Protein AF-0000000086685165 (afdb_homodimer)

pLDDT: mean 85.46, std 16.37, range [30.55, 98.75]

Secondary structure (DSSP, 8-state):
---PEEEE--HHHHHHHTSHHHHHHHHHTTS-EEHHHHHHHHTS-HHHHHHHHHHHHHTTSEEEEEEEEETTEEEEEEEES-SEEEE-TTTT-------SS--HHHHHHHHHHHHHHHHHHHHHHHHHTT-PPP-EEEEEEEEESSTHHHHHHHHHHHHHHHHHHHHH--TTSEEEEEEEEEEE---HHHHHHHHHT-/---PEEEE--HHHHHHHTSHHHHHHHHHTTS-EEHHHHHHHHTS-HHHHHHHHHHHHHTTSEEEEEEEEETTEEEEEEEES-SEEEE-TTTT------STT--HHHHHHHHHHHHHHHHHHHHHHHHHTT-PPP-EEEEEEEEESSTHHHHHHHHHHHHHHHHHHHHH--TTSEEEEEEEEEEE---HHHHHHHHHT-

Foldseek 3Di:
DPAAEAEDQAPVLVVLCPDVVNVVVLQVQQPKDWLVVCCVVSVHDSVVSVVSVVSCVVSVQKDFDDWDDDDPDITTIIHGPHNHYDYQPCNPPDPPPPPDCDDPVNVVVVVVSVVVVVCSVVQNVQVVVVHHDDDDDDDDDDDDPDPVVVVVVVVVVVVVVVVVCVVPDDPPDDDDDDDDDDDDDDDPVVVVVVVVVD/DPAAEAEDQAPVLVVLCPDVVNVVVLQVQQPKDWLVVCCVVSVHDSVVSVVSVVSCVVSVQKDFDDWDDDDPDITTIIHGPHNHYDYQPCNPPDPPPPPDCDDPVNVVVVVVSVVVVVCSVVQNVQVVVVHHDDDDDDDDDDDDPDPVVVVVVVVVVVVVVVVVCVVPDDPPDDDDDDDDDDDDDDDVVVVVPVVVVD

Organism: NCBI:txid175570

Sequence (396 aa):
MADRVALLEEPDTLRGALAPLRRRLLMRLSEPASATELAPEFGVSRQKLNYHLRKLEDAGLVELVAVRQRRGFTERMFRARADAYVIDPALVRAPNKHKGDRHAADHLVDVAATTVREVARMQNAAGRKGLRLLTFTLETEVHLAAPADLHAFTEELAKAMADVVARFDSPGGRAYRVVGAGHPAIRDTEEENDDRAAMADRVALLEEPDTLRGALAPLRRRLLMRLSEPASATELAPEFGVSRQKLNYHLRKLEDAGLVELVAVRQRRGFTERMFRARADAYVIDPALVRAPNKHKGDRHAADHLVDVAATTVREVARMQNAAGRKGLRLLTFTLETEVHLAAPADLHAFTEELAKAMADVVARFDSPGGRAYRVVGAGHPAIRDTEEENDDRAA

Nearest PDB structures (foldseek):
  2cwe-assembly1_A  TM=5.593E-01  e=3.007E-08  Pyrococcus horikoshii OT3
  5f7q-assembly1_J  TM=6.757E-01  e=2.346E-03  Listeria monocytogenes EGD-e
  5f7q-assembly1_C  TM=7.275E-01  e=6.459E-03  Listeria monocytogenes EGD-e
  2p4w-assembly1_A  TM=4.142E-01  e=3.515E-04  Pyrococcus furiosus
  3r0a-assembly1_A  TM=5.664E-01  e=1.470E-02  Methanosarcina mazei

Radius of gyration: 23.72 Å; Cα contacts (8 Å, |Δi|>4): 663; chains: 2; bounding box: 54×68×54 Å

InterPro domains:
  IPR001845 HTH ArsR-type DNA-binding domain [SM00418] (14-98)
  IPR011991 ArsR-like helix-turn-helix domain [cd00090] (31-73)
  IPR036388 Winged helix-like DNA-binding domain superfamily [G3DSA:1.10.10.10] (5-84)
  IPR036390 Winged helix DNA-binding domain superfamily [SSF46785] (13-128)

Structure (mmCIF, N/CA/C/O backbone):
data_AF-0000000086685165-model_v1
#
loop_
_entity.id
_entity.type
_entity.pdbx_description
1 polymer 'Transcriptional regulator'
#
loop_
_atom_site.group_PDB
_atom_site.id
_atom_site.type_symbol
_atom_site.label_atom_id
_atom_site.label_alt_id
_atom_site.label_comp_id
_atom_site.label_asym_id
_atom_site.label_entity_id
_atom_site.label_seq_id
_atom_site.pdbx_PDB_ins_code
_atom_site.Cartn_x
_atom_site.Cartn_y
_atom_site.Cartn_z
_atom_site.occupancy
_atom_site.B_iso_or_equiv
_atom_site.auth_seq_id
_atom_site.auth_comp_id
_atom_site.auth_asym_id
_atom_site.auth_atom_id
_atom_site.pdbx_PDB_model_num
ATOM 1 N N . MET A 1 1 ? -19.656 -7.531 14.453 1 41.75 1 MET A N 1
ATOM 2 C CA . MET A 1 1 ? -19.703 -6.73 13.234 1 41.75 1 MET A CA 1
ATOM 3 C C . MET A 1 1 ? -18.531 -7.082 12.312 1 41.75 1 MET A C 1
ATOM 5 O O . MET A 1 1 ? -17.484 -7.512 12.766 1 41.75 1 MET A O 1
ATOM 9 N N . ALA A 1 2 ? -18.859 -7.414 11.125 1 46.31 2 ALA A N 1
ATOM 10 C CA . ALA A 1 2 ? -17.859 -7.898 10.18 1 46.31 2 ALA A CA 1
ATOM 11 C C . ALA A 1 2 ? -16.656 -6.953 10.125 1 46.31 2 ALA A C 1
ATOM 13 O O . ALA A 1 2 ? -16.812 -5.734 10.227 1 46.31 2 ALA A O 1
ATOM 14 N N . ASP A 1 3 ? -15.539 -7.426 10.477 1 58.06 3 ASP A N 1
ATOM 15 C CA . ASP A 1 3 ? -14.266 -6.707 10.391 1 58.06 3 ASP A CA 1
ATOM 16 C C . ASP A 1 3 ? -14.117 -6.035 9.023 1 58.06 3 ASP A C 1
ATOM 18 O O . ASP A 1 3 ? -14.227 -6.691 7.988 1 58.06 3 ASP A O 1
ATOM 22 N N . ARG A 1 4 ? -14.445 -4.742 8.961 1 69.31 4 ARG A N 1
ATOM 23 C CA . ARG A 1 4 ? -14.359 -3.982 7.715 1 69.31 4 ARG A CA 1
ATOM 24 C C . ARG A 1 4 ? -12.984 -3.338 7.566 1 69.31 4 ARG A C 1
ATOM 26 O O . ARG A 1 4 ? -12.406 -2.867 8.547 1 69.31 4 ARG A O 1
ATOM 33 N N . VAL A 1 5 ? -12.43 -3.557 6.406 1 72.5 5 VAL A N 1
ATOM 34 C CA . VAL A 1 5 ? -11.203 -2.861 6.031 1 72.5 5 VAL A CA 1
ATOM 35 C C . VAL A 1 5 ? -11.531 -1.68 5.125 1 72.5 5 VAL A C 1
ATOM 37 O O . VAL A 1 5 ? -12.211 -1.841 4.109 1 72.5 5 VAL A O 1
ATOM 40 N N . ALA A 1 6 ? -11.227 -0.447 5.543 1 77 6 ALA A N 1
ATOM 41 C CA . ALA A 1 6 ? -11.469 0.745 4.734 1 77 6 ALA A CA 1
ATOM 42 C C . ALA A 1 6 ? -10.195 1.19 4.02 1 77 6 ALA A C 1
ATOM 44 O O . ALA A 1 6 ? -9.109 1.163 4.598 1 77 6 ALA A O 1
ATOM 45 N N . LEU A 1 7 ? -10.336 1.497 2.773 1 79.25 7 LEU A N 1
ATOM 46 C CA . LEU A 1 7 ? -9.242 2.018 1.959 1 79.25 7 LEU A CA 1
ATOM 47 C C . LEU A 1 7 ? -9.195 3.539 2.025 1 79.25 7 LEU A C 1
ATOM 49 O O . LEU A 1 7 ? -10.188 4.211 1.751 1 79.25 7 LEU A O 1
ATOM 53 N N . LEU A 1 8 ? -8.078 4.047 2.479 1 83.06 8 LEU A N 1
ATOM 54 C CA . LEU A 1 8 ? -7.852 5.484 2.443 1 83.06 8 LEU A CA 1
ATOM 55 C C . LEU A 1 8 ? -7.184 5.898 1.136 1 83.06 8 LEU A C 1
ATOM 57 O O . LEU A 1 8 ? -5.992 5.648 0.936 1 83.06 8 LEU A O 1
ATOM 61 N N . GLU A 1 9 ? -7.918 6.602 0.26 1 82.75 9 GLU A N 1
ATOM 62 C CA . GLU A 1 9 ? -7.414 6.867 -1.086 1 82.75 9 GLU A CA 1
ATOM 63 C C . GLU A 1 9 ? -7.469 8.352 -1.413 1 82.75 9 GLU A C 1
ATOM 65 O O . GLU A 1 9 ? -7.254 8.75 -2.561 1 82.75 9 GLU A O 1
ATOM 70 N N . GLU A 1 10 ? -7.898 9.148 -0.488 1 84.25 10 GLU A N 1
ATOM 71 C CA . GLU A 1 10 ? -7.914 10.594 -0.659 1 84.25 10 GLU A CA 1
ATOM 72 C C . GLU A 1 10 ? -6.836 11.266 0.189 1 84.25 10 GLU A C 1
ATOM 74 O O . GLU A 1 10 ? -6.828 11.125 1.414 1 84.25 10 GLU A O 1
ATOM 79 N N . PRO A 1 11 ? -5.996 12.031 -0.416 1 85.44 11 PRO A N 1
ATOM 80 C CA . PRO A 1 11 ? -4.852 12.602 0.294 1 85.44 11 PRO A CA 1
ATOM 81 C C . PRO A 1 11 ? -5.262 13.445 1.499 1 85.44 11 PRO A C 1
ATOM 83 O O . PRO A 1 11 ? -4.648 13.352 2.562 1 85.44 11 PRO A O 1
ATOM 86 N N . ASP A 1 12 ? -6.297 14.25 1.323 1 85.81 12 ASP A N 1
ATOM 87 C CA . ASP A 1 12 ? -6.703 15.133 2.416 1 85.81 12 ASP A CA 1
ATOM 88 C C . ASP A 1 12 ? -7.273 14.328 3.584 1 85.81 12 ASP A C 1
ATOM 90 O O . ASP A 1 12 ? -7.02 14.648 4.746 1 85.81 12 ASP A O 1
ATOM 94 N N . THR A 1 13 ? -8.023 13.312 3.268 1 84.56 13 THR A N 1
ATOM 95 C CA . THR A 1 13 ? -8.555 12.422 4.297 1 84.56 13 THR A CA 1
ATOM 96 C C . THR A 1 13 ? -7.418 11.727 5.039 1 84.56 13 THR A C 1
ATOM 98 O O . THR A 1 13 ? -7.41 11.672 6.27 1 84.56 13 THR A O 1
ATOM 101 N N . LEU A 1 14 ? -6.508 11.258 4.281 1 86.44 14 LEU A N 1
ATOM 102 C CA . LEU A 1 14 ? -5.375 10.562 4.879 1 86.44 14 LEU A CA 1
ATOM 103 C C . LEU A 1 14 ? -4.551 11.508 5.746 1 86.44 14 LEU A C 1
ATOM 105 O O . LEU A 1 14 ? -4.176 11.164 6.871 1 86.44 14 LEU A O 1
ATOM 109 N N . ARG A 1 15 ? -4.246 12.656 5.25 1 86.75 15 ARG A N 1
ATOM 110 C CA . ARG A 1 15 ? -3.48 13.648 6.004 1 86.75 15 ARG A CA 1
ATOM 111 C C . ARG A 1 15 ? -4.137 13.945 7.348 1 86.75 15 ARG A C 1
ATOM 113 O O . ARG A 1 15 ? -3.459 13.992 8.375 1 86.75 15 ARG A O 1
ATOM 120 N N . GLY A 1 16 ? -5.402 14.109 7.316 1 86.88 16 GLY A N 1
ATOM 121 C CA . GLY A 1 16 ? -6.145 14.352 8.539 1 86.88 16 GLY A CA 1
ATOM 122 C C . GLY A 1 16 ? -6.082 13.195 9.516 1 86.88 16 GLY A C 1
ATOM 123 O O . GLY A 1 16 ? -5.887 13.391 10.719 1 86.88 16 GLY A O 1
ATOM 124 N N . ALA A 1 17 ? -6.207 12.016 8.969 1 85.38 17 ALA A N 1
ATOM 125 C CA . ALA A 1 17 ? -6.223 10.805 9.789 1 85.38 17 ALA A CA 1
ATOM 126 C C . ALA A 1 17 ? -4.855 10.555 10.422 1 85.38 17 ALA A C 1
ATOM 128 O O . ALA A 1 17 ? -4.766 9.953 11.492 1 85.38 17 ALA A O 1
ATOM 129 N N . LEU A 1 18 ? -3.908 11.062 9.789 1 87.06 18 LEU A N 1
ATOM 130 C CA . LEU A 1 18 ? -2.545 10.773 10.227 1 87.06 18 LEU A CA 1
ATOM 131 C C . LEU A 1 18 ? -2.129 11.711 11.359 1 87.06 18 LEU A C 1
ATOM 133 O O . LEU A 1 18 ? -1.061 11.531 11.945 1 87.06 18 LEU A O 1
ATOM 137 N N . ALA A 1 19 ? -2.895 12.688 11.648 1 90.56 19 ALA A N 1
ATOM 138 C CA . ALA A 1 19 ? -2.564 13.516 12.797 1 90.56 19 ALA A CA 1
ATOM 139 C C . ALA A 1 19 ? -2.434 12.672 14.062 1 90.56 19 ALA A C 1
ATOM 141 O O . ALA A 1 19 ? -3.232 11.758 14.297 1 90.56 19 ALA A O 1
ATOM 142 N N . PRO A 1 20 ? -1.467 12.898 14.906 1 90.69 20 PRO A N 1
ATOM 143 C CA . PRO A 1 20 ? -1.137 12.008 16.031 1 90.69 20 PRO A CA 1
ATOM 144 C C . PRO A 1 20 ? -2.35 11.68 16.891 1 90.69 20 PRO A C 1
ATOM 146 O O . PRO A 1 20 ? -2.617 10.5 17.156 1 90.69 20 PRO A O 1
ATOM 149 N N . LEU A 1 21 ? -3.037 12.625 17.297 1 93.19 21 LEU A N 1
ATOM 150 C CA . LEU A 1 21 ? -4.18 12.367 18.156 1 93.19 21 LEU A CA 1
ATOM 151 C C . LEU A 1 21 ? -5.273 11.609 17.406 1 93.19 21 LEU A C 1
ATOM 153 O O . LEU A 1 21 ? -5.898 10.703 17.969 1 93.19 21 LEU A O 1
ATOM 157 N N . ARG A 1 22 ? -5.516 11.961 16.188 1 91.62 22 ARG A N 1
ATOM 158 C CA . ARG A 1 22 ? -6.586 11.336 15.406 1 91.62 22 ARG A CA 1
ATOM 159 C C . ARG A 1 22 ? -6.254 9.883 15.094 1 91.62 22 ARG A C 1
ATOM 161 O O . ARG A 1 22 ? -7.148 9.031 15.062 1 91.62 22 ARG A O 1
ATOM 168 N N . ARG A 1 23 ? -5.035 9.617 14.82 1 88.25 23 ARG A N 1
ATOM 169 C CA . ARG A 1 23 ? -4.625 8.234 14.594 1 88.25 23 ARG A CA 1
ATOM 170 C C . ARG A 1 23 ? -4.922 7.367 15.812 1 88.25 23 ARG A C 1
ATOM 172 O O . ARG A 1 23 ? -5.461 6.266 15.68 1 88.25 23 ARG A O 1
ATOM 179 N N . ARG A 1 24 ? -4.539 7.855 16.938 1 90.31 24 ARG A N 1
ATOM 180 C CA . ARG A 1 24 ? -4.781 7.129 18.188 1 90.31 24 ARG A CA 1
ATOM 181 C C . ARG A 1 24 ? -6.277 7 18.469 1 90.31 24 ARG A C 1
ATOM 183 O O . ARG A 1 24 ? -6.734 5.961 18.938 1 90.31 24 ARG A O 1
ATOM 190 N N . LEU A 1 25 ? -6.988 8.023 18.188 1 92.69 25 LEU A N 1
ATOM 191 C CA . LEU A 1 25 ? -8.43 8 18.391 1 92.69 25 LEU A CA 1
ATOM 192 C C . LEU A 1 25 ? -9.086 6.934 17.516 1 92.69 25 LEU A C 1
ATOM 194 O O . LEU A 1 25 ? -9.969 6.211 17.969 1 92.69 25 LEU A O 1
ATOM 198 N N . LEU A 1 26 ? -8.664 6.875 16.281 1 88 26 LEU A N 1
ATOM 199 C CA . LEU A 1 26 ? -9.219 5.906 15.336 1 88 26 LEU A CA 1
ATOM 200 C C . LEU A 1 26 ? -9.023 4.484 15.852 1 88 26 LEU A C 1
ATOM 202 O O . LEU A 1 26 ? -9.93 3.648 15.734 1 88 26 LEU A O 1
ATOM 206 N N . MET A 1 27 ? -7.91 4.211 16.422 1 84.62 27 MET A N 1
ATOM 207 C CA . MET A 1 27 ? -7.625 2.889 16.969 1 84.62 27 MET A CA 1
ATOM 208 C C . MET A 1 27 ? -8.492 2.613 18.188 1 84.62 27 MET A C 1
ATOM 210 O O . MET A 1 27 ? -9.023 1.511 18.344 1 84.62 27 MET A O 1
ATOM 214 N N . ARG A 1 28 ? -8.641 3.605 19 1 90.25 28 ARG A N 1
ATOM 215 C CA . ARG A 1 28 ? -9.391 3.467 20.25 1 90.25 28 ARG A CA 1
ATOM 216 C C . ARG A 1 28 ? -10.883 3.314 19.969 1 90.25 28 ARG A C 1
ATOM 218 O O . ARG A 1 28 ? -11.594 2.643 20.719 1 90.25 28 ARG A O 1
ATOM 225 N N . LEU A 1 29 ? -11.383 3.799 18.922 1 91.81 29 LEU A N 1
ATOM 226 C CA . LEU A 1 29 ? -12.812 3.879 18.625 1 91.81 29 LEU A CA 1
ATOM 227 C C . LEU A 1 29 ? -13.297 2.605 17.938 1 91.81 29 LEU A C 1
ATOM 229 O O . LEU A 1 29 ? -14.406 2.57 17.391 1 91.81 29 LEU A O 1
ATOM 233 N N . SER A 1 30 ? -12.391 1.631 17.953 1 84.88 30 SER A N 1
ATOM 234 C CA . SER A 1 30 ? -12.914 0.318 17.578 1 84.88 30 SER A CA 1
ATOM 235 C C . SER A 1 30 ? -14.125 -0.055 18.438 1 84.88 30 SER A C 1
ATOM 237 O O . SER A 1 30 ? -14.984 -0.819 17.984 1 84.88 30 SER A O 1
ATOM 239 N N . GLU A 1 31 ? -14.109 0.499 19.594 1 89.19 31 GLU A N 1
ATOM 240 C CA . GLU A 1 31 ? -15.273 0.468 20.469 1 89.19 31 GLU A CA 1
ATOM 241 C C . GLU A 1 31 ? -15.891 1.854 20.625 1 89.19 31 GLU A C 1
ATOM 243 O O . GLU A 1 31 ? -15.172 2.854 20.719 1 89.19 31 GLU A O 1
ATOM 248 N N . PRO A 1 32 ? -17.234 1.902 20.656 1 93.75 32 PRO A N 1
ATOM 249 C CA . PRO A 1 32 ? -17.891 3.211 20.781 1 93.75 32 PRO A CA 1
ATOM 250 C C . PRO A 1 32 ? -17.469 3.969 22.031 1 93.75 32 PRO A C 1
ATOM 252 O O . PRO A 1 32 ? -17.281 3.363 23.094 1 93.75 32 PRO A O 1
ATOM 255 N N . ALA A 1 33 ? -17.266 5.254 21.938 1 95.75 33 ALA A N 1
ATOM 256 C CA . ALA A 1 33 ? -16.906 6.113 23.047 1 95.75 33 ALA A CA 1
ATOM 257 C C . ALA A 1 33 ? -17.281 7.566 22.781 1 95.75 33 ALA A C 1
ATOM 259 O O . ALA A 1 33 ? -17.562 7.938 21.641 1 95.75 33 ALA A O 1
ATOM 260 N N . SER A 1 34 ? -17.359 8.312 23.812 1 94.81 34 SER A N 1
ATOM 261 C CA . SER A 1 34 ? -17.703 9.727 23.703 1 94.81 34 SER A CA 1
ATOM 262 C C . SER A 1 34 ? -16.516 10.609 24.047 1 94.81 34 SER A C 1
ATOM 264 O O . SER A 1 34 ? -15.523 10.141 24.609 1 94.81 34 SER A O 1
ATOM 266 N N . ALA A 1 35 ? -16.719 11.883 23.641 1 95.31 35 ALA A N 1
ATOM 267 C CA . ALA A 1 35 ? -15.68 12.852 24 1 95.31 35 ALA A CA 1
ATOM 268 C C . ALA A 1 35 ? -15.508 12.953 25.516 1 95.31 35 ALA A C 1
ATOM 270 O O . ALA A 1 35 ? -14.391 13.148 26 1 95.31 35 ALA A O 1
ATOM 271 N N . THR A 1 36 ? -16.609 12.828 26.188 1 92.94 36 THR A N 1
ATOM 272 C CA . THR A 1 36 ? -16.594 12.891 27.641 1 92.94 36 THR A CA 1
ATOM 273 C C . THR A 1 36 ? -15.719 11.781 28.219 1 92.94 36 THR A C 1
ATOM 275 O O . THR A 1 36 ? -14.977 12.008 29.188 1 92.94 36 THR A O 1
ATOM 278 N N . GLU A 1 37 ? -15.766 10.688 27.672 1 94.69 37 GLU A N 1
ATOM 279 C CA . GLU A 1 37 ? -14.984 9.539 28.109 1 94.69 37 GLU A CA 1
ATOM 280 C C . GLU A 1 37 ? -13.531 9.648 27.641 1 94.69 37 GLU A C 1
ATOM 282 O O . GLU A 1 37 ? -12.609 9.336 28.391 1 94.69 37 GLU A O 1
ATOM 287 N N . LEU A 1 38 ? -13.305 10.164 26.453 1 96.94 38 LEU A N 1
ATOM 288 C CA . LEU A 1 38 ? -12.008 10.078 25.797 1 96.94 38 LEU A CA 1
ATOM 289 C C . LEU A 1 38 ? -11.109 11.234 26.219 1 96.94 38 LEU A C 1
ATOM 291 O O . LEU A 1 38 ? -9.883 11.078 26.281 1 96.94 38 LEU A O 1
ATOM 295 N N . ALA A 1 39 ? -11.648 12.359 26.5 1 96.94 39 ALA A N 1
ATOM 296 C CA . ALA A 1 39 ? -10.852 13.555 26.781 1 96.94 39 ALA A CA 1
ATOM 297 C C . ALA A 1 39 ? -9.883 13.312 27.922 1 96.94 39 ALA A C 1
ATOM 299 O O . ALA A 1 39 ? -8.672 13.516 27.781 1 96.94 39 ALA A O 1
ATOM 300 N N . PRO A 1 40 ? -10.352 12.805 29.078 1 96.38 40 PRO A N 1
ATOM 301 C CA . PRO A 1 40 ? -9.414 12.5 30.156 1 96.38 40 PRO A CA 1
ATOM 302 C C . PRO A 1 40 ? -8.438 11.383 29.797 1 96.38 40 PRO A C 1
ATOM 304 O O . PRO A 1 40 ? -7.27 11.43 30.188 1 96.38 40 PRO A O 1
ATOM 307 N N . GLU A 1 41 ? -8.883 10.477 29.047 1 96.38 41 GLU A N 1
ATOM 308 C CA . GLU A 1 41 ? -8.047 9.352 28.641 1 96.38 41 GLU A CA 1
ATOM 309 C C . GLU A 1 41 ? -6.859 9.82 27.797 1 96.38 41 GLU A C 1
ATOM 311 O O . GLU A 1 41 ? -5.758 9.281 27.922 1 96.38 41 GLU A O 1
ATOM 316 N N . PHE A 1 42 ? -7.082 10.773 26.984 1 96.44 42 PHE A N 1
ATOM 317 C CA . PHE A 1 42 ? -6.078 11.234 26.047 1 96.44 42 PHE A CA 1
ATOM 318 C C . PHE A 1 42 ? -5.355 12.469 26.578 1 96.44 42 PHE A C 1
ATOM 320 O O . PHE A 1 42 ? -4.395 12.945 25.969 1 96.44 42 PHE A O 1
ATOM 327 N N . GLY A 1 43 ? -5.766 13.008 27.656 1 97 43 GLY A N 1
ATOM 328 C CA . GLY A 1 43 ? -5.117 14.141 28.297 1 97 43 GLY A CA 1
ATOM 329 C C . GLY A 1 43 ? -5.316 15.438 27.531 1 97 43 GLY A C 1
ATOM 330 O O . GLY A 1 43 ? -4.387 16.25 27.422 1 97 43 GLY A O 1
ATOM 331 N N . VAL A 1 44 ? -6.461 15.633 26.922 1 97.5 44 VAL A N 1
ATOM 332 C CA . VAL A 1 44 ? -6.781 16.859 26.188 1 97.5 44 VAL A CA 1
ATOM 333 C C . VAL A 1 44 ? -8.141 17.375 26.641 1 97.5 44 VAL A C 1
ATOM 335 O O . VAL A 1 44 ? -8.883 16.688 27.344 1 97.5 44 VAL A O 1
ATOM 338 N N . SER A 1 45 ? -8.453 18.641 26.297 1 96.75 45 SER A N 1
ATOM 339 C CA . SER A 1 45 ? -9.75 19.219 26.625 1 96.75 45 SER A CA 1
ATOM 340 C C . SER A 1 45 ? -10.867 18.594 25.812 1 96.75 45 SER A C 1
ATOM 342 O O . SER A 1 45 ? -10.633 18.062 24.734 1 96.75 45 SER A O 1
ATOM 344 N N . ARG A 1 46 ? -12.047 18.609 26.344 1 94.31 46 ARG A N 1
ATOM 345 C CA . ARG A 1 46 ? -13.211 18.125 25.609 1 94.31 46 ARG A CA 1
ATOM 346 C C . ARG A 1 46 ? -13.391 18.891 24.297 1 94.31 46 ARG A C 1
ATOM 348 O O . ARG A 1 46 ? -13.805 18.312 23.297 1 94.31 46 ARG A O 1
ATOM 355 N N . GLN A 1 47 ? -13.148 20.109 24.344 1 95.44 47 GLN A N 1
ATOM 356 C CA . GLN A 1 47 ? -13.242 20.938 23.141 1 95.44 47 GLN A CA 1
ATOM 357 C C . GLN A 1 47 ? -12.32 20.422 22.047 1 95.44 47 GLN A C 1
ATOM 359 O O . GLN A 1 47 ? -12.75 20.266 20.891 1 95.44 47 GLN A O 1
ATOM 364 N N . LYS A 1 48 ? -11.109 20.172 22.438 1 96.69 48 LYS A N 1
ATOM 365 C CA . LYS A 1 48 ? -10.117 19.656 21.484 1 96.69 48 LYS A CA 1
ATOM 366 C C . LYS A 1 48 ? -10.516 18.281 20.969 1 96.69 48 LYS A C 1
ATOM 368 O O . LYS A 1 48 ? -10.391 18 19.781 1 96.69 48 LYS A O 1
ATOM 373 N N . LEU A 1 49 ? -10.898 17.453 21.828 1 96.88 49 LEU A N 1
ATOM 374 C CA . LEU A 1 49 ? -11.328 16.109 21.438 1 96.88 49 LEU A CA 1
ATOM 375 C C . LEU A 1 49 ? -12.508 16.188 20.469 1 96.88 49 LEU A C 1
ATOM 377 O O . LEU A 1 49 ? -12.523 15.469 19.453 1 96.88 49 LEU A O 1
ATOM 381 N N . ASN A 1 50 ? -13.492 17.016 20.828 1 95.12 50 ASN A N 1
ATOM 382 C CA . ASN A 1 50 ? -14.656 17.172 19.953 1 95.12 50 ASN A CA 1
ATOM 383 C C . ASN A 1 50 ? -14.25 17.656 18.578 1 95.12 50 ASN A C 1
ATOM 385 O O . ASN A 1 50 ? -14.812 17.219 17.562 1 95.12 50 ASN A O 1
ATOM 389 N N . TYR A 1 51 ? -13.359 18.5 18.609 1 96.62 51 TYR A N 1
ATOM 390 C CA . TYR A 1 51 ? -12.844 19 17.328 1 96.62 51 TYR A CA 1
ATOM 391 C C . TYR A 1 51 ? -12.312 17.844 16.484 1 96.62 51 TYR A C 1
ATOM 393 O O . TYR A 1 51 ? -12.648 17.734 15.305 1 96.62 51 TYR A O 1
ATOM 401 N N . HIS A 1 52 ? -11.461 17.031 17.016 1 96.56 52 HIS A N 1
ATOM 402 C CA . HIS A 1 52 ? -10.859 15.922 16.297 1 96.56 52 HIS A CA 1
ATOM 403 C C . HIS A 1 52 ? -11.914 14.891 15.898 1 96.56 52 HIS A C 1
ATOM 405 O O . HIS A 1 52 ? -11.844 14.32 14.805 1 96.56 52 HIS A O 1
ATOM 411 N N . LEU A 1 53 ? -12.844 14.68 16.734 1 95.75 53 LEU A N 1
ATOM 412 C CA . LEU A 1 53 ? -13.922 13.742 16.406 1 95.75 53 LEU A CA 1
ATOM 413 C C . LEU A 1 53 ? -14.75 14.258 15.234 1 95.75 53 LEU A C 1
ATOM 415 O O . LEU A 1 53 ? -15.133 13.477 14.359 1 95.75 53 LEU A O 1
ATOM 419 N N . ARG A 1 54 ? -15.031 15.516 15.25 1 94.25 54 ARG A N 1
ATOM 420 C CA . ARG A 1 54 ? -15.766 16.109 14.141 1 94.25 54 ARG A CA 1
ATOM 421 C C . ARG A 1 54 ? -14.984 16 12.836 1 94.25 54 ARG A C 1
ATOM 423 O O . ARG A 1 54 ? -15.555 15.695 11.789 1 94.25 54 ARG A O 1
ATOM 430 N N . LYS A 1 55 ? -13.727 16.266 12.914 1 94.69 55 LYS A N 1
ATOM 431 C CA . LYS A 1 55 ? -12.875 16.141 11.734 1 94.69 55 LYS A CA 1
ATOM 432 C C . LYS A 1 55 ? -12.875 14.719 11.203 1 94.69 55 LYS A C 1
ATOM 434 O O . LYS A 1 55 ? -12.938 14.5 9.992 1 94.69 55 LYS A O 1
ATOM 439 N N . LEU A 1 56 ? -12.781 13.734 12.07 1 93.06 56 LEU A N 1
ATOM 440 C CA . LEU A 1 56 ? -12.812 12.336 11.672 1 93.06 56 LEU A CA 1
ATOM 441 C C . LEU A 1 56 ? -14.172 11.969 11.094 1 93.06 56 LEU A C 1
ATOM 443 O O . LEU A 1 56 ? -14.258 11.211 10.125 1 93.06 56 LEU A O 1
ATOM 447 N N . GLU A 1 57 ? -15.188 12.508 11.688 1 92.31 57 GLU A N 1
ATOM 448 C CA . GLU A 1 57 ? -16.547 12.273 11.195 1 92.31 57 GLU A CA 1
ATOM 449 C C . GLU A 1 57 ? -16.734 12.867 9.805 1 92.31 57 GLU A C 1
ATOM 451 O O . GLU A 1 57 ? -17.25 12.203 8.906 1 92.31 57 GLU A O 1
ATOM 456 N N . ASP A 1 58 ? -16.281 14.102 9.625 1 91.44 58 ASP A N 1
ATOM 457 C CA . ASP A 1 58 ? -16.359 14.789 8.336 1 91.44 58 ASP A CA 1
ATOM 458 C C . ASP A 1 58 ? -15.602 14.016 7.258 1 91.44 58 ASP A C 1
ATOM 460 O O . ASP A 1 58 ? -16.016 14.008 6.094 1 91.44 58 ASP A O 1
ATOM 464 N N . ALA A 1 59 ? -14.57 13.344 7.676 1 88.75 59 ALA A N 1
ATOM 465 C CA . ALA A 1 59 ? -13.734 12.586 6.746 1 88.75 59 ALA A CA 1
ATOM 466 C C . ALA A 1 59 ? -14.32 11.195 6.5 1 88.75 59 ALA A C 1
ATOM 468 O O . ALA A 1 59 ? -13.789 10.422 5.699 1 88.75 59 ALA A O 1
ATOM 469 N N . GLY A 1 60 ? -15.375 10.852 7.18 1 87.62 60 GLY A N 1
ATOM 470 C CA . GLY A 1 60 ? -16.016 9.562 6.996 1 87.62 60 GLY A CA 1
ATOM 471 C C . GLY A 1 60 ? -15.289 8.422 7.676 1 87.62 60 GLY A C 1
ATOM 472 O O . GLY A 1 60 ? -15.438 7.262 7.293 1 87.62 60 GLY A O 1
ATOM 473 N N . LEU A 1 61 ? -14.461 8.68 8.664 1 89 61 LEU A N 1
ATOM 474 C CA . LEU A 1 61 ? -13.641 7.668 9.32 1 89 61 LEU A CA 1
ATOM 475 C C . LEU A 1 61 ? -14.297 7.18 10.602 1 89 61 LEU A C 1
ATOM 477 O O . LEU A 1 61 ? -14.008 6.078 11.078 1 89 61 LEU A O 1
ATOM 481 N N . VAL A 1 62 ? -15.141 8.016 11.188 1 92.06 62 VAL A N 1
ATOM 482 C CA . VAL A 1 62 ? -15.938 7.625 12.344 1 92.06 62 VAL A CA 1
ATOM 483 C C . VAL A 1 62 ? -17.406 7.992 12.109 1 92.06 62 VAL A C 1
ATOM 485 O O . VAL A 1 62 ? -17.719 8.773 11.211 1 92.06 62 VAL A O 1
ATOM 488 N N . GLU A 1 63 ? -18.25 7.367 12.789 1 92.56 63 GLU A N 1
ATOM 489 C CA . GLU 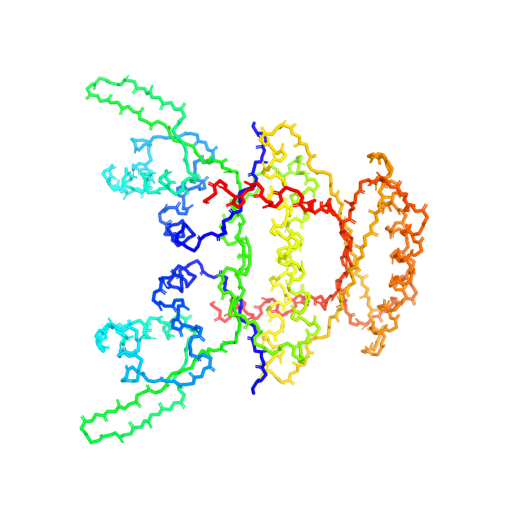A 1 63 ? -19.688 7.625 12.664 1 92.56 63 GLU A CA 1
ATOM 490 C C . GLU A 1 63 ? -20.344 7.719 14.031 1 92.56 63 GLU A C 1
ATOM 492 O O . GLU A 1 63 ? -19.891 7.098 14.992 1 92.56 63 GLU A O 1
ATOM 497 N N . LEU A 1 64 ? -21.375 8.531 14.125 1 93.38 64 LEU A N 1
ATOM 498 C CA . LEU A 1 64 ? -22.219 8.617 15.312 1 93.38 64 LEU A CA 1
ATOM 499 C C . LEU A 1 64 ? -23.094 7.371 15.445 1 93.38 64 LEU A C 1
ATOM 501 O O . LEU A 1 64 ? -23.828 7.016 14.531 1 93.38 64 LEU A O 1
ATOM 505 N N . VAL A 1 65 ? -22.969 6.75 16.609 1 94.5 65 VAL A N 1
ATOM 506 C CA . VAL A 1 65 ? -23.688 5.48 16.703 1 94.5 65 VAL A CA 1
ATOM 507 C C . VAL A 1 65 ? -24.781 5.578 17.766 1 94.5 65 VAL A C 1
ATOM 509 O O . VAL A 1 65 ? -25.703 4.762 17.797 1 94.5 65 VAL A O 1
ATOM 512 N N . ALA A 1 66 ? -24.656 6.535 18.719 1 93.94 66 ALA A N 1
ATOM 513 C CA . ALA A 1 66 ? -25.656 6.711 19.75 1 93.94 66 ALA A CA 1
ATOM 514 C C . ALA A 1 66 ? -25.594 8.109 20.359 1 93.94 66 ALA A C 1
ATOM 516 O O . ALA A 1 66 ? -24.562 8.781 20.281 1 93.94 66 ALA A O 1
ATOM 517 N N . VAL A 1 67 ? -26.766 8.508 20.859 1 93.25 67 VAL A N 1
ATOM 518 C CA . VAL A 1 67 ? -26.844 9.75 21.609 1 93.25 67 VAL A CA 1
ATOM 519 C C . VAL A 1 67 ? -27.5 9.492 22.969 1 93.25 67 VAL A C 1
ATOM 521 O O . VAL A 1 67 ? -28.531 8.844 23.062 1 93.25 67 VAL A O 1
ATOM 524 N N . ARG A 1 68 ? -26.75 9.852 23.953 1 89.44 68 ARG A N 1
ATOM 525 C CA . ARG A 1 68 ? -27.281 9.695 25.297 1 89.44 68 ARG A CA 1
ATOM 526 C C . ARG A 1 68 ? -27.531 11.047 25.953 1 89.44 68 ARG A C 1
ATOM 528 O O . ARG A 1 68 ? -26.672 11.938 25.891 1 89.44 68 ARG A O 1
ATOM 535 N N . GLN A 1 69 ? -28.734 11.203 26.422 1 88.06 69 GLN A N 1
ATOM 536 C CA . GLN A 1 69 ? -29.062 12.43 27.156 1 88.06 69 GLN A CA 1
ATOM 537 C C . GLN A 1 69 ? -28.594 12.359 28.609 1 88.06 69 GLN A C 1
ATOM 539 O O . GLN A 1 69 ? -28.875 11.383 29.297 1 88.06 69 GLN A O 1
ATOM 544 N N . ARG A 1 70 ? -27.688 13.148 28.906 1 81.12 70 ARG A N 1
ATOM 545 C CA . ARG A 1 70 ? -27.266 13.297 30.297 1 81.12 70 ARG A CA 1
ATOM 546 C C . ARG A 1 70 ? -27.781 14.602 30.891 1 81.12 70 ARG A C 1
ATOM 548 O O . ARG A 1 70 ? -28.297 15.453 30.172 1 81.12 70 ARG A O 1
ATOM 555 N N . ARG A 1 71 ? -27.828 14.68 32.25 1 81.62 71 ARG A N 1
ATOM 556 C CA . ARG A 1 71 ? -28.328 15.867 32.938 1 81.62 71 ARG A CA 1
ATOM 557 C C . ARG A 1 71 ? -27.594 17.125 32.438 1 81.62 71 ARG A C 1
ATOM 559 O O . ARG A 1 71 ? -26.438 17.359 32.844 1 81.62 71 ARG A O 1
ATOM 566 N N . GLY A 1 72 ? -28.156 17.875 31.469 1 83.44 72 GLY A N 1
ATOM 567 C CA . GLY A 1 72 ? -27.672 19.188 31.031 1 83.44 72 GLY A CA 1
ATOM 568 C C . GLY A 1 72 ? -26.891 19.125 29.75 1 83.44 72 GLY A C 1
ATOM 569 O O . GLY A 1 72 ? -26.484 20.172 29.203 1 83.44 72 GLY A O 1
ATOM 570 N N . PHE A 1 73 ? -26.453 17.844 29.422 1 84.31 73 PHE A N 1
ATOM 571 C CA . PHE A 1 73 ? -25.766 17.844 28.156 1 84.31 73 PHE A CA 1
ATOM 572 C C . PHE A 1 73 ? -26.031 16.547 27.391 1 84.31 73 PHE A C 1
ATOM 574 O O . PHE A 1 73 ? -26.578 15.594 27.953 1 84.31 73 PHE A O 1
ATOM 581 N N . THR A 1 74 ? -25.875 16.547 26.078 1 90.12 74 THR A N 1
ATOM 582 C CA . THR A 1 74 ? -26.016 15.383 25.203 1 90.12 74 THR A CA 1
ATOM 583 C C . THR A 1 74 ? -24.672 14.719 24.953 1 90.12 74 THR A C 1
ATOM 585 O O . THR A 1 74 ? -23.688 15.398 24.625 1 90.12 74 THR A O 1
ATOM 588 N N . GLU A 1 75 ? -24.609 13.43 25.234 1 91.75 75 GLU A N 1
ATOM 589 C CA . GLU A 1 75 ? -23.406 12.656 24.969 1 91.75 75 GLU A CA 1
ATOM 590 C C . GLU A 1 75 ? -23.484 11.922 23.641 1 91.75 75 GLU A C 1
ATOM 592 O O . GLU A 1 75 ? -24.391 11.117 23.422 1 91.75 75 GLU A O 1
ATOM 597 N N . ARG A 1 76 ? -22.625 12.297 22.75 1 94.25 76 ARG A N 1
ATOM 598 C CA . ARG A 1 76 ? -22.547 11.672 21.438 1 94.25 76 ARG A CA 1
ATOM 599 C C . ARG A 1 76 ? -21.516 10.555 21.406 1 94.25 76 ARG A C 1
ATOM 601 O O . ARG A 1 76 ? -20.344 10.781 21.734 1 94.25 76 ARG A O 1
ATOM 608 N N . MET A 1 77 ? -21.984 9.375 21.062 1 96 77 MET A N 1
ATOM 609 C CA . MET A 1 77 ? -21.109 8.219 21 1 96 77 MET A CA 1
ATOM 610 C C . MET A 1 77 ? -20.625 7.969 19.562 1 96 77 MET A C 1
ATOM 612 O O . MET A 1 77 ? -21.438 7.898 18.641 1 96 77 MET A O 1
ATOM 616 N N . PHE A 1 78 ? -19.25 7.785 19.422 1 95.62 78 PHE A N 1
ATOM 617 C CA . PHE A 1 78 ? -18.672 7.582 18.109 1 95.62 78 PHE A CA 1
ATOM 618 C C . PHE A 1 78 ? -17.969 6.227 18.031 1 95.62 78 PHE A C 1
ATOM 620 O O . PHE A 1 78 ? -17.547 5.68 19.047 1 95.62 78 PHE A O 1
ATOM 627 N N . ARG A 1 79 ? -17.938 5.703 16.812 1 93.38 79 ARG A N 1
ATOM 628 C CA . ARG A 1 79 ? -17.203 4.48 16.5 1 93.38 79 ARG A CA 1
ATOM 629 C C . ARG A 1 79 ? -16.5 4.594 15.156 1 93.38 79 ARG A C 1
ATOM 631 O O . ARG A 1 79 ? -17 5.23 14.227 1 93.38 79 ARG A O 1
ATOM 638 N N . ALA A 1 80 ? -15.383 3.939 15.07 1 89.69 80 ALA A N 1
ATOM 639 C CA . ALA A 1 80 ? -14.703 3.855 13.781 1 89.69 80 ALA A CA 1
ATOM 640 C C . ALA A 1 80 ? -15.562 3.121 12.758 1 89.69 80 ALA A C 1
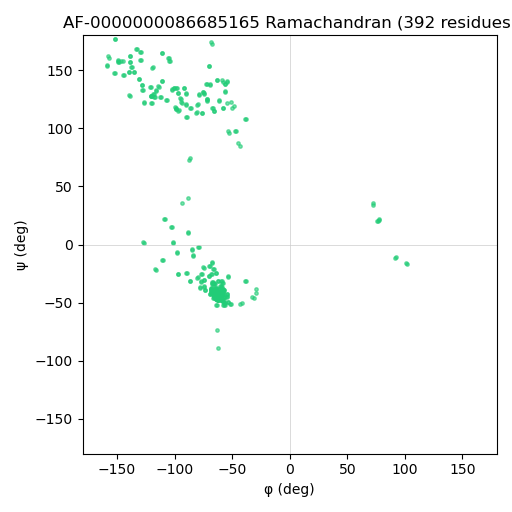ATOM 642 O O . ALA A 1 80 ? -16.219 2.127 13.086 1 89.69 80 ALA A O 1
ATOM 643 N N . ARG A 1 81 ? -15.539 3.592 11.508 1 86.12 81 ARG A N 1
ATOM 644 C CA . ARG A 1 81 ? -16.344 2.988 10.461 1 86.12 81 ARG A CA 1
ATOM 645 C C . ARG A 1 81 ? -15.758 1.654 10.008 1 86.12 81 ARG A C 1
ATOM 647 O O . ARG A 1 81 ? -16.453 0.832 9.414 1 86.12 81 ARG A O 1
ATOM 654 N N . ALA A 1 82 ? -14.5 1.501 10.297 1 81.31 82 ALA A N 1
ATOM 655 C CA . ALA A 1 82 ? -13.828 0.262 9.922 1 81.31 82 ALA A CA 1
ATOM 656 C C . ALA A 1 82 ? -12.906 -0.216 11.047 1 81.31 82 ALA A C 1
ATOM 658 O O . ALA A 1 82 ? -12.516 0.568 11.914 1 81.31 82 ALA A O 1
ATOM 659 N N . ASP A 1 83 ? -12.547 -1.431 10.984 1 76.31 83 ASP A N 1
ATOM 660 C CA . ASP A 1 83 ? -11.664 -2.02 11.984 1 76.31 83 ASP A CA 1
ATOM 661 C C . ASP A 1 83 ? -10.195 -1.851 11.602 1 76.31 83 ASP A C 1
ATOM 663 O O . ASP A 1 83 ? -9.312 -1.964 12.445 1 76.31 83 ASP A O 1
ATOM 667 N N . ALA A 1 84 ? -10.055 -1.717 10.359 1 76.06 84 ALA A N 1
ATOM 668 C CA . ALA A 1 84 ? -8.711 -1.52 9.836 1 76.06 84 ALA A CA 1
ATOM 669 C C . ALA A 1 84 ? -8.711 -0.568 8.648 1 76.06 84 ALA A C 1
ATOM 671 O O . ALA A 1 84 ? -9.695 -0.488 7.91 1 76.06 84 ALA A O 1
ATOM 672 N N . TYR A 1 85 ? -7.652 0.181 8.57 1 78.06 85 TYR A N 1
ATOM 673 C CA . TYR A 1 85 ? -7.473 1.11 7.461 1 78.06 85 TYR A CA 1
ATOM 674 C C . TYR A 1 85 ? -6.203 0.794 6.684 1 78.06 85 TYR A C 1
ATOM 676 O O . TYR A 1 85 ? -5.148 0.558 7.277 1 78.06 85 TYR A O 1
ATOM 684 N N . VAL A 1 86 ? -6.367 0.67 5.434 1 81.25 86 VAL A N 1
ATOM 685 C CA . VAL A 1 86 ? -5.238 0.466 4.527 1 81.25 86 VAL A CA 1
ATOM 686 C C . VAL A 1 86 ? -5.086 1.677 3.611 1 81.25 86 VAL A C 1
ATOM 688 O O . VAL A 1 86 ? -6.078 2.232 3.137 1 81.25 86 VAL A O 1
ATOM 691 N N . ILE A 1 87 ? -3.844 2.043 3.502 1 85.44 87 ILE A N 1
ATOM 692 C CA . ILE A 1 87 ? -3.568 3.225 2.689 1 85.44 87 ILE A CA 1
ATOM 693 C C . ILE A 1 87 ? -3.285 2.805 1.249 1 85.44 87 ILE A C 1
ATOM 695 O O . ILE A 1 87 ? -2.576 1.824 1.01 1 85.44 87 ILE A O 1
ATOM 699 N N . ASP A 1 88 ? -3.895 3.512 0.336 1 82.75 88 ASP A N 1
ATOM 700 C CA . ASP A 1 88 ? -3.514 3.334 -1.062 1 82.75 88 ASP A CA 1
ATOM 701 C C . ASP A 1 88 ? -2.027 3.619 -1.267 1 82.75 88 ASP A C 1
ATOM 703 O O . ASP A 1 88 ? -1.583 4.758 -1.121 1 82.75 88 ASP A O 1
ATOM 707 N N . PRO A 1 89 ? -1.315 2.57 -1.697 1 83.19 89 PRO A N 1
ATOM 708 C CA . PRO A 1 89 ? 0.132 2.779 -1.786 1 83.19 89 PRO A CA 1
ATOM 709 C C . PRO A 1 89 ? 0.518 3.779 -2.875 1 83.19 89 PRO A C 1
ATOM 711 O O . PRO A 1 89 ? 1.646 4.273 -2.891 1 83.19 89 PRO A O 1
ATOM 714 N N . ALA A 1 90 ? -0.333 4.117 -3.779 1 75.06 90 ALA A N 1
ATOM 715 C CA . ALA A 1 90 ? -0.014 4.957 -4.93 1 75.06 90 ALA A CA 1
ATOM 716 C C . ALA A 1 90 ? -0.528 6.379 -4.73 1 75.06 90 ALA A C 1
ATOM 718 O O . ALA A 1 90 ? -0.617 7.156 -5.684 1 75.06 90 ALA A O 1
ATOM 719 N N . LEU A 1 91 ? -0.88 6.738 -3.553 1 73.5 91 LEU A N 1
ATOM 720 C CA . LEU A 1 91 ? -1.529 8.016 -3.301 1 73.5 91 LEU A CA 1
ATOM 721 C C . LEU A 1 91 ? -0.583 9.18 -3.598 1 73.5 91 LEU A C 1
ATOM 723 O O . LEU A 1 91 ? -1.023 10.258 -3.998 1 73.5 91 LEU A O 1
ATOM 727 N N . VAL A 1 92 ? 0.739 8.961 -3.336 1 63.34 92 VAL A N 1
ATOM 728 C CA . VAL A 1 92 ? 1.693 10.039 -3.576 1 63.34 92 VAL A CA 1
ATOM 729 C C . VAL A 1 92 ? 2.551 9.703 -4.797 1 63.34 92 VAL A C 1
ATOM 731 O O . VAL A 1 92 ? 3.631 10.273 -4.977 1 63.34 92 VAL A O 1
ATOM 734 N N . ARG A 1 93 ? 2.086 8.812 -5.699 1 61.22 93 ARG A N 1
ATOM 735 C CA . ARG A 1 93 ? 2.975 8.391 -6.777 1 61.22 93 ARG A CA 1
ATOM 736 C C . ARG A 1 93 ? 3.092 9.477 -7.84 1 61.22 93 ARG A C 1
ATOM 738 O O . ARG A 1 93 ? 2.08 9.984 -8.328 1 61.22 93 ARG A O 1
ATOM 745 N N . ALA A 1 94 ? 4.359 9.953 -7.836 1 54.53 94 ALA A N 1
ATOM 746 C CA . ALA A 1 94 ? 4.625 10.68 -9.078 1 54.53 94 ALA A CA 1
ATOM 747 C C . ALA A 1 94 ? 4.496 9.758 -10.281 1 54.53 94 ALA A C 1
ATOM 749 O O . ALA A 1 94 ? 4.793 8.562 -10.195 1 54.53 94 ALA A O 1
ATOM 750 N N . PRO A 1 95 ? 3.58 10.148 -11.297 1 47.59 95 PRO A N 1
ATOM 751 C CA . PRO A 1 95 ? 3.533 9.312 -12.5 1 47.59 95 PRO A CA 1
ATOM 752 C C . PRO A 1 95 ? 4.91 8.805 -12.922 1 47.59 95 PRO A C 1
ATOM 754 O O . PRO A 1 95 ? 5.902 9.531 -12.805 1 47.59 95 PRO A O 1
ATOM 757 N N . ASN A 1 96 ? 5.094 7.52 -12.703 1 49.78 96 ASN A N 1
ATOM 758 C CA . ASN A 1 96 ? 6.348 7.004 -13.25 1 49.78 96 ASN A CA 1
ATOM 759 C C . ASN A 1 96 ? 6.605 7.535 -14.656 1 49.78 96 ASN A C 1
ATOM 761 O O . ASN A 1 96 ? 5.809 7.309 -15.562 1 49.78 96 ASN A O 1
ATOM 765 N N . LYS A 1 97 ? 7.168 8.656 -14.719 1 46.06 97 LYS A N 1
ATOM 766 C CA . LYS A 1 97 ? 7.465 9.211 -16.031 1 46.06 97 LYS A CA 1
ATOM 767 C C . LYS A 1 97 ? 7.996 8.141 -16.984 1 46.06 97 LYS A C 1
ATOM 769 O O . LYS A 1 97 ? 7.938 8.297 -18.203 1 46.06 97 LYS A O 1
ATOM 774 N N . HIS A 1 98 ? 8.977 7.383 -16.562 1 43.66 98 HIS A N 1
ATOM 775 C CA . HIS A 1 98 ? 9.719 6.719 -17.625 1 43.66 98 HIS A CA 1
ATOM 776 C C . HIS A 1 98 ? 9.062 5.395 -18.016 1 43.66 98 HIS A C 1
ATOM 778 O O . HIS A 1 98 ? 9.07 4.445 -17.219 1 43.66 98 HIS A O 1
ATOM 784 N N . LYS A 1 99 ? 8.008 5.48 -18.688 1 46.31 99 LYS A N 1
ATOM 785 C CA . LYS A 1 99 ? 7.391 4.363 -19.406 1 46.31 99 LYS A CA 1
ATOM 786 C C . LYS A 1 99 ? 8.445 3.359 -19.859 1 46.31 99 LYS A C 1
ATOM 788 O O . LYS A 1 99 ? 8.133 2.195 -20.125 1 46.31 99 LYS A O 1
ATOM 793 N N . GLY A 1 100 ? 9.539 3.949 -20.266 1 44.28 100 GLY A N 1
ATOM 794 C CA . GLY A 1 100 ? 10.43 3.045 -20.984 1 44.28 100 GLY A CA 1
ATOM 795 C C . GLY A 1 100 ? 10.922 1.898 -20.125 1 44.28 100 GLY A C 1
ATOM 796 O O . GLY A 1 100 ? 10.57 0.742 -20.359 1 44.28 100 GLY A O 1
ATOM 797 N N . ASP A 1 101 ? 12.133 2.064 -19.359 1 49.22 101 ASP A N 1
ATOM 798 C CA . ASP A 1 101 ? 12.938 1.008 -18.766 1 49.22 101 ASP A CA 1
ATOM 799 C C . ASP A 1 101 ? 12.43 0.678 -17.359 1 49.22 101 ASP A C 1
ATOM 801 O O . ASP A 1 101 ? 13.219 0.65 -16.406 1 49.22 101 ASP A O 1
ATOM 805 N N . ARG A 1 102 ? 11.156 0.653 -17.156 1 58.12 102 ARG A N 1
ATOM 806 C CA . ARG A 1 102 ? 10.68 0.269 -15.828 1 58.12 102 ARG A CA 1
ATOM 807 C C . ARG A 1 102 ? 11.328 -1.036 -15.375 1 58.12 102 ARG A C 1
ATOM 809 O O . ARG A 1 102 ? 11.289 -2.037 -16.094 1 58.12 102 ARG A O 1
ATOM 816 N N . HIS A 1 103 ? 11.984 -0.903 -14.219 1 77.81 103 HIS A N 1
ATOM 817 C CA . HIS A 1 103 ? 12.617 -2.074 -13.625 1 77.81 103 HIS A CA 1
ATOM 818 C C . HIS A 1 103 ? 11.578 -3.068 -13.125 1 77.81 103 HIS A C 1
ATOM 820 O O . HIS A 1 103 ? 10.438 -2.688 -12.828 1 77.81 103 HIS A O 1
ATOM 826 N N . ALA A 1 104 ? 11.82 -4.215 -13.375 1 88.62 104 ALA A N 1
ATOM 827 C CA . ALA A 1 104 ? 10.992 -5.328 -12.93 1 88.62 104 ALA A CA 1
ATOM 828 C C . ALA A 1 104 ? 10.469 -5.09 -11.516 1 88.62 104 ALA A C 1
ATOM 830 O O . ALA A 1 104 ? 9.312 -5.395 -11.219 1 88.62 104 ALA A O 1
ATOM 831 N N . ALA A 1 105 ? 11.219 -4.406 -10.727 1 90.19 105 ALA A N 1
ATOM 832 C CA . ALA A 1 105 ? 10.836 -4.156 -9.336 1 90.19 105 ALA A CA 1
ATOM 833 C C . ALA A 1 105 ? 9.727 -3.113 -9.25 1 90.19 105 ALA A C 1
ATOM 835 O O . ALA A 1 105 ? 8.836 -3.219 -8.406 1 90.19 105 ALA A O 1
ATOM 836 N N . ASP A 1 106 ? 9.727 -2.084 -10.109 1 87.19 106 ASP A N 1
ATOM 837 C CA . ASP A 1 106 ? 8.664 -1.085 -10.148 1 87.19 106 ASP A CA 1
ATOM 838 C C . ASP A 1 106 ? 7.328 -1.721 -10.523 1 87.19 106 ASP A C 1
ATOM 840 O O . ASP A 1 106 ? 6.297 -1.403 -9.93 1 87.19 106 ASP A O 1
ATOM 844 N N . HIS A 1 107 ? 7.414 -2.521 -11.531 1 90.75 107 HIS A N 1
ATOM 845 C CA . HIS A 1 107 ? 6.203 -3.199 -11.977 1 90.75 107 HIS A CA 1
ATOM 846 C C . HIS A 1 107 ? 5.602 -4.047 -10.859 1 90.75 107 HIS A C 1
ATOM 848 O O . HIS A 1 107 ? 4.387 -4.035 -10.656 1 90.75 107 HIS A O 1
ATOM 854 N N . LEU A 1 108 ? 6.473 -4.754 -10.117 1 94.06 108 LEU A N 1
ATOM 855 C CA . LEU A 1 108 ? 5.992 -5.578 -9.008 1 94.06 108 LEU A CA 1
ATOM 856 C C . LEU A 1 108 ? 5.336 -4.715 -7.938 1 94.06 108 LEU A C 1
ATOM 858 O O . LEU A 1 108 ? 4.277 -5.066 -7.41 1 94.06 108 LEU A O 1
ATOM 862 N N . VAL A 1 109 ? 5.91 -3.631 -7.613 1 90.94 109 VAL A N 1
ATOM 863 C CA . VAL A 1 109 ? 5.32 -2.715 -6.641 1 90.94 109 VAL A CA 1
ATOM 864 C C . VAL A 1 109 ? 3.949 -2.256 -7.129 1 90.94 109 VAL A C 1
ATOM 866 O O . VAL A 1 109 ? 2.988 -2.221 -6.355 1 90.94 109 VAL A O 1
ATOM 869 N N . ASP A 1 110 ? 3.861 -1.922 -8.367 1 90 110 ASP A N 1
ATOM 870 C CA . ASP A 1 110 ? 2.602 -1.446 -8.938 1 90 110 ASP A CA 1
ATOM 871 C C . ASP A 1 110 ? 1.52 -2.52 -8.844 1 90 110 ASP A C 1
ATOM 873 O O . ASP A 1 110 ? 0.378 -2.229 -8.484 1 90 110 ASP A O 1
ATOM 877 N N . VAL A 1 111 ? 1.882 -3.691 -9.18 1 94.12 111 VAL A N 1
ATOM 878 C CA . VAL A 1 111 ? 0.924 -4.789 -9.164 1 94.12 111 VAL A CA 1
ATOM 879 C C . VAL A 1 111 ? 0.482 -5.074 -7.734 1 94.12 111 VAL A C 1
ATOM 881 O O . VAL A 1 111 ? -0.708 -5.262 -7.469 1 94.12 111 VAL A O 1
ATOM 884 N N . ALA A 1 112 ? 1.431 -5.141 -6.812 1 94.81 112 ALA A N 1
ATOM 885 C CA . ALA A 1 112 ? 1.1 -5.375 -5.406 1 94.81 112 ALA A CA 1
ATOM 886 C C . ALA A 1 112 ? 0.223 -4.25 -4.859 1 94.81 112 ALA A C 1
ATOM 888 O O . ALA A 1 112 ? -0.735 -4.508 -4.125 1 94.81 112 ALA A O 1
ATOM 889 N N . ALA A 1 113 ? 0.532 -3.068 -5.227 1 90.75 113 ALA A N 1
ATOM 890 C CA . ALA A 1 113 ? -0.262 -1.916 -4.809 1 90.75 113 ALA A CA 1
ATOM 891 C C . ALA A 1 113 ? -1.684 -2.002 -5.355 1 90.75 113 ALA A C 1
ATOM 893 O O . ALA A 1 113 ? -2.648 -1.715 -4.645 1 90.75 113 ALA A O 1
ATOM 894 N N . THR A 1 114 ? -1.8 -2.299 -6.621 1 92.5 114 THR A N 1
ATOM 895 C CA . THR A 1 114 ? -3.107 -2.473 -7.242 1 92.5 114 THR A CA 1
ATOM 896 C C . THR A 1 114 ? -3.91 -3.555 -6.523 1 92.5 114 THR A C 1
ATOM 898 O O . THR A 1 114 ? -5.109 -3.396 -6.297 1 92.5 114 THR A O 1
ATOM 901 N N . THR A 1 115 ? -3.232 -4.617 -6.125 1 94.5 115 THR A N 1
ATOM 902 C CA . THR A 1 115 ? -3.891 -5.695 -5.395 1 94.5 115 THR A CA 1
ATOM 903 C C . THR A 1 115 ? -4.43 -5.191 -4.059 1 94.5 115 THR A C 1
ATOM 905 O O . THR A 1 115 ? -5.578 -5.465 -3.703 1 94.5 115 THR A O 1
ATOM 908 N N . VAL A 1 116 ? -3.613 -4.484 -3.355 1 91.56 116 VAL A N 1
ATOM 909 C CA . VAL A 1 116 ? -4.062 -3.895 -2.098 1 91.56 116 VAL A CA 1
ATOM 910 C C . VAL A 1 116 ? -5.328 -3.072 -2.336 1 91.56 116 VAL A C 1
ATOM 912 O O . VAL A 1 116 ? -6.34 -3.266 -1.658 1 91.56 116 VAL A O 1
ATOM 915 N N . ARG A 1 117 ? -5.344 -2.197 -3.314 1 89.44 117 ARG A N 1
ATOM 916 C CA . ARG A 1 117 ? -6.441 -1.277 -3.59 1 89.44 117 ARG A CA 1
ATOM 917 C C . ARG A 1 117 ? -7.711 -2.037 -3.971 1 89.44 117 ARG A C 1
ATOM 919 O O . ARG A 1 117 ? -8.781 -1.786 -3.412 1 89.44 117 ARG A O 1
ATOM 926 N N . GLU A 1 118 ? -7.574 -2.885 -4.902 1 92.56 118 GLU A N 1
ATOM 927 C CA . GLU A 1 118 ? -8.742 -3.586 -5.43 1 92.56 118 GLU A CA 1
ATOM 928 C C . GLU A 1 118 ? -9.367 -4.484 -4.371 1 92.56 118 GLU A C 1
ATOM 930 O O . GLU A 1 118 ? -10.594 -4.477 -4.188 1 92.56 118 GLU A O 1
ATOM 935 N N . VAL A 1 119 ? -8.578 -5.223 -3.621 1 92.62 119 VAL A N 1
ATOM 936 C CA . VAL A 1 119 ? -9.109 -6.16 -2.637 1 92.62 119 VAL A CA 1
ATOM 937 C C . VAL A 1 119 ? -9.742 -5.387 -1.479 1 92.62 119 VAL A C 1
ATOM 939 O O . VAL A 1 119 ? -10.812 -5.754 -0.991 1 92.62 119 VAL A O 1
ATOM 942 N N . ALA A 1 120 ? -9.109 -4.375 -1.061 1 86.81 120 ALA A N 1
ATOM 943 C CA . ALA A 1 120 ? -9.672 -3.566 0.016 1 86.81 120 ALA A CA 1
ATOM 944 C C . ALA A 1 120 ? -11.023 -2.986 -0.388 1 86.81 120 ALA A C 1
ATOM 946 O O . ALA A 1 120 ? -11.977 -3.014 0.396 1 86.81 120 ALA A O 1
ATOM 947 N N . ARG A 1 121 ? -11.117 -2.453 -1.606 1 85.94 121 ARG A N 1
ATOM 948 C CA . ARG A 1 121 ? -12.367 -1.886 -2.111 1 85.94 121 ARG A CA 1
ATOM 949 C C . ARG A 1 121 ? -13.461 -2.945 -2.191 1 85.94 121 ARG A C 1
ATOM 951 O O . ARG A 1 121 ? -14.586 -2.715 -1.756 1 85.94 121 ARG A O 1
ATOM 958 N N . MET A 1 122 ? -13.086 -4.039 -2.754 1 89.25 122 MET A N 1
ATOM 959 C CA . MET A 1 122 ? -14.047 -5.121 -2.936 1 89.25 122 MET A CA 1
ATOM 960 C C . MET A 1 122 ? -14.508 -5.672 -1.59 1 89.25 122 MET A C 1
ATOM 962 O O . MET A 1 122 ? -15.68 -6.004 -1.417 1 89.25 122 MET A O 1
ATOM 966 N N . GLN A 1 123 ? -13.523 -5.832 -0.741 1 87.19 123 GLN A N 1
ATOM 967 C CA . GLN A 1 123 ? -13.844 -6.336 0.589 1 87.19 123 GLN A CA 1
ATOM 968 C C . GLN A 1 123 ? -14.82 -5.41 1.307 1 87.19 123 GLN A C 1
ATOM 970 O O . GLN A 1 123 ? -15.758 -5.875 1.962 1 87.19 123 GLN A O 1
ATOM 975 N N . ASN A 1 124 ? -14.578 -4.141 1.255 1 81 124 ASN A N 1
ATOM 976 C CA . ASN A 1 124 ? -15.477 -3.156 1.854 1 81 124 ASN A CA 1
ATOM 977 C C . ASN A 1 124 ? -16.875 -3.232 1.255 1 81 124 ASN A C 1
ATOM 979 O O . ASN A 1 124 ? -17.875 -3.211 1.983 1 81 124 ASN A O 1
ATOM 983 N N . ALA A 1 125 ? -16.969 -3.279 -0.064 1 83.19 125 ALA A N 1
ATOM 984 C CA . ALA A 1 125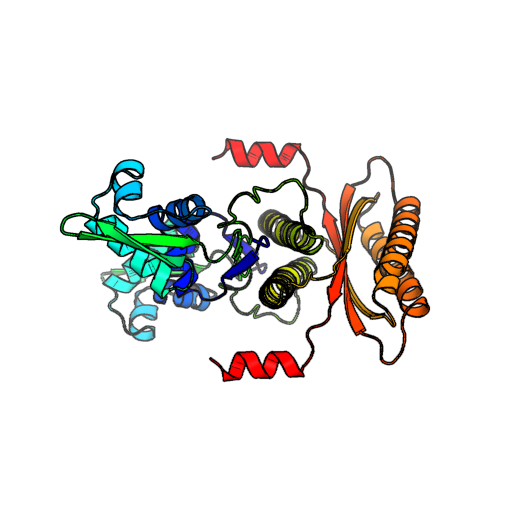 ? -18.25 -3.379 -0.749 1 83.19 125 ALA A CA 1
ATOM 985 C C . ALA A 1 125 ? -19 -4.652 -0.346 1 83.19 125 ALA A C 1
ATOM 987 O O . ALA A 1 125 ? -20.203 -4.621 -0.082 1 83.19 125 ALA A O 1
ATOM 988 N N . ALA A 1 126 ? -18.297 -5.75 -0.338 1 85.19 126 ALA A N 1
ATOM 989 C CA . ALA A 1 126 ? -18.875 -7.027 0.066 1 85.19 126 ALA A CA 1
ATOM 990 C C . ALA A 1 126 ? -19.359 -6.977 1.514 1 85.19 126 ALA A C 1
ATOM 992 O O . ALA A 1 126 ? -20.438 -7.469 1.832 1 85.19 126 ALA A O 1
ATOM 993 N N . GLY A 1 127 ? -18.5 -6.406 2.311 1 79.94 127 GLY A N 1
ATOM 994 C CA . GLY A 1 127 ? -18.828 -6.301 3.721 1 79.94 127 GLY A CA 1
ATOM 995 C C . GLY A 1 127 ? -20.109 -5.523 3.971 1 79.94 127 GLY A C 1
ATOM 996 O O . GLY A 1 127 ? -20.891 -5.879 4.855 1 79.94 127 GLY A O 1
ATOM 997 N N . ARG A 1 128 ? -20.375 -4.539 3.236 1 77.38 128 ARG A N 1
ATOM 998 C CA . ARG A 1 128 ? -21.594 -3.73 3.354 1 77.38 128 ARG A CA 1
ATOM 999 C C . ARG A 1 128 ? -22.828 -4.559 3.047 1 77.38 128 ARG A C 1
ATOM 1001 O O . ARG A 1 128 ? -23.922 -4.262 3.545 1 77.38 128 ARG A O 1
ATOM 1008 N N . LYS A 1 129 ? -22.625 -5.633 2.26 1 86.31 129 LYS A N 1
ATOM 1009 C CA . LYS A 1 129 ? -23.734 -6.512 1.886 1 86.31 129 LYS A CA 1
ATOM 1010 C C . LYS A 1 129 ? -23.734 -7.777 2.736 1 86.31 129 LYS A C 1
ATOM 1012 O O . LYS A 1 129 ? -24.5 -8.703 2.477 1 86.31 129 LYS A O 1
ATOM 1017 N N . GLY A 1 130 ? -22.812 -7.848 3.643 1 82.62 130 GLY A N 1
ATOM 1018 C CA . GLY A 1 130 ? -22.719 -9.016 4.504 1 82.62 130 GLY A CA 1
ATOM 1019 C C . GLY A 1 130 ? -22.109 -10.227 3.809 1 82.62 130 GLY A C 1
ATOM 1020 O O . GLY A 1 130 ? -22.359 -11.367 4.203 1 82.62 130 GLY A O 1
ATOM 1021 N N . LEU A 1 131 ? -21.422 -9.945 2.766 1 87.31 131 LEU A N 1
ATOM 1022 C CA . LEU A 1 131 ? -20.812 -11.023 2.004 1 87.31 131 LEU A CA 1
ATOM 1023 C C . LEU A 1 131 ? -19.312 -11.094 2.27 1 87.31 131 LEU A C 1
ATOM 1025 O O . LEU A 1 131 ? -18.703 -10.117 2.725 1 87.31 131 LEU A O 1
ATOM 1029 N N . ARG A 1 132 ? -18.828 -12.281 1.998 1 87.06 132 ARG A N 1
ATOM 1030 C CA . ARG A 1 132 ? -17.391 -12.461 2.082 1 87.06 132 ARG A CA 1
ATOM 1031 C C . ARG A 1 132 ? -16.75 -12.43 0.696 1 87.06 132 ARG A C 1
ATOM 1033 O O . ARG A 1 132 ? -17.297 -12.977 -0.261 1 87.06 132 ARG A O 1
ATOM 1040 N N . LEU A 1 133 ? -15.68 -11.688 0.661 1 90.5 133 LEU A N 1
ATOM 1041 C CA . LEU A 1 133 ? -14.906 -11.711 -0.575 1 90.5 133 LEU A CA 1
ATOM 1042 C C . LEU A 1 133 ? -14.016 -12.945 -0.637 1 90.5 133 LEU A C 1
ATOM 1044 O O . LEU A 1 133 ? -13.172 -13.156 0.235 1 90.5 133 LEU A O 1
ATOM 1048 N N . LEU A 1 134 ? -14.203 -13.758 -1.635 1 93.38 134 LEU A N 1
ATOM 1049 C CA . LEU A 1 134 ? -13.398 -14.961 -1.776 1 93.38 134 LEU A CA 1
ATOM 1050 C C . LEU A 1 134 ? -12.102 -14.664 -2.518 1 93.38 134 LEU A C 1
ATOM 1052 O O . LEU A 1 134 ? -12.125 -14.172 -3.646 1 93.38 134 LEU A O 1
ATOM 1056 N N . THR A 1 135 ? -11.023 -14.883 -1.812 1 95.88 135 THR A N 1
ATOM 1057 C CA . THR A 1 135 ? -9.68 -14.703 -2.346 1 95.88 135 THR A CA 1
ATOM 1058 C C . THR A 1 135 ? -8.797 -15.898 -2.006 1 95.88 135 THR A C 1
ATOM 1060 O O . THR A 1 135 ? -9.211 -16.781 -1.25 1 95.88 135 THR A O 1
ATOM 1063 N N . PHE A 1 136 ? -7.688 -16.016 -2.562 1 96.56 136 PHE A N 1
ATOM 1064 C CA . PHE A 1 136 ? -6.691 -17 -2.123 1 96.56 136 PHE A CA 1
ATOM 1065 C C . PHE A 1 136 ? -5.301 -16.375 -2.117 1 96.56 136 PHE A C 1
ATOM 1067 O O . PHE A 1 136 ? -5.035 -15.422 -2.848 1 96.56 136 PHE A O 1
ATOM 1074 N N . THR A 1 137 ? -4.484 -16.875 -1.299 1 97.62 137 THR A N 1
ATOM 1075 C CA . THR A 1 137 ? -3.086 -16.469 -1.18 1 97.62 137 THR A CA 1
ATOM 1076 C C . THR A 1 137 ? -2.191 -17.688 -0.966 1 97.62 137 THR A C 1
ATOM 1078 O O . THR A 1 137 ? -2.488 -18.547 -0.129 1 97.62 137 THR A O 1
ATOM 1081 N N . LEU A 1 138 ? -1.214 -17.781 -1.735 1 98.06 138 LEU A N 1
ATOM 1082 C CA . LEU A 1 138 ? -0.167 -18.797 -1.627 1 98.06 138 LEU A CA 1
ATOM 1083 C C . LEU A 1 138 ? 1.192 -18.141 -1.389 1 98.06 138 LEU A C 1
ATOM 1085 O O . LEU A 1 138 ? 1.536 -17.156 -2.045 1 98.06 138 LEU A O 1
ATOM 1089 N N . GLU A 1 139 ? 1.895 -18.594 -0.403 1 97.69 139 GLU A N 1
ATOM 1090 C CA . GLU A 1 139 ? 3.236 -18.109 -0.109 1 97.69 139 GLU A CA 1
ATOM 1091 C C . GLU A 1 139 ? 4.234 -19.25 0.011 1 97.69 139 GLU A C 1
ATOM 1093 O O . GLU A 1 139 ? 3.945 -20.266 0.646 1 97.69 139 GLU A O 1
ATOM 1098 N N . THR A 1 140 ? 5.367 -19.078 -0.653 1 97.38 140 THR A N 1
ATOM 1099 C CA . THR A 1 140 ? 6.445 -20.062 -0.539 1 97.38 140 THR A CA 1
ATOM 1100 C C . THR A 1 140 ? 7.801 -19.391 -0.766 1 97.38 140 THR A C 1
ATOM 1102 O O . THR A 1 140 ? 7.883 -18.172 -0.912 1 97.38 140 THR A O 1
ATOM 1105 N N . GLU A 1 141 ? 8.844 -20.172 -0.622 1 97.31 141 GLU A N 1
ATOM 1106 C CA . GLU A 1 141 ? 10.203 -19.703 -0.839 1 97.31 141 GLU A CA 1
ATOM 1107 C C . GLU A 1 141 ? 10.977 -20.641 -1.747 1 97.31 141 GLU A C 1
ATOM 1109 O O . GLU A 1 141 ? 10.789 -21.859 -1.686 1 97.31 141 GLU A O 1
ATOM 1114 N N . VAL A 1 142 ? 11.789 -20.078 -2.58 1 98.06 142 VAL A N 1
ATOM 1115 C CA . VAL A 1 142 ? 12.695 -20.875 -3.404 1 98.06 142 VAL A CA 1
ATOM 1116 C C . VAL A 1 142 ? 14.125 -20.359 -3.258 1 98.06 142 VAL A C 1
ATOM 1118 O O . VAL A 1 142 ? 14.336 -19.141 -3.17 1 98.06 142 VAL A O 1
ATOM 1121 N N . HIS A 1 143 ? 15.055 -21.219 -3.148 1 97.81 143 HIS A N 1
ATOM 1122 C CA . HIS A 1 143 ? 16.469 -20.875 -3.131 1 97.81 143 HIS A CA 1
ATOM 1123 C C . HIS A 1 143 ? 17.109 -21.078 -4.5 1 97.81 143 HIS A C 1
ATOM 1125 O O . HIS A 1 143 ? 17.203 -22.219 -4.977 1 97.81 143 HIS A O 1
ATOM 1131 N N . LEU A 1 144 ? 17.578 -19.969 -5.082 1 97.69 144 LEU A N 1
ATOM 1132 C CA . LEU A 1 144 ? 18.109 -20.031 -6.438 1 97.69 144 LEU A CA 1
ATOM 1133 C C . LEU A 1 144 ? 19.641 -20.031 -6.418 1 97.69 144 LEU A C 1
ATOM 1135 O O . LEU A 1 144 ? 20.25 -19.156 -5.801 1 97.69 144 LEU A O 1
ATOM 1139 N N . ALA A 1 145 ? 20.266 -20.875 -7.137 1 95.69 145 ALA A N 1
ATOM 1140 C CA . ALA A 1 145 ? 21.703 -21.078 -7.105 1 95.69 145 ALA A CA 1
ATOM 1141 C C . ALA A 1 145 ? 22.438 -19.922 -7.797 1 95.69 145 ALA A C 1
ATOM 1143 O O . ALA A 1 145 ? 23.516 -19.516 -7.355 1 95.69 145 ALA A O 1
ATOM 1144 N N . ALA A 1 146 ? 21.922 -19.406 -8.898 1 93.62 146 ALA A N 1
ATOM 1145 C CA . ALA A 1 146 ? 22.531 -18.328 -9.672 1 93.62 146 ALA A CA 1
ATOM 1146 C C . ALA A 1 146 ? 21.469 -17.328 -10.141 1 93.62 146 ALA A C 1
ATOM 1148 O O . ALA A 1 146 ? 20.297 -17.688 -10.273 1 93.62 146 ALA A O 1
ATOM 1149 N N . PRO A 1 147 ? 21.859 -16.125 -10.422 1 89.69 147 PRO A N 1
ATOM 1150 C CA . PRO A 1 147 ? 20.906 -15.109 -10.898 1 89.69 147 PRO A CA 1
ATOM 1151 C C . PRO A 1 147 ? 20.203 -15.531 -12.188 1 89.69 147 PRO A C 1
ATOM 1153 O O . PRO A 1 147 ? 19.031 -15.195 -12.391 1 89.69 147 PRO A O 1
ATOM 1156 N N . ALA A 1 148 ? 20.859 -16.234 -12.984 1 92.25 148 ALA A N 1
ATOM 1157 C CA . ALA A 1 148 ? 20.297 -16.688 -14.25 1 92.25 148 ALA A CA 1
ATOM 1158 C C . ALA A 1 148 ? 19.141 -17.656 -14.031 1 92.25 148 ALA A C 1
ATOM 1160 O O . ALA A 1 148 ? 18.281 -17.812 -14.906 1 92.25 148 ALA A O 1
ATOM 1161 N N . ASP A 1 149 ? 19.109 -18.266 -12.828 1 96.62 149 ASP A N 1
ATOM 1162 C CA . ASP A 1 149 ? 18.062 -19.234 -12.5 1 96.62 149 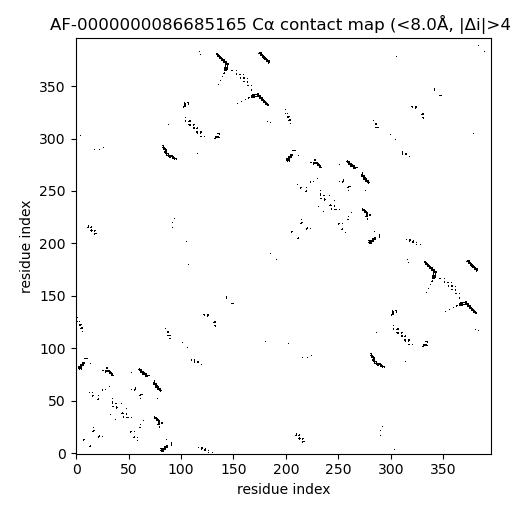ASP A CA 1
ATOM 1163 C C . ASP A 1 149 ? 16.719 -18.531 -12.328 1 96.62 149 ASP A C 1
ATOM 1165 O O . ASP A 1 149 ? 15.664 -19.156 -12.445 1 96.62 149 ASP A O 1
ATOM 1169 N N . LEU A 1 150 ? 16.781 -17.25 -12.117 1 96.75 150 LEU A N 1
ATOM 1170 C CA . LEU A 1 150 ? 15.531 -16.516 -11.906 1 96.75 150 LEU A CA 1
ATOM 1171 C C . LEU A 1 150 ? 14.68 -16.516 -13.164 1 96.75 150 LEU A C 1
ATOM 1173 O O . LEU A 1 150 ? 13.469 -16.75 -13.102 1 96.75 150 LEU A O 1
ATOM 1177 N N . HIS A 1 151 ? 15.352 -16.281 -14.219 1 96.19 151 HIS A N 1
ATOM 1178 C CA . HIS A 1 151 ? 14.625 -16.25 -15.484 1 96.19 151 HIS A CA 1
ATOM 1179 C C . HIS A 1 151 ? 14 -17.609 -15.797 1 96.19 151 HIS A C 1
ATOM 1181 O O . HIS A 1 151 ? 12.82 -17.688 -16.141 1 96.19 151 HIS A O 1
ATOM 1187 N N . ALA A 1 152 ? 14.797 -18.625 -15.648 1 97.94 152 ALA A N 1
ATOM 1188 C CA . ALA A 1 152 ? 14.312 -19.984 -15.898 1 97.94 152 ALA A CA 1
ATOM 1189 C C . ALA A 1 152 ? 13.172 -20.344 -14.953 1 97.94 152 ALA A C 1
ATOM 1191 O O . ALA A 1 152 ? 12.18 -20.938 -15.367 1 97.94 152 ALA A O 1
ATOM 1192 N N . PHE A 1 153 ? 13.398 -20 -13.727 1 98.44 153 PHE A N 1
ATOM 1193 C CA . PHE A 1 153 ? 12.367 -20.234 -12.734 1 98.44 153 PHE A CA 1
ATOM 1194 C C . PHE A 1 153 ? 11.07 -19.547 -13.125 1 98.44 153 PHE A C 1
ATOM 1196 O O . PHE A 1 153 ? 9.992 -20.156 -13.086 1 98.44 153 PHE A O 1
ATOM 1203 N N . THR A 1 154 ? 11.125 -18.234 -13.477 1 98.38 154 THR A N 1
ATOM 1204 C CA . THR A 1 154 ? 9.961 -17.422 -13.836 1 98.38 154 THR A CA 1
ATOM 1205 C C . THR A 1 154 ? 9.234 -18.031 -15.031 1 98.38 154 THR A C 1
ATOM 1207 O O . THR A 1 154 ? 8.008 -18.109 -15.039 1 98.38 154 THR A O 1
ATOM 1210 N N . GLU A 1 155 ? 9.969 -18.516 -16 1 98.44 155 GLU A N 1
ATOM 1211 C CA . GLU A 1 155 ? 9.383 -19.125 -17.203 1 98.44 155 GLU A CA 1
ATOM 1212 C C . GLU A 1 155 ? 8.633 -20.406 -16.859 1 98.44 155 GLU A C 1
ATOM 1214 O O . GLU A 1 155 ? 7.523 -20.641 -17.344 1 98.44 155 GLU A O 1
ATOM 1219 N N . GLU A 1 156 ? 9.242 -21.219 -16 1 98.69 156 GLU A N 1
ATOM 1220 C CA . GLU A 1 156 ? 8.609 -22.469 -15.609 1 98.69 156 GLU A CA 1
ATOM 1221 C C . GLU A 1 156 ? 7.359 -22.219 -14.773 1 98.69 156 GLU A C 1
ATOM 1223 O O . GLU A 1 156 ? 6.355 -22.922 -14.922 1 98.69 156 GLU A O 1
ATOM 1228 N N . LEU A 1 157 ? 7.445 -21.234 -13.953 1 98.62 157 LEU A N 1
ATOM 1229 C CA . LEU A 1 157 ? 6.281 -20.906 -13.141 1 98.62 157 LEU A CA 1
ATOM 1230 C C . LEU A 1 157 ? 5.152 -20.359 -14 1 98.62 157 LEU A C 1
ATOM 1232 O O . LEU A 1 157 ? 3.984 -20.688 -13.789 1 98.62 157 LEU A O 1
ATOM 1236 N N . ALA A 1 158 ? 5.508 -19.516 -14.938 1 98.75 158 ALA A N 1
ATOM 1237 C CA . ALA A 1 158 ? 4.523 -18.969 -15.875 1 98.75 158 ALA A CA 1
ATOM 1238 C C . ALA A 1 158 ? 3.799 -20.094 -16.609 1 98.75 158 ALA A C 1
ATOM 1240 O O . ALA A 1 158 ? 2.572 -20.062 -16.75 1 98.75 158 ALA A O 1
ATOM 1241 N N . LYS A 1 159 ? 4.57 -21.047 -17.062 1 98.75 159 LYS A N 1
ATOM 1242 C CA . LYS A 1 159 ? 3.996 -22.188 -17.766 1 98.75 159 LYS A CA 1
ATOM 1243 C C . LYS A 1 159 ? 3.082 -23 -16.859 1 98.75 159 LYS A C 1
ATOM 1245 O O . LYS A 1 159 ? 1.983 -23.391 -17.25 1 98.75 159 LYS A O 1
ATOM 1250 N N . ALA A 1 160 ? 3.541 -23.297 -15.664 1 98.69 160 ALA A N 1
ATOM 1251 C CA . ALA A 1 160 ? 2.75 -24.062 -14.703 1 98.69 160 ALA A CA 1
ATOM 1252 C C . ALA A 1 160 ? 1.432 -23.359 -14.391 1 98.69 160 ALA A C 1
ATOM 1254 O O . ALA A 1 160 ? 0.377 -24 -14.352 1 98.69 160 ALA A O 1
ATOM 1255 N N . MET A 1 161 ? 1.442 -22.031 -14.18 1 98.56 161 MET A N 1
ATOM 1256 C CA . MET A 1 161 ? 0.235 -21.266 -13.898 1 98.56 161 MET A CA 1
ATOM 1257 C C . MET A 1 161 ? -0.712 -21.297 -15.094 1 98.56 161 MET A C 1
ATOM 1259 O O . MET A 1 161 ? -1.922 -21.469 -14.93 1 98.56 161 MET A O 1
ATOM 1263 N N . ALA A 1 162 ? -0.14 -21.141 -16.281 1 98.56 162 ALA A N 1
ATOM 1264 C CA . ALA A 1 162 ? -0.946 -21.156 -17.5 1 98.56 162 ALA A CA 1
ATOM 1265 C C . ALA A 1 162 ? -1.672 -22.484 -17.656 1 98.56 162 ALA A C 1
ATOM 1267 O O . ALA A 1 162 ? -2.83 -22.531 -18.078 1 98.56 162 ALA A O 1
ATOM 1268 N N . ASP A 1 163 ? -1.025 -23.578 -17.344 1 98.62 163 ASP A N 1
ATOM 1269 C CA . ASP A 1 163 ? -1.616 -24.906 -17.453 1 98.62 163 ASP A CA 1
ATOM 1270 C C . ASP A 1 163 ? -2.805 -25.047 -16.5 1 98.62 163 ASP A C 1
ATOM 1272 O O . ASP A 1 163 ? -3.848 -25.578 -16.891 1 98.62 163 ASP A O 1
ATOM 1276 N N . VAL A 1 164 ? -2.6 -24.656 -15.281 1 98.75 164 VAL A N 1
ATOM 1277 C CA . VAL A 1 164 ? -3.682 -24.75 -14.312 1 98.75 164 VAL A CA 1
ATOM 1278 C C . VAL A 1 164 ? -4.855 -23.875 -14.758 1 98.75 164 VAL A C 1
ATOM 1280 O O . VAL A 1 164 ? -6.012 -24.312 -14.703 1 98.75 164 VAL A O 1
ATOM 1283 N N . VAL A 1 165 ? -4.598 -22.641 -15.227 1 98.44 165 VAL A N 1
ATOM 1284 C CA . VAL A 1 165 ? -5.633 -21.734 -15.688 1 98.44 165 VAL A CA 1
ATOM 1285 C C . VAL A 1 165 ? -6.41 -22.359 -16.844 1 98.44 165 VAL A C 1
ATOM 1287 O O . VAL A 1 165 ? -7.645 -22.328 -16.859 1 98.44 165 VAL A O 1
ATOM 1290 N N . ALA A 1 166 ? -5.707 -22.969 -17.734 1 98.06 166 ALA A N 1
ATOM 1291 C CA . ALA A 1 166 ? -6.332 -23.578 -18.906 1 98.06 166 ALA A CA 1
ATOM 1292 C C . ALA A 1 166 ? -7.305 -24.688 -18.5 1 98.06 166 ALA A C 1
ATOM 1294 O O . ALA A 1 166 ? -8.344 -24.875 -19.125 1 98.06 166 ALA A O 1
ATOM 1295 N N . ARG A 1 167 ? -7.062 -25.375 -17.438 1 97.5 167 ARG A N 1
ATOM 1296 C CA . ARG A 1 167 ? -7.887 -26.484 -16.984 1 97.5 167 ARG A CA 1
ATOM 1297 C C . ARG A 1 167 ? -9.164 -25.984 -16.328 1 97.5 167 ARG A C 1
ATOM 1299 O O . ARG A 1 167 ? -10.18 -26.688 -16.328 1 97.5 167 ARG A O 1
ATOM 1306 N N . PHE A 1 168 ? -9.094 -24.797 -15.82 1 97.81 168 PHE A N 1
ATOM 1307 C CA . PHE A 1 168 ? -10.227 -24.344 -15.016 1 97.81 168 PHE A CA 1
ATOM 1308 C C . PHE A 1 168 ? -10.992 -23.234 -15.734 1 97.81 168 PHE A C 1
ATOM 1310 O O . PHE A 1 168 ? -12.117 -22.906 -15.344 1 97.81 168 PHE A O 1
ATOM 1317 N N . ASP A 1 169 ? -10.43 -22.688 -16.75 1 97.62 169 ASP A N 1
ATOM 1318 C CA . ASP A 1 169 ? -11.031 -21.531 -17.422 1 97.62 169 ASP A CA 1
ATOM 1319 C C . ASP A 1 169 ? -12.336 -21.922 -18.125 1 97.62 169 ASP A C 1
ATOM 1321 O O . ASP A 1 169 ? -12.352 -22.828 -18.969 1 97.62 169 ASP A O 1
ATOM 1325 N N . SER A 1 170 ? -13.367 -21.359 -17.703 1 95.75 170 SER A N 1
ATOM 1326 C CA . SER A 1 170 ? -14.703 -21.609 -18.234 1 95.75 170 SER A CA 1
ATOM 1327 C C . SER A 1 170 ? -15.32 -20.344 -18.797 1 95.75 170 SER A C 1
ATOM 1329 O O . SER A 1 170 ? -15.523 -19.359 -18.078 1 95.75 170 SER A O 1
ATOM 1331 N N . PRO A 1 171 ? -15.68 -20.406 -20.109 1 90.19 171 PRO A N 1
ATOM 1332 C CA . PRO A 1 171 ? -16.344 -19.234 -20.672 1 90.19 171 PRO A CA 1
ATOM 1333 C C . PRO A 1 171 ? -17.609 -18.844 -19.906 1 90.19 171 PRO A C 1
ATOM 1335 O O . PRO A 1 171 ? -18.406 -19.719 -19.531 1 90.19 171 PRO A O 1
ATOM 1338 N N . GLY A 1 172 ? -17.859 -17.719 -19.531 1 91.5 172 GLY A N 1
ATOM 1339 C CA . GLY A 1 172 ? -19.016 -17.219 -18.812 1 91.5 172 GLY A CA 1
ATOM 1340 C C . GLY A 1 172 ? -18.828 -17.219 -17.312 1 91.5 172 GLY A C 1
ATOM 1341 O O . GLY A 1 172 ? -19.688 -16.75 -16.578 1 91.5 172 GLY A O 1
ATOM 1342 N N . GLY A 1 173 ? -17.781 -17.859 -16.875 1 94.81 173 GLY A N 1
ATOM 1343 C CA . GLY A 1 173 ? -17.5 -17.906 -15.445 1 94.81 173 GLY A CA 1
ATOM 1344 C C . GLY A 1 173 ? -17.109 -16.547 -14.875 1 94.81 173 GLY A C 1
ATOM 1345 O O . GLY A 1 173 ? -17.016 -15.562 -15.617 1 94.81 173 GLY A O 1
ATOM 1346 N N . ARG A 1 174 ? -17 -16.547 -13.602 1 94.56 174 ARG A N 1
ATOM 1347 C CA . ARG A 1 174 ? -16.578 -15.328 -12.914 1 94.56 174 ARG A CA 1
ATOM 1348 C C . ARG A 1 174 ? -15.078 -15.102 -13.094 1 94.56 174 ARG A C 1
ATOM 1350 O O . ARG A 1 174 ? -14.266 -15.992 -12.812 1 94.56 174 ARG A O 1
ATOM 1357 N N . ALA A 1 175 ? -14.719 -13.953 -13.453 1 96.81 175 ALA A N 1
ATOM 1358 C CA . ALA A 1 175 ? -13.32 -13.617 -13.719 1 96.81 175 ALA A CA 1
ATOM 1359 C C . ALA A 1 175 ? -12.562 -13.383 -12.422 1 96.81 175 ALA A C 1
ATOM 1361 O O . ALA A 1 175 ? -13.023 -12.648 -11.539 1 96.81 175 ALA A O 1
ATOM 1362 N N . TYR A 1 176 ? -11.43 -14.055 -12.281 1 97.62 176 TYR A N 1
ATOM 1363 C CA . TYR A 1 176 ? -10.477 -13.844 -11.203 1 97.62 176 TYR A CA 1
ATOM 1364 C C . TYR A 1 176 ? -9.133 -13.367 -11.75 1 97.62 176 TYR A C 1
ATOM 1366 O O . TYR A 1 176 ? -8.586 -13.977 -12.68 1 97.62 176 TYR A O 1
ATOM 1374 N N . ARG A 1 177 ? -8.625 -12.297 -11.25 1 98.06 177 ARG A N 1
ATOM 1375 C CA . ARG A 1 177 ? -7.234 -11.922 -11.477 1 98.06 177 ARG A CA 1
ATOM 1376 C C . ARG A 1 177 ? -6.293 -12.797 -10.664 1 98.06 177 ARG A C 1
ATOM 1378 O O . ARG A 1 177 ? -6.504 -13 -9.469 1 98.06 177 ARG A O 1
ATOM 1385 N N . VAL A 1 178 ? -5.297 -13.359 -11.281 1 98.56 178 VAL A N 1
ATOM 1386 C CA . VAL A 1 178 ? -4.297 -14.203 -10.641 1 98.56 178 VAL A CA 1
ATOM 1387 C C . VAL A 1 178 ? -2.908 -13.586 -10.828 1 98.56 178 VAL A C 1
ATOM 1389 O O . VAL A 1 178 ? -2.516 -13.25 -11.945 1 98.56 178 VAL A O 1
ATOM 1392 N N . VAL A 1 179 ? -2.203 -13.422 -9.758 1 98.44 179 VAL A N 1
ATOM 1393 C CA . VAL A 1 179 ? -0.869 -12.836 -9.789 1 98.44 179 VAL A CA 1
ATOM 1394 C C . VAL A 1 179 ? 0.145 -13.82 -9.219 1 98.44 179 VAL A C 1
ATOM 1396 O O . VAL A 1 179 ? -0.133 -14.5 -8.227 1 98.44 179 VAL A O 1
ATOM 13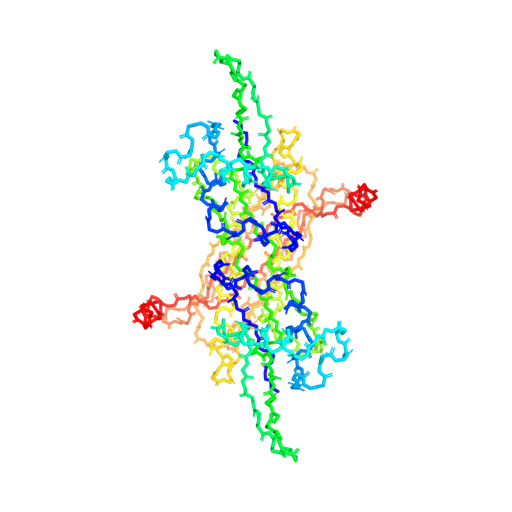99 N N . GLY A 1 180 ? 1.26 -14.023 -9.789 1 98.44 180 GLY A N 1
ATOM 1400 C CA . GLY A 1 180 ? 2.48 -14.625 -9.281 1 98.44 180 GLY A CA 1
ATOM 1401 C C . GLY A 1 180 ? 3.65 -13.656 -9.242 1 98.44 180 GLY A C 1
ATOM 1402 O O . GLY A 1 180 ? 3.879 -12.914 -10.195 1 98.44 180 GLY A O 1
ATOM 1403 N N . ALA A 1 181 ? 4.293 -13.641 -8.141 1 98.31 181 ALA A N 1
ATOM 1404 C CA . ALA A 1 181 ? 5.387 -12.688 -8.023 1 98.31 181 ALA A CA 1
ATOM 1405 C C . ALA A 1 181 ? 6.484 -13.219 -7.105 1 98.31 181 ALA A C 1
ATOM 1407 O O . ALA A 1 181 ? 6.23 -14.078 -6.258 1 98.31 181 ALA A O 1
ATOM 1408 N N . GLY A 1 182 ? 7.645 -12.688 -7.27 1 98.06 182 GLY A N 1
ATOM 1409 C CA . GLY A 1 182 ? 8.75 -13.047 -6.395 1 98.06 182 GLY A CA 1
ATOM 1410 C C . GLY A 1 182 ? 9.773 -11.938 -6.242 1 98.06 182 GLY A C 1
ATOM 1411 O O . GLY A 1 182 ? 9.984 -11.148 -7.168 1 98.06 182 GLY A O 1
ATOM 1412 N N . HIS A 1 183 ? 10.391 -11.852 -5.105 1 97.44 183 HIS A N 1
ATOM 1413 C CA . HIS A 1 183 ? 11.477 -10.945 -4.773 1 97.44 183 HIS A CA 1
ATOM 1414 C C . HIS A 1 183 ? 12.422 -11.57 -3.752 1 97.44 183 HIS A C 1
ATOM 1416 O O . HIS A 1 183 ? 12.07 -12.555 -3.092 1 97.44 183 HIS A O 1
ATOM 1422 N N . PRO A 1 184 ? 13.68 -11.102 -3.689 1 96.31 184 PRO A N 1
ATOM 1423 C CA . PRO A 1 184 ? 14.602 -11.672 -2.703 1 96.31 184 PRO A CA 1
ATOM 1424 C C . PRO A 1 184 ? 14.055 -11.617 -1.279 1 96.31 184 PRO A C 1
ATOM 1426 O O . PRO A 1 184 ? 13.398 -10.641 -0.907 1 96.31 184 PRO A O 1
ATOM 1429 N N . ALA A 1 185 ? 14.297 -12.664 -0.533 1 94.81 185 ALA A N 1
ATOM 1430 C CA . ALA A 1 185 ? 13.875 -12.711 0.865 1 94.81 185 ALA A CA 1
ATOM 1431 C C . ALA A 1 185 ? 14.734 -11.789 1.727 1 94.81 185 ALA A C 1
ATOM 1433 O O . ALA A 1 185 ? 15.922 -11.586 1.445 1 94.81 185 ALA A O 1
ATOM 1434 N N . ILE A 1 186 ? 14.125 -11.062 2.654 1 82.31 186 ILE A N 1
ATOM 1435 C CA . ILE A 1 186 ? 14.867 -10.211 3.572 1 82.31 186 ILE A CA 1
ATOM 1436 C C . ILE A 1 186 ? 15.734 -11.07 4.492 1 82.31 186 ILE A C 1
ATOM 1438 O O . ILE A 1 186 ? 15.25 -12.047 5.074 1 82.31 186 ILE A O 1
ATOM 1442 N N . ARG A 1 187 ? 17.062 -10.938 4.371 1 66.12 187 ARG A N 1
ATOM 1443 C CA . ARG A 1 187 ? 17.969 -11.688 5.246 1 66.12 187 ARG A CA 1
ATOM 1444 C C . ARG A 1 187 ? 17.938 -11.133 6.664 1 66.12 187 ARG A C 1
ATOM 1446 O O . ARG A 1 187 ? 17.75 -9.93 6.863 1 66.12 187 ARG A O 1
ATOM 1453 N N . ASP A 1 188 ? 17.641 -12.016 7.719 1 52.78 188 ASP A N 1
ATOM 1454 C CA . ASP A 1 188 ? 17.688 -11.672 9.133 1 52.78 188 ASP A CA 1
ATOM 1455 C C . ASP A 1 188 ? 18.781 -10.641 9.414 1 52.78 188 ASP A C 1
ATOM 1457 O O . ASP A 1 188 ? 18.625 -9.789 10.297 1 52.78 188 ASP A O 1
ATOM 1461 N N . THR A 1 189 ? 19.953 -10.773 8.906 1 46.41 189 THR A N 1
ATOM 1462 C CA . THR A 1 189 ? 21.047 -9.914 9.352 1 46.41 189 THR A CA 1
ATOM 1463 C C . THR A 1 189 ? 20.797 -8.469 8.922 1 46.41 189 THR A C 1
ATOM 1465 O O . THR A 1 189 ? 21.297 -7.535 9.555 1 46.41 189 THR A O 1
ATOM 1468 N N . GLU A 1 190 ? 20.234 -8.195 7.898 1 44.5 190 GLU A N 1
ATOM 1469 C CA . GLU A 1 190 ? 20.062 -6.84 7.383 1 44.5 190 GLU A CA 1
ATOM 1470 C C . GLU A 1 190 ? 18.906 -6.129 8.07 1 44.5 190 GLU A C 1
ATOM 1472 O O . GLU A 1 190 ? 18.75 -4.914 7.934 1 44.5 190 GLU A O 1
ATOM 1477 N N . GLU A 1 191 ? 17.906 -6.762 8.539 1 44.62 191 GLU A N 1
ATOM 1478 C CA . GLU A 1 191 ? 16.891 -6.137 9.391 1 44.62 191 GLU A CA 1
ATOM 1479 C C . GLU A 1 191 ? 17.531 -5.469 10.602 1 44.62 191 GLU A C 1
ATOM 1481 O O . GLU A 1 191 ? 17 -4.492 11.133 1 44.62 191 GLU A O 1
ATOM 1486 N N . GLU A 1 192 ? 18.5 -6.109 11.227 1 42.06 192 GLU A N 1
ATOM 1487 C CA . GLU A 1 192 ? 19.141 -5.637 12.453 1 42.06 192 GLU A CA 1
ATOM 1488 C C . GLU A 1 192 ? 19.828 -4.289 12.234 1 42.06 192 GLU A C 1
ATOM 1490 O O . GLU A 1 192 ? 19.797 -3.428 13.117 1 42.06 192 GLU A O 1
ATOM 1495 N N . ASN A 1 193 ? 20.516 -4.137 11.211 1 41.5 193 ASN A N 1
ATOM 1496 C CA . ASN A 1 193 ? 21.344 -2.941 11.094 1 41.5 193 ASN A CA 1
ATOM 1497 C C . ASN A 1 193 ? 20.5 -1.703 10.797 1 41.5 193 ASN A C 1
ATOM 1499 O O . ASN A 1 193 ? 20.906 -0.582 11.109 1 41.5 193 ASN A O 1
ATOM 1503 N N . ASP A 1 194 ? 19.5 -1.84 10.172 1 39.69 194 ASP A N 1
ATOM 1504 C CA . ASP A 1 194 ? 18.719 -0.641 9.898 1 39.69 194 ASP A CA 1
ATOM 1505 C C . ASP A 1 194 ? 17.922 -0.217 11.133 1 39.69 194 ASP A C 1
ATOM 1507 O O . ASP A 1 194 ? 17.594 0.959 11.289 1 39.69 194 ASP A O 1
ATOM 1511 N N . ASP A 1 195 ? 17.469 -1.134 11.984 1 36.81 195 ASP A N 1
ATOM 1512 C CA . ASP A 1 195 ? 16.891 -0.735 13.258 1 36.81 195 ASP A CA 1
ATOM 1513 C C . ASP A 1 195 ? 17.922 -0.045 14.141 1 36.81 195 ASP A C 1
ATOM 1515 O O . ASP A 1 195 ? 17.562 0.731 15.031 1 36.81 195 ASP A O 1
ATOM 1519 N N . ARG A 1 196 ? 19.219 -0.521 14.227 1 35.72 196 ARG A N 1
ATOM 1520 C CA . ARG A 1 196 ? 20.172 0.14 15.117 1 35.72 196 ARG A CA 1
ATOM 1521 C C . ARG A 1 196 ? 20.484 1.552 14.633 1 35.72 196 ARG A C 1
ATOM 1523 O O . ARG A 1 196 ? 21.047 2.361 15.383 1 35.72 196 ARG A O 1
ATOM 1530 N N . ALA A 1 197 ? 20.5 1.877 13.406 1 35.69 197 ALA A N 1
ATOM 1531 C CA . ALA A 1 197 ? 20.828 3.264 13.078 1 35.69 197 ALA A CA 1
ATOM 1532 C C . ALA A 1 197 ? 19.625 4.172 13.273 1 35.69 197 ALA A C 1
ATOM 1534 O O . ALA A 1 197 ? 19.703 5.379 13.031 1 35.69 197 ALA A O 1
ATOM 1535 N N . ALA A 1 198 ? 18.453 3.637 13.664 1 30.84 198 ALA A N 1
ATOM 1536 C CA . ALA A 1 198 ? 17.438 4.57 14.141 1 30.84 198 ALA A CA 1
ATOM 1537 C C . ALA A 1 198 ? 17.5 4.719 15.664 1 30.84 198 ALA A C 1
ATOM 1539 O O . ALA A 1 198 ? 17.734 3.742 16.375 1 30.84 198 ALA A O 1
ATOM 1540 N N . MET B 1 1 ? 19.734 9.328 -13.68 1 41.34 1 MET B N 1
ATOM 1541 C CA . MET B 1 1 ? 19.734 8.898 -12.281 1 41.34 1 MET B CA 1
ATOM 1542 C C . MET B 1 1 ? 18.703 7.805 -12.047 1 41.34 1 MET B C 1
ATOM 1544 O O . MET B 1 1 ? 17.688 7.75 -12.742 1 41.34 1 MET B O 1
ATOM 1548 N N . ALA B 1 2 ? 19.141 6.703 -11.578 1 46.59 2 ALA B N 1
ATOM 1549 C CA . ALA B 1 2 ? 18.266 5.535 -11.422 1 46.59 2 ALA B CA 1
ATOM 1550 C C . ALA B 1 2 ? 16.969 5.906 -10.727 1 46.59 2 ALA B C 1
ATOM 1552 O O . ALA B 1 2 ? 16.938 6.77 -9.852 1 46.59 2 ALA B O 1
ATOM 1553 N N . ASP B 1 3 ? 15.922 5.707 -11.383 1 58.44 3 ASP B N 1
ATOM 1554 C CA . ASP B 1 3 ? 14.578 5.91 -10.859 1 58.44 3 ASP B CA 1
ATOM 1555 C C . ASP B 1 3 ? 14.43 5.262 -9.484 1 58.44 3 ASP B C 1
ATOM 1557 O O . ASP B 1 3 ? 14.695 4.07 -9.32 1 58.44 3 ASP B O 1
ATOM 1561 N N . ARG B 1 4 ? 14.578 6.062 -8.43 1 69.56 4 ARG B N 1
ATOM 1562 C CA . ARG B 1 4 ? 14.469 5.57 -7.062 1 69.56 4 ARG B CA 1
ATOM 1563 C C . ARG B 1 4 ? 13.031 5.66 -6.566 1 69.56 4 ARG B C 1
ATOM 1565 O O . ARG B 1 4 ? 12.32 6.617 -6.875 1 69.56 4 ARG B O 1
ATOM 1572 N N . VAL B 1 5 ? 12.594 4.543 -6.055 1 72.56 5 VAL B N 1
ATOM 1573 C CA . VAL B 1 5 ? 11.305 4.516 -5.363 1 72.56 5 VAL B CA 1
ATOM 1574 C C . VAL B 1 5 ? 11.531 4.602 -3.855 1 72.56 5 VAL B C 1
ATOM 1576 O O . VAL B 1 5 ? 12.289 3.809 -3.287 1 72.56 5 VAL B O 1
ATOM 1579 N N . ALA B 1 6 ? 11.031 5.656 -3.193 1 77.06 6 ALA B N 1
ATOM 1580 C CA . ALA B 1 6 ? 11.156 5.812 -1.746 1 77.06 6 ALA B CA 1
ATOM 1581 C C . ALA B 1 6 ? 9.883 5.359 -1.035 1 77.06 6 ALA B C 1
ATOM 1583 O O . ALA B 1 6 ? 8.773 5.633 -1.499 1 77.06 6 ALA B O 1
ATOM 1584 N N . LEU B 1 7 ? 10.062 4.613 0.001 1 79.25 7 LEU B N 1
ATOM 1585 C CA . LEU B 1 7 ? 8.961 4.156 0.845 1 79.25 7 LEU B CA 1
ATOM 1586 C C . LEU B 1 7 ? 8.688 5.148 1.971 1 79.25 7 LEU B C 1
ATOM 1588 O O . LEU B 1 7 ? 9.602 5.5 2.729 1 79.25 7 LEU B O 1
ATOM 1592 N N . LEU B 1 8 ? 7.488 5.66 1.991 1 82.88 8 LEU B N 1
ATOM 1593 C CA . LEU B 1 8 ? 7.062 6.496 3.105 1 82.88 8 LEU B CA 1
ATOM 1594 C C . LEU B 1 8 ? 6.43 5.656 4.207 1 82.88 8 LEU B C 1
ATOM 1596 O O . LEU B 1 8 ? 5.301 5.18 4.062 1 82.88 8 LEU B O 1
ATOM 1600 N N . GLU B 1 9 ? 7.113 5.52 5.348 1 82.94 9 GLU B N 1
ATOM 1601 C CA . GLU B 1 9 ? 6.668 4.578 6.371 1 82.94 9 GLU B CA 1
ATOM 1602 C C . GLU B 1 9 ? 6.523 5.266 7.727 1 82.94 9 GLU B C 1
ATOM 1604 O O . GLU B 1 9 ? 6.316 4.605 8.742 1 82.94 9 GLU B O 1
ATOM 1609 N N . GLU B 1 10 ? 6.777 6.527 7.789 1 84.19 10 GLU B N 1
ATOM 1610 C CA . GLU B 1 10 ? 6.594 7.301 9.016 1 84.19 10 GLU B CA 1
ATOM 1611 C C . GLU B 1 10 ? 5.375 8.211 8.914 1 84.19 10 GLU B C 1
ATOM 1613 O O . GLU B 1 10 ? 5.305 9.07 8.031 1 84.19 10 GLU B O 1
ATOM 1618 N N . PRO B 1 11 ? 4.473 8.109 9.82 1 85.56 11 PRO B N 1
ATOM 1619 C CA . PRO B 1 11 ? 3.209 8.844 9.727 1 85.56 11 PRO B CA 1
ATOM 1620 C C . PRO B 1 11 ? 3.408 10.352 9.641 1 85.56 11 PRO B C 1
ATOM 1622 O O . PRO B 1 11 ? 2.742 11.023 8.844 1 85.56 11 PRO B O 1
ATOM 1625 N N . ASP B 1 12 ? 4.336 10.875 10.445 1 85.75 12 ASP B N 1
ATOM 1626 C CA . ASP B 1 12 ? 4.531 12.32 10.453 1 85.75 12 ASP B CA 1
ATOM 1627 C C . ASP B 1 12 ? 5.129 12.805 9.133 1 85.75 12 ASP B C 1
ATOM 1629 O O . ASP B 1 12 ? 4.754 13.859 8.625 1 85.75 12 ASP B O 1
ATOM 1633 N N . THR B 1 13 ? 6.039 12.031 8.602 1 84.56 13 THR B N 1
ATOM 1634 C CA . THR B 1 13 ? 6.617 12.344 7.301 1 84.56 13 THR B CA 1
ATOM 1635 C C . THR B 1 13 ? 5.547 12.312 6.215 1 84.56 13 THR B C 1
ATOM 1637 O O . THR B 1 13 ? 5.469 13.219 5.387 1 84.56 13 THR B O 1
ATOM 1640 N N . LEU B 1 14 ? 4.773 11.305 6.281 1 86.44 14 LEU B N 1
ATOM 1641 C CA . LEU B 1 14 ? 3.713 11.164 5.289 1 86.44 14 LEU B CA 1
ATOM 1642 C C . LEU B 1 14 ? 2.705 12.305 5.406 1 86.44 14 LEU B C 1
ATOM 1644 O O . LEU B 1 14 ? 2.311 12.898 4.402 1 86.44 14 LEU B O 1
ATOM 1648 N N . ARG B 1 15 ? 2.266 12.602 6.582 1 86.75 15 ARG B N 1
ATOM 1649 C CA . ARG B 1 15 ? 1.312 13.68 6.805 1 86.75 15 ARG B CA 1
ATOM 1650 C C . ARG B 1 15 ? 1.824 14.992 6.219 1 86.75 15 ARG B C 1
ATOM 1652 O O . ARG B 1 15 ? 1.078 15.719 5.555 1 86.75 15 ARG B O 1
ATOM 1659 N N . GLY B 1 16 ? 3.055 15.258 6.469 1 86.81 16 GLY B N 1
ATOM 1660 C CA . GLY B 1 16 ? 3.67 16.453 5.926 1 86.81 16 GLY B CA 1
ATOM 1661 C C . GLY B 1 16 ? 3.709 16.484 4.41 1 86.81 16 GLY B C 1
ATOM 1662 O O . GLY B 1 16 ? 3.412 17.5 3.789 1 86.81 16 GLY B O 1
ATOM 1663 N N . ALA B 1 17 ? 4.039 15.344 3.867 1 85.31 17 ALA B N 1
ATOM 1664 C CA . ALA B 1 17 ? 4.168 15.211 2.418 1 85.31 17 ALA B CA 1
ATOM 1665 C C . ALA B 1 17 ? 2.812 15.352 1.731 1 85.31 17 ALA B C 1
ATOM 1667 O O . ALA B 1 17 ? 2.732 15.781 0.579 1 85.31 17 ALA B O 1
ATOM 1668 N N . LEU B 1 18 ? 1.846 15.055 2.449 1 86.81 18 LEU B N 1
ATOM 1669 C CA . LEU B 1 18 ? 0.509 15.016 1.865 1 86.81 18 LEU B CA 1
ATOM 1670 C C . LEU B 1 18 ? -0.113 16.406 1.834 1 86.81 18 LEU B C 1
ATOM 1672 O O . LEU B 1 18 ? -1.182 16.594 1.249 1 86.81 18 LEU B O 1
ATOM 1676 N N . ALA B 1 19 ? 0.491 17.344 2.463 1 90.56 19 ALA B N 1
ATOM 1677 C CA . ALA B 1 19 ? -0.033 18.688 2.346 1 90.56 19 ALA B CA 1
ATOM 1678 C C . ALA B 1 19 ? -0.127 19.125 0.884 1 90.56 19 ALA B C 1
ATOM 1680 O O . ALA B 1 19 ? 0.781 18.859 0.093 1 90.56 19 ALA B O 1
ATOM 1681 N N . PRO B 1 20 ? -1.178 19.781 0.453 1 90.56 20 PRO B N 1
ATOM 1682 C CA . PRO B 1 20 ? -1.451 20.047 -0.962 1 90.56 20 PRO B CA 1
ATOM 1683 C C . PRO B 1 20 ? -0.264 20.672 -1.686 1 90.56 20 PRO B C 1
ATOM 1685 O O . PRO B 1 20 ? 0.151 20.188 -2.74 1 90.56 20 PRO B O 1
ATOM 1688 N N . LEU B 1 21 ? 0.257 21.672 -1.176 1 93.06 21 LEU B N 1
ATOM 1689 C CA . LEU B 1 21 ? 1.364 22.344 -1.846 1 93.06 21 LEU B CA 1
ATOM 1690 C C . LEU B 1 21 ? 2.602 21.453 -1.876 1 93.06 21 LEU B C 1
ATOM 1692 O O . LEU B 1 21 ? 3.312 21.406 -2.883 1 93.06 21 LEU B O 1
ATOM 1696 N N . ARG B 1 22 ? 2.877 20.766 -0.799 1 91.56 22 ARG B N 1
ATOM 1697 C CA . ARG B 1 22 ? 4.074 19.938 -0.713 1 91.56 22 ARG B CA 1
ATOM 1698 C C . ARG B 1 22 ? 3.98 18.734 -1.658 1 91.56 22 ARG B C 1
ATOM 1700 O O . ARG B 1 22 ? 4.984 18.312 -2.232 1 91.56 22 ARG B O 1
ATOM 1707 N N . ARG B 1 23 ? 2.832 18.188 -1.779 1 88.19 23 ARG B N 1
ATOM 1708 C CA . ARG B 1 23 ? 2.639 17.094 -2.725 1 88.19 23 ARG B CA 1
ATOM 1709 C C . ARG B 1 23 ? 2.975 17.547 -4.145 1 88.19 23 ARG B C 1
ATOM 1711 O O . ARG B 1 23 ? 3.674 16.828 -4.871 1 88.19 23 ARG B O 1
ATOM 1718 N N . ARG B 1 24 ? 2.453 18.656 -4.508 1 90.31 24 ARG B N 1
ATOM 1719 C CA . ARG B 1 24 ? 2.709 19.188 -5.84 1 90.31 24 ARG B CA 1
ATOM 1720 C C . ARG B 1 24 ? 4.184 19.531 -6.016 1 90.31 24 ARG B C 1
ATOM 1722 O O . ARG B 1 24 ? 4.754 19.328 -7.086 1 90.31 24 ARG B O 1
ATOM 1729 N N . LEU B 1 25 ? 4.758 20.062 -5.008 1 92.62 25 LEU B N 1
ATOM 1730 C CA . LEU B 1 25 ? 6.176 20.406 -5.047 1 92.62 25 LEU B CA 1
ATOM 1731 C C . LEU B 1 25 ? 7.031 19.172 -5.27 1 92.62 25 LEU B C 1
ATOM 1733 O O . LEU B 1 25 ? 7.98 19.203 -6.055 1 92.62 25 LEU B O 1
ATOM 1737 N N . LEU B 1 26 ? 6.703 18.125 -4.551 1 87.94 26 LEU B N 1
ATOM 1738 C CA . LEU B 1 26 ? 7.457 16.875 -4.66 1 87.94 26 LEU B CA 1
ATOM 1739 C C . LEU B 1 26 ? 7.434 16.359 -6.094 1 87.94 26 LEU B C 1
ATOM 1741 O O . LEU B 1 26 ? 8.453 15.875 -6.598 1 87.94 26 LEU B O 1
ATOM 1745 N N . MET B 1 27 ? 6.336 16.469 -6.746 1 84.69 27 MET B N 1
ATOM 1746 C CA . MET B 1 27 ? 6.207 16.031 -8.133 1 84.69 27 MET B CA 1
ATOM 1747 C C . MET B 1 27 ? 7.02 16.922 -9.062 1 84.69 27 MET B C 1
ATOM 1749 O O . MET B 1 27 ? 7.684 16.422 -9.977 1 84.69 27 MET B O 1
ATOM 1753 N N . ARG B 1 28 ? 6.973 18.172 -8.805 1 90.31 28 ARG B N 1
ATOM 1754 C CA . ARG B 1 28 ? 7.652 19.156 -9.648 1 90.31 28 ARG B CA 1
ATOM 1755 C C . ARG B 1 28 ? 9.164 19.047 -9.484 1 90.31 28 ARG B C 1
ATOM 1757 O O . ARG B 1 28 ? 9.914 19.312 -10.43 1 90.31 28 ARG B O 1
ATOM 1764 N N . LEU B 1 29 ? 9.664 18.609 -8.406 1 91.81 29 LEU B N 1
ATOM 1765 C CA . LEU B 1 29 ? 11.078 18.641 -8.062 1 91.81 29 LEU B CA 1
ATOM 1766 C C . LEU B 1 29 ? 11.789 17.391 -8.57 1 91.81 29 LEU B C 1
ATOM 1768 O O . LEU B 1 29 ? 12.922 17.109 -8.172 1 91.81 29 LEU B O 1
ATOM 1772 N N . SER B 1 30 ? 11.039 16.672 -9.398 1 84.88 30 SER B N 1
ATOM 1773 C CA . SER B 1 30 ? 11.766 15.641 -10.141 1 84.88 30 SER B CA 1
ATOM 1774 C C . SER B 1 30 ? 12.953 16.234 -10.883 1 84.88 30 SER B C 1
ATOM 1776 O O . SER B 1 30 ? 13.945 15.547 -11.133 1 84.88 30 SER B O 1
ATOM 1778 N N . GLU B 1 31 ? 12.781 17.469 -11.195 1 89.25 31 GLU B N 1
ATOM 1779 C CA . GLU B 1 31 ? 13.875 18.297 -11.703 1 89.25 31 GLU B CA 1
ATOM 1780 C C . GLU B 1 31 ? 14.273 19.375 -10.688 1 89.25 31 GLU B C 1
ATOM 1782 O O . GLU B 1 31 ? 13.414 19.969 -10.031 1 89.25 31 GLU B O 1
ATOM 1787 N N . PRO B 1 32 ? 15.594 19.625 -10.578 1 93.75 32 PRO B N 1
ATOM 1788 C CA . PRO B 1 32 ? 16.031 20.625 -9.602 1 93.75 32 PRO B CA 1
ATOM 1789 C C . PRO B 1 32 ? 15.422 22 -9.852 1 93.75 32 PRO B C 1
ATOM 1791 O O . PRO B 1 32 ? 15.258 22.422 -11.008 1 93.75 32 PRO B O 1
ATOM 1794 N N . ALA B 1 33 ? 15.062 22.703 -8.812 1 95.75 33 ALA B N 1
ATOM 1795 C CA . ALA B 1 33 ? 14.508 24.047 -8.891 1 95.75 33 ALA B CA 1
ATOM 1796 C C . ALA B 1 33 ? 14.695 24.797 -7.578 1 95.75 33 ALA B C 1
ATOM 1798 O O . ALA B 1 33 ? 14.984 24.188 -6.543 1 95.75 33 ALA B O 1
ATOM 1799 N N . SER B 1 34 ? 14.578 26.062 -7.656 1 94.75 34 SER B N 1
ATOM 1800 C CA . SER B 1 34 ? 14.719 26.922 -6.48 1 94.75 34 SER B CA 1
ATOM 1801 C C . SER B 1 34 ? 13.391 27.547 -6.094 1 94.75 34 SER B C 1
ATOM 1803 O O . SER B 1 34 ? 12.438 27.547 -6.875 1 94.75 34 SER B O 1
ATOM 1805 N N . ALA B 1 35 ? 13.43 28.062 -4.844 1 95.25 35 ALA B N 1
ATOM 1806 C CA . ALA B 1 35 ? 12.25 28.797 -4.391 1 95.25 35 ALA B CA 1
ATOM 1807 C C . ALA B 1 35 ? 11.961 29.984 -5.289 1 95.25 35 ALA B C 1
ATOM 1809 O O . ALA B 1 35 ? 10.797 30.328 -5.531 1 95.25 35 ALA B O 1
ATOM 1810 N N . THR B 1 36 ? 13.023 30.578 -5.754 1 93 36 THR B N 1
ATOM 1811 C CA . THR B 1 36 ? 12.891 31.734 -6.633 1 93 36 THR B CA 1
ATOM 1812 C C . THR B 1 36 ? 12.148 31.375 -7.91 1 93 36 THR B C 1
ATOM 1814 O O . THR B 1 36 ? 11.32 32.156 -8.398 1 93 36 THR B O 1
ATOM 1817 N N . GLU B 1 37 ? 12.398 30.281 -8.391 1 94.62 37 GLU B N 1
ATOM 1818 C CA . GLU B 1 37 ? 11.758 29.797 -9.609 1 94.62 37 GLU B CA 1
ATOM 1819 C C . GLU B 1 37 ? 10.344 29.297 -9.328 1 94.62 37 GLU B C 1
ATOM 1821 O O . GLU B 1 37 ? 9.422 29.547 -10.102 1 94.62 37 GLU B O 1
ATOM 1826 N N . LEU B 1 38 ? 10.133 28.672 -8.188 1 96.94 38 LEU B N 1
ATOM 1827 C CA . LEU B 1 38 ? 8.914 27.922 -7.922 1 96.94 38 LEU B CA 1
ATOM 1828 C C . LEU B 1 38 ? 7.824 28.828 -7.359 1 96.94 38 LEU B C 1
ATOM 1830 O O . LEU B 1 38 ? 6.637 28.609 -7.594 1 96.94 38 LEU B O 1
ATOM 1834 N N . ALA B 1 39 ? 8.164 29.828 -6.633 1 96.94 39 ALA B N 1
ATOM 1835 C CA . ALA B 1 39 ? 7.191 30.672 -5.949 1 96.94 39 ALA B CA 1
ATOM 1836 C C . ALA B 1 39 ? 6.188 31.266 -6.934 1 96.94 39 ALA B C 1
ATOM 1838 O O . ALA B 1 39 ? 4.977 31.094 -6.762 1 96.94 39 ALA B O 1
ATOM 1839 N N . PRO B 1 40 ? 6.652 31.875 -8.016 1 96.38 40 PRO B N 1
ATOM 1840 C CA . PRO B 1 40 ? 5.695 32.406 -9 1 96.38 40 PRO B CA 1
ATOM 1841 C C . PRO B 1 40 ? 4.914 31.281 -9.695 1 96.38 40 PRO B C 1
ATOM 1843 O O . PRO B 1 40 ? 3.729 31.438 -9.992 1 96.38 40 PRO B O 1
ATOM 1846 N N . GLU B 1 41 ? 5.543 30.203 -9.883 1 96.38 41 GLU B N 1
ATOM 1847 C CA . GLU B 1 41 ? 4.906 29.078 -10.547 1 96.38 41 GLU B CA 1
ATOM 1848 C C . GLU B 1 41 ? 3.729 28.547 -9.734 1 96.38 41 GLU B C 1
ATOM 1850 O O . GLU B 1 41 ? 2.707 28.141 -10.297 1 96.38 41 GLU B O 1
ATOM 1855 N N . PHE B 1 42 ? 3.863 28.547 -8.484 1 96.44 42 PHE B N 1
ATOM 1856 C CA . PHE B 1 42 ? 2.869 27.969 -7.586 1 96.44 42 PHE B CA 1
ATOM 1857 C C . PHE B 1 42 ? 1.945 29.047 -7.031 1 96.44 42 PHE B C 1
ATOM 1859 O O . PHE B 1 42 ? 0.968 28.75 -6.348 1 96.44 42 PHE B O 1
ATOM 1866 N N . GLY B 1 43 ? 2.203 30.266 -7.277 1 97 43 GLY B N 1
ATOM 1867 C CA . GLY B 1 43 ? 1.354 31.359 -6.855 1 97 43 GLY B CA 1
ATOM 1868 C C . GLY B 1 43 ? 1.413 31.625 -5.363 1 97 43 GLY B C 1
ATOM 1869 O O . GLY B 1 43 ? 0.39 31.906 -4.734 1 97 43 GLY B O 1
ATOM 1870 N N . VAL B 1 44 ? 2.549 31.438 -4.738 1 97.5 44 VAL B N 1
ATOM 1871 C CA . VAL B 1 44 ? 2.738 31.688 -3.314 1 97.5 44 VAL B CA 1
ATOM 1872 C C . VAL B 1 44 ? 3.977 32.562 -3.098 1 97.5 44 VAL B C 1
ATOM 1874 O O . VAL B 1 44 ? 4.75 32.781 -4.031 1 97.5 44 VAL B O 1
ATOM 1877 N N . SER B 1 45 ? 4.129 33.125 -1.899 1 96.75 45 SER B N 1
ATOM 1878 C CA . SER B 1 45 ? 5.301 33.938 -1.57 1 96.75 45 SER B CA 1
ATOM 1879 C C . SER B 1 45 ? 6.555 33.062 -1.465 1 96.75 45 SER B C 1
ATOM 1881 O O . SER B 1 45 ? 6.469 31.859 -1.203 1 96.75 45 SER B O 1
ATOM 1883 N N . ARG B 1 46 ? 7.672 33.656 -1.705 1 94.31 46 ARG B N 1
ATOM 1884 C CA . ARG B 1 46 ? 8.945 32.969 -1.529 1 94.31 46 ARG B CA 1
ATOM 1885 C C . ARG B 1 46 ? 9.102 32.469 -0.099 1 94.31 46 ARG B C 1
ATOM 1887 O O . ARG B 1 46 ? 9.664 31.375 0.128 1 94.31 46 ARG B O 1
ATOM 1894 N N . GLN B 1 47 ? 8.688 33.219 0.813 1 95.44 47 GLN B N 1
ATOM 1895 C CA . GLN B 1 47 ? 8.742 32.812 2.217 1 95.44 47 GLN B CA 1
ATOM 1896 C C . GLN B 1 47 ? 7.988 31.516 2.453 1 95.44 47 GLN B C 1
ATOM 1898 O O . GLN B 1 47 ? 8.508 30.594 3.086 1 95.44 47 GLN B O 1
ATOM 1903 N N . LYS B 1 48 ? 6.797 31.484 1.929 1 96.69 48 LYS B N 1
ATOM 1904 C CA . LYS B 1 48 ? 5.961 30.297 2.066 1 96.69 48 LYS B CA 1
ATOM 1905 C C . LYS B 1 48 ? 6.586 29.094 1.361 1 96.69 48 LYS B C 1
ATOM 1907 O O . LYS B 1 48 ? 6.586 27.984 1.895 1 96.69 48 LYS B O 1
ATOM 1912 N N . LEU B 1 49 ? 7.02 29.297 0.202 1 96.94 49 LEU B N 1
ATOM 1913 C CA . LEU B 1 49 ? 7.664 28.234 -0.554 1 96.94 49 LEU B CA 1
ATOM 1914 C C . LEU B 1 49 ? 8.883 27.688 0.19 1 96.94 49 LEU B C 1
ATOM 1916 O O . LEU B 1 49 ? 9.07 26.484 0.284 1 96.94 49 LEU B O 1
ATOM 1920 N N . ASN B 1 50 ? 9.711 28.625 0.665 1 95.12 50 ASN B N 1
ATOM 1921 C CA . ASN B 1 50 ? 10.891 28.234 1.417 1 95.12 50 ASN B CA 1
ATOM 1922 C C . ASN B 1 50 ? 10.523 27.406 2.65 1 95.12 50 ASN B C 1
ATOM 1924 O O . ASN B 1 50 ? 11.211 26.438 2.98 1 95.12 50 ASN B O 1
ATOM 1928 N N . TYR B 1 51 ? 9.523 27.828 3.23 1 96.56 51 TYR B N 1
ATOM 1929 C CA . TYR B 1 51 ? 9.031 27.078 4.383 1 96.56 51 TYR B CA 1
ATOM 1930 C C . TYR B 1 51 ? 8.734 25.641 4.004 1 96.56 51 TYR B C 1
ATOM 1932 O O . TYR B 1 51 ? 9.164 24.703 4.691 1 96.56 51 TYR B O 1
ATOM 1940 N N . HIS B 1 52 ? 7.973 25.422 2.979 1 96.56 52 HIS B N 1
ATOM 1941 C CA . HIS B 1 52 ? 7.59 24.094 2.537 1 96.56 52 HIS B CA 1
ATOM 1942 C C . HIS B 1 52 ? 8.805 23.297 2.072 1 96.56 52 HIS B C 1
ATOM 1944 O O . HIS B 1 52 ? 8.891 22.078 2.316 1 96.56 52 HIS B O 1
ATOM 1950 N N . LEU B 1 53 ? 9.68 23.938 1.436 1 95.75 53 LEU B N 1
ATOM 1951 C CA . LEU B 1 53 ? 10.898 23.266 0.997 1 95.75 53 LEU B CA 1
ATOM 1952 C C . LEU B 1 53 ? 11.719 22.797 2.191 1 95.75 53 LEU B C 1
ATOM 1954 O O . LEU B 1 53 ? 12.266 21.688 2.18 1 95.75 53 LEU B O 1
ATOM 1958 N N . ARG B 1 54 ? 11.828 23.625 3.174 1 94.31 54 ARG B N 1
ATOM 1959 C CA . ARG B 1 54 ? 12.547 23.25 4.387 1 94.31 54 ARG B CA 1
ATOM 1960 C C . ARG B 1 54 ? 11.875 22.062 5.07 1 94.31 54 ARG B C 1
ATOM 1962 O O . ARG B 1 54 ? 12.555 21.141 5.543 1 94.31 54 ARG B O 1
ATOM 1969 N N . LYS B 1 55 ? 10.586 22.109 5.145 1 94.75 55 LYS B N 1
ATOM 1970 C CA . LYS B 1 55 ? 9.844 21 5.746 1 94.75 55 LYS B CA 1
ATOM 1971 C C . LYS B 1 55 ? 10.086 19.703 4.988 1 94.75 55 LYS B C 1
ATOM 1973 O O . LYS B 1 55 ? 10.266 18.641 5.598 1 94.75 55 LYS B O 1
ATOM 1978 N N . LEU B 1 56 ? 10.078 19.75 3.668 1 93.06 56 LEU B N 1
ATOM 1979 C CA . LEU B 1 56 ? 10.344 18.578 2.844 1 93.06 56 LEU B CA 1
ATOM 1980 C C . LEU B 1 56 ? 11.781 18.094 3.023 1 93.06 56 LEU B C 1
ATOM 1982 O O . LEU B 1 56 ? 12.031 16.891 3.061 1 93.06 56 LEU B O 1
ATOM 1986 N N . GLU B 1 57 ? 12.656 19.047 3.129 1 92.38 57 GLU B N 1
ATOM 1987 C CA . GLU B 1 57 ? 14.062 18.703 3.352 1 92.38 57 GLU B CA 1
ATOM 1988 C C . GLU B 1 57 ? 14.258 18.047 4.711 1 92.38 57 GLU B C 1
ATOM 1990 O O . GLU B 1 57 ? 14.93 17.016 4.809 1 92.38 57 GLU B O 1
ATOM 1995 N N . ASP B 1 58 ? 13.648 18.609 5.746 1 91.56 58 ASP B N 1
ATOM 1996 C CA . ASP B 1 58 ? 13.711 18.047 7.094 1 91.56 58 ASP B CA 1
ATOM 1997 C C . ASP B 1 58 ? 13.156 16.625 7.137 1 91.56 58 ASP B C 1
ATOM 1999 O O . ASP B 1 58 ? 13.641 15.789 7.898 1 91.56 58 ASP B O 1
ATOM 2003 N N . ALA B 1 59 ? 12.203 16.375 6.289 1 88.75 59 ALA B N 1
ATOM 2004 C CA . ALA B 1 59 ? 11.555 15.07 6.238 1 88.75 59 ALA B CA 1
ATOM 2005 C C . ALA B 1 59 ? 12.344 14.102 5.363 1 88.75 59 ALA B C 1
ATOM 2007 O O . ALA B 1 59 ? 11.984 12.922 5.25 1 88.75 59 ALA B O 1
ATOM 2008 N N . GLY B 1 60 ? 13.383 14.562 4.746 1 87.69 60 GLY B N 1
ATOM 2009 C CA . GLY B 1 60 ? 14.227 13.711 3.916 1 87.69 60 GLY B CA 1
ATOM 2010 C C . GLY B 1 60 ? 13.617 13.422 2.557 1 87.69 60 GLY B C 1
ATOM 2011 O O . GLY B 1 60 ? 13.969 12.43 1.918 1 87.69 60 GLY B O 1
ATOM 2012 N N . LEU B 1 61 ? 12.703 14.219 2.068 1 89.06 61 LEU B N 1
ATOM 2013 C CA . LEU B 1 61 ? 11.992 13.977 0.819 1 89.06 61 LEU B CA 1
ATOM 2014 C C . LEU B 1 61 ? 12.625 14.75 -0.329 1 89.06 61 LEU B C 1
ATOM 2016 O O . LEU B 1 61 ? 12.461 14.383 -1.496 1 89.06 61 LEU B O 1
ATOM 2020 N N . VAL B 1 62 ? 13.289 15.844 0.004 1 92.12 62 VAL B N 1
ATOM 2021 C CA . VAL B 1 62 ? 14.055 16.609 -0.976 1 92.12 62 VAL B CA 1
ATOM 2022 C C . VAL B 1 62 ? 15.461 16.859 -0.443 1 92.12 62 VAL B C 1
ATOM 2024 O O . VAL B 1 62 ? 15.719 16.703 0.751 1 92.12 62 VAL B O 1
ATOM 2027 N N . GLU B 1 63 ? 16.344 17.125 -1.309 1 92.62 63 GLU B N 1
ATOM 2028 C CA . GLU B 1 63 ? 17.734 17.406 -0.93 1 92.62 63 GLU B CA 1
ATOM 2029 C C . GLU B 1 63 ? 18.281 18.609 -1.68 1 92.62 63 GLU B C 1
ATOM 2031 O O . GLU B 1 63 ? 17.859 18.906 -2.801 1 92.62 63 GLU B O 1
ATOM 2036 N N . LEU B 1 64 ? 19.172 19.328 -1.04 1 93.31 64 LEU B N 1
ATOM 2037 C CA . LEU B 1 64 ? 19.906 20.422 -1.674 1 93.31 64 LEU B CA 1
ATOM 2038 C C . LEU B 1 64 ? 20.938 19.875 -2.662 1 93.31 64 LEU B C 1
ATOM 2040 O O . LEU B 1 64 ? 21.781 19.047 -2.299 1 93.31 64 LEU B O 1
ATOM 2044 N N . VAL B 1 65 ? 20.828 20.375 -3.891 1 94.5 65 VAL B N 1
ATOM 2045 C CA . VAL B 1 65 ? 21.719 19.75 -4.867 1 94.5 65 VAL B CA 1
ATOM 2046 C C . VAL B 1 65 ? 22.703 20.797 -5.395 1 94.5 65 VAL B C 1
ATOM 2048 O O . VAL B 1 65 ? 23.734 20.438 -5.988 1 94.5 65 VAL B O 1
ATOM 2051 N N . ALA B 1 66 ? 22.375 22.094 -5.277 1 93.88 66 ALA B N 1
ATOM 2052 C CA . ALA B 1 66 ? 23.281 23.156 -5.734 1 93.88 66 ALA B CA 1
ATOM 2053 C C . ALA B 1 66 ? 22.969 24.469 -5.047 1 93.88 66 ALA B C 1
ATOM 2055 O O . ALA B 1 66 ? 21.859 24.688 -4.551 1 93.88 66 ALA B O 1
ATOM 2056 N N . VAL B 1 67 ? 24.016 25.281 -4.984 1 93.25 67 VAL B N 1
ATOM 2057 C CA . VAL B 1 67 ? 23.875 26.641 -4.5 1 93.25 67 VAL B CA 1
ATOM 2058 C C . VAL B 1 67 ? 24.453 27.625 -5.523 1 93.25 67 VAL B C 1
ATOM 2060 O O . VAL B 1 67 ? 25.562 27.438 -6.008 1 93.25 67 VAL B O 1
ATOM 2063 N N . ARG B 1 68 ? 23.594 28.484 -5.918 1 89.56 68 ARG B N 1
ATOM 2064 C CA . ARG B 1 68 ? 24.047 29.5 -6.863 1 89.56 68 ARG B CA 1
ATOM 2065 C C . ARG B 1 68 ? 24.047 30.875 -6.219 1 89.56 68 ARG B C 1
ATOM 2067 O O . ARG B 1 68 ? 23.078 31.266 -5.559 1 89.56 68 ARG B O 1
ATOM 2074 N N . GLN B 1 69 ? 25.188 31.516 -6.309 1 88.19 69 GLN B N 1
ATOM 2075 C CA . GLN B 1 69 ? 25.281 32.875 -5.801 1 88.19 69 GLN B CA 1
ATOM 2076 C C . GLN B 1 69 ? 24.719 33.875 -6.809 1 88.19 69 GLN B C 1
ATOM 2078 O O . GLN B 1 69 ? 25.094 33.844 -7.984 1 88.19 69 GLN B O 1
ATOM 2083 N N . ARG B 1 70 ? 23.703 34.469 -6.449 1 81.5 70 ARG B N 1
ATOM 2084 C CA . ARG B 1 70 ? 23.172 35.594 -7.238 1 81.5 70 ARG B CA 1
ATOM 2085 C C . ARG B 1 70 ? 23.438 36.938 -6.574 1 81.5 70 ARG B C 1
ATOM 2087 O O . ARG B 1 70 ? 23.891 36.969 -5.426 1 81.5 70 ARG B O 1
ATOM 2094 N N . ARG B 1 71 ? 23.375 38.031 -7.371 1 81.69 71 ARG B N 1
ATOM 2095 C CA . ARG B 1 71 ? 23.641 39.375 -6.832 1 81.69 71 ARG B CA 1
ATOM 2096 C C . ARG B 1 71 ? 22.766 39.656 -5.621 1 81.69 71 ARG B C 1
ATOM 2098 O O . ARG B 1 71 ? 21.562 39.875 -5.762 1 81.69 71 ARG B O 1
ATOM 2105 N N . GLY B 1 72 ? 23.281 39.469 -4.375 1 83.5 72 GLY B N 1
ATOM 2106 C CA . GLY B 1 72 ? 22.641 39.875 -3.137 1 83.5 72 GLY B CA 1
ATOM 2107 C C . GLY B 1 72 ? 21.953 38.719 -2.416 1 83.5 72 GLY B C 1
ATOM 2108 O O . GLY B 1 72 ? 21.453 38.906 -1.308 1 83.5 72 GLY B O 1
ATOM 2109 N N . PHE B 1 73 ? 21.766 37.625 -3.225 1 84.12 73 PHE B N 1
ATOM 2110 C CA . PHE B 1 73 ? 21.172 36.531 -2.467 1 84.12 73 PHE B CA 1
ATOM 2111 C C . PHE B 1 73 ? 21.672 35.188 -2.965 1 84.12 73 PHE B C 1
ATOM 2113 O O . PHE B 1 73 ? 22.328 35.094 -4.008 1 84.12 73 PHE B O 1
ATOM 2120 N N . THR B 1 74 ? 21.609 34.156 -2.166 1 90.12 74 THR B N 1
ATOM 2121 C CA . THR B 1 74 ? 21.984 32.781 -2.494 1 90.12 74 THR B CA 1
ATOM 2122 C C . THR B 1 74 ? 20.766 31.984 -2.936 1 90.12 74 THR B C 1
ATOM 2124 O O . THR B 1 74 ? 19.734 32 -2.27 1 90.12 74 THR B O 1
ATOM 2127 N N . GLU B 1 75 ? 20.891 31.391 -4.102 1 91.75 75 GLU B N 1
ATOM 2128 C CA . GLU B 1 75 ? 19.828 30.547 -4.625 1 91.75 75 GLU B CA 1
ATOM 2129 C C . GLU B 1 75 ? 20.094 29.062 -4.34 1 91.75 75 GLU B C 1
ATOM 2131 O O . GLU B 1 75 ? 21.125 28.531 -4.75 1 91.75 75 GLU B O 1
ATOM 2136 N N . ARG B 1 76 ? 19.266 28.5 -3.557 1 94.25 76 ARG B N 1
ATOM 2137 C CA . ARG B 1 76 ? 19.375 27.078 -3.203 1 94.25 76 ARG B CA 1
ATOM 2138 C C . ARG B 1 76 ? 18.516 26.219 -4.117 1 94.25 76 ARG B C 1
ATOM 2140 O O . ARG B 1 76 ? 17.297 26.438 -4.223 1 94.25 76 ARG B O 1
ATOM 2147 N N . MET B 1 77 ? 19.172 25.281 -4.762 1 96 77 MET B N 1
ATOM 2148 C CA . MET B 1 77 ? 18.469 24.375 -5.668 1 96 77 MET B CA 1
ATOM 2149 C C . MET B 1 77 ? 18.141 23.062 -4.98 1 96 77 MET B C 1
ATOM 2151 O O . MET B 1 77 ? 19.016 22.422 -4.395 1 96 77 MET B O 1
ATOM 2155 N N . PHE B 1 78 ? 16.812 22.641 -5.117 1 95.62 78 PHE B N 1
ATOM 2156 C CA . PHE B 1 78 ? 16.359 21.406 -4.477 1 95.62 78 PHE B CA 1
ATOM 2157 C C . PHE B 1 78 ? 15.883 20.406 -5.52 1 95.62 78 PHE B C 1
ATOM 2159 O O . PHE B 1 78 ? 15.477 20.781 -6.617 1 95.62 78 PHE B O 1
ATOM 2166 N N . ARG B 1 79 ? 16 19.141 -5.148 1 93.38 79 ARG B N 1
ATOM 2167 C CA . ARG B 1 79 ? 15.477 18.031 -5.941 1 93.38 79 ARG B CA 1
ATOM 2168 C C . ARG B 1 79 ? 14.852 16.969 -5.051 1 93.38 79 ARG B C 1
ATOM 2170 O O . ARG B 1 79 ? 15.328 16.719 -3.939 1 93.38 79 ARG B O 1
ATOM 2177 N N . ALA B 1 80 ? 13.859 16.328 -5.582 1 89.81 80 ALA B N 1
ATOM 2178 C CA . ALA B 1 80 ? 13.289 15.188 -4.871 1 89.81 80 ALA B CA 1
ATOM 2179 C C . ALA B 1 80 ? 14.312 14.062 -4.723 1 89.81 80 ALA B C 1
ATOM 2181 O O . ALA B 1 80 ? 15.078 13.789 -5.652 1 89.81 80 ALA B O 1
ATOM 2182 N N . ARG B 1 81 ? 14.305 13.391 -3.578 1 86.31 81 ARG B N 1
ATOM 2183 C CA . ARG B 1 81 ? 15.266 12.32 -3.314 1 86.31 81 ARG B CA 1
ATOM 2184 C C . ARG B 1 81 ? 14.906 11.055 -4.09 1 86.31 81 ARG B C 1
ATOM 2186 O O . ARG B 1 81 ? 15.742 10.18 -4.281 1 86.31 81 ARG B O 1
ATOM 2193 N N . ALA B 1 82 ? 13.672 11 -4.492 1 81.44 82 ALA B N 1
ATOM 2194 C CA . ALA B 1 82 ? 13.203 9.852 -5.254 1 81.44 82 ALA B CA 1
ATOM 2195 C C . ALA B 1 82 ? 12.297 10.281 -6.402 1 81.44 82 ALA B C 1
ATOM 2197 O O . ALA B 1 82 ? 11.734 11.375 -6.379 1 81.44 82 ALA B O 1
ATOM 2198 N N . ASP B 1 83 ? 12.117 9.414 -7.32 1 76.5 83 ASP B N 1
ATOM 2199 C CA . ASP B 1 83 ? 11.273 9.695 -8.477 1 76.5 83 ASP B CA 1
ATOM 2200 C C . ASP B 1 83 ? 9.82 9.297 -8.203 1 76.5 83 ASP B C 1
ATOM 2202 O O . ASP B 1 83 ? 8.906 9.75 -8.891 1 76.5 83 ASP B O 1
ATOM 2206 N N . ALA B 1 84 ? 9.742 8.406 -7.312 1 76.12 84 ALA B N 1
ATOM 2207 C CA . ALA B 1 84 ? 8.414 7.941 -6.922 1 76.12 84 ALA B CA 1
ATOM 2208 C C . ALA B 1 84 ? 8.359 7.617 -5.434 1 76.12 84 ALA B C 1
ATOM 2210 O O . ALA B 1 84 ? 9.375 7.246 -4.836 1 76.12 84 ALA B O 1
ATOM 2211 N N . TYR B 1 85 ? 7.215 7.879 -4.883 1 78.31 85 TYR B N 1
ATOM 2212 C CA . TYR B 1 85 ? 6.98 7.578 -3.475 1 78.31 85 TYR B CA 1
ATOM 2213 C C . TYR B 1 85 ? 5.82 6.605 -3.312 1 78.31 85 TYR B C 1
ATOM 2215 O O . TYR B 1 85 ? 4.77 6.77 -3.939 1 78.31 85 TYR B O 1
ATOM 2223 N N . VAL B 1 86 ? 6.078 5.586 -2.607 1 81.31 86 VAL B N 1
ATOM 2224 C CA . VAL B 1 86 ? 5.051 4.609 -2.27 1 81.31 86 VAL B CA 1
ATOM 2225 C C . VAL B 1 86 ? 4.793 4.625 -0.766 1 81.31 86 VAL B C 1
ATOM 2227 O O . VAL B 1 86 ? 5.727 4.742 0.03 1 81.31 86 VAL B O 1
ATOM 2230 N N . ILE B 1 87 ? 3.527 4.586 -0.489 1 85.5 87 ILE B N 1
ATOM 2231 C CA . ILE B 1 87 ? 3.141 4.652 0.917 1 85.5 87 ILE B CA 1
ATOM 2232 C C . ILE B 1 87 ? 3.021 3.244 1.488 1 85.5 87 ILE B C 1
ATOM 2234 O O . ILE B 1 87 ? 2.48 2.346 0.837 1 85.5 87 ILE B O 1
ATOM 2238 N N . ASP B 1 88 ? 3.58 3.074 2.65 1 82.75 88 ASP B N 1
ATOM 2239 C CA . ASP B 1 88 ? 3.324 1.832 3.375 1 82.75 88 ASP B CA 1
ATOM 2240 C C . ASP B 1 88 ? 1.83 1.642 3.627 1 82.75 88 ASP B C 1
ATOM 2242 O O . ASP B 1 88 ? 1.222 2.402 4.383 1 82.75 88 ASP B O 1
ATOM 2246 N N . PRO B 1 89 ? 1.303 0.564 3.039 1 83.06 89 PRO B N 1
ATOM 2247 C CA . PRO B 1 89 ? -0.15 0.421 3.162 1 83.06 89 PRO B CA 1
ATOM 2248 C C . PRO B 1 89 ? -0.597 0.147 4.598 1 83.06 89 PRO B C 1
ATOM 2250 O O . PRO B 1 89 ? -1.781 0.285 4.914 1 83.06 89 PRO B O 1
ATOM 2253 N N . ALA B 1 90 ? 0.26 -0.234 5.484 1 75.06 90 ALA B N 1
ATOM 2254 C CA . ALA B 1 90 ? -0.096 -0.645 6.84 1 75.06 90 ALA B CA 1
ATOM 2255 C C . ALA B 1 90 ? 0.197 0.466 7.844 1 75.06 90 ALA B C 1
ATOM 2257 O O . ALA B 1 90 ? 0.241 0.223 9.055 1 75.06 90 ALA B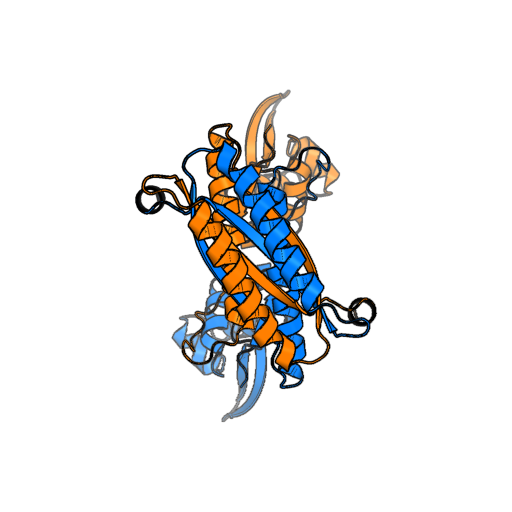 O 1
ATOM 2258 N N . LEU B 1 91 ? 0.414 1.641 7.395 1 73.44 91 LEU B N 1
ATOM 2259 C CA . LEU B 1 91 ? 0.854 2.725 8.266 1 73.44 91 LEU B CA 1
ATOM 2260 C C . LEU B 1 91 ? -0.227 3.078 9.281 1 73.44 91 LEU B C 1
ATOM 2262 O O . LEU B 1 91 ? 0.079 3.51 10.391 1 73.44 91 LEU B O 1
ATOM 2266 N N . VAL B 1 92 ? -1.521 2.939 8.859 1 63.31 92 VAL B N 1
ATOM 2267 C CA . VAL B 1 92 ? -2.605 3.285 9.773 1 63.31 92 VAL B CA 1
ATOM 2268 C C . VAL B 1 92 ? -3.324 2.016 10.227 1 63.31 92 VAL B C 1
ATOM 2270 O O . VAL B 1 92 ? -4.469 2.07 10.68 1 63.31 92 VAL B O 1
ATOM 2273 N N . ARG B 1 93 ? -2.668 0.839 10.148 1 61.34 93 ARG B N 1
ATOM 2274 C CA . ARG B 1 93 ? -3.41 -0.382 10.453 1 61.34 93 ARG B CA 1
ATOM 2275 C C . ARG B 1 93 ? -3.598 -0.55 11.961 1 61.34 93 ARG B C 1
ATOM 2277 O O . ARG B 1 93 ? -2.635 -0.459 12.719 1 61.34 93 ARG B O 1
ATOM 2284 N N . ALA B 1 94 ? -4.906 -0.433 12.242 1 54.59 94 ALA B N 1
ATOM 2285 C CA . ALA B 1 94 ? -5.176 -0.983 13.57 1 54.59 94 ALA B CA 1
ATOM 2286 C C . ALA B 1 94 ? -4.836 -2.469 13.625 1 54.59 94 ALA B C 1
ATOM 2288 O O . ALA B 1 94 ? -4.969 -3.182 12.625 1 54.59 94 ALA B O 1
ATOM 2289 N N . PRO B 1 95 ? -3.932 -2.885 14.625 1 47.94 95 PRO B N 1
ATOM 2290 C CA . PRO B 1 95 ? -3.678 -4.324 14.742 1 47.94 95 PRO B CA 1
ATOM 2291 C C . PRO B 1 95 ? -4.938 -5.164 14.531 1 47.94 95 PRO B C 1
ATOM 2293 O O . PRO B 1 95 ? -6.027 -4.762 14.953 1 47.94 95 PRO B O 1
ATOM 2296 N N . ASN B 1 96 ? -4.949 -5.812 13.398 1 49.34 96 ASN B N 1
ATOM 2297 C CA . ASN B 1 96 ? -6.078 -6.73 13.266 1 49.34 96 ASN B CA 1
ATOM 2298 C C . ASN B 1 96 ? -6.297 -7.539 14.547 1 49.34 96 ASN B C 1
ATOM 2300 O O . ASN B 1 96 ? -5.414 -8.281 14.969 1 49.34 96 ASN B O 1
ATOM 2304 N N . LYS B 1 97 ? -7.023 -7.027 15.43 1 46 97 LYS B N 1
ATOM 2305 C CA . LYS B 1 97 ? -7.293 -7.762 16.672 1 46 97 LYS B CA 1
ATOM 2306 C C . LYS B 1 97 ? -7.586 -9.234 16.375 1 46 97 LYS B C 1
ATOM 2308 O O . LYS B 1 97 ? -7.492 -10.078 17.266 1 46 97 LYS B O 1
ATOM 2313 N N . HIS B 1 98 ? -8.477 -9.508 15.477 1 43.53 98 HIS B N 1
ATOM 2314 C CA . HIS B 1 98 ? -9.023 -10.859 15.562 1 43.53 98 HIS B CA 1
ATOM 2315 C C . HIS B 1 98 ? -8.172 -11.844 14.773 1 43.53 98 HIS B C 1
ATOM 2317 O O . HIS B 1 98 ? -8.164 -11.82 13.539 1 43.53 98 HIS B O 1
ATOM 2323 N N . LYS B 1 99 ? -7.047 -12.156 15.258 1 46.34 99 LYS B N 1
ATOM 2324 C CA . LYS B 1 99 ? -6.234 -13.281 14.812 1 46.34 99 LYS B CA 1
ATOM 2325 C C . LYS B 1 99 ? -7.105 -14.406 14.258 1 46.34 99 LYS B C 1
ATOM 2327 O O . LYS B 1 99 ? -6.664 -15.18 13.406 1 46.34 99 LYS B O 1
ATOM 2332 N N . GLY B 1 100 ? -8.148 -14.602 14.977 1 44.19 100 GLY B N 1
ATOM 2333 C CA . GLY B 1 100 ? -8.828 -15.859 14.711 1 44.19 100 GLY B CA 1
ATOM 2334 C C . GLY B 1 100 ? -9.383 -15.953 13.297 1 44.19 100 GLY B C 1
ATOM 2335 O O . GLY B 1 100 ? -9.109 -16.922 12.586 1 44.19 100 GLY B O 1
ATOM 2336 N N . ASP B 1 101 ? -10.531 -15.211 12.953 1 48.91 101 ASP B N 1
ATOM 2337 C CA . ASP B 1 101 ? -11.328 -15.438 11.75 1 48.91 101 ASP B CA 1
ATOM 2338 C C . ASP B 1 101 ? -10.875 -14.523 10.617 1 48.91 101 ASP B C 1
ATOM 2340 O O . ASP B 1 101 ? -11.711 -13.945 9.914 1 48.91 101 ASP B O 1
ATOM 2344 N N . ARG B 1 102 ? -9.633 -14.273 10.531 1 58.25 102 ARG B N 1
ATOM 2345 C CA . ARG B 1 102 ? -9.195 -13.438 9.414 1 58.25 102 ARG B CA 1
ATOM 2346 C C . ARG B 1 102 ? -9.672 -14.008 8.086 1 58.25 102 ARG B C 1
ATOM 2348 O O . ARG B 1 102 ? -9.43 -15.18 7.777 1 58.25 102 ARG B O 1
ATOM 2355 N N . HIS B 1 103 ? -10.43 -13.156 7.402 1 77.69 103 HIS B N 1
ATOM 2356 C CA . HIS B 1 103 ? -10.938 -13.531 6.082 1 77.69 103 HIS B CA 1
ATOM 2357 C C . HIS B 1 103 ? -9.812 -13.602 5.062 1 77.69 103 HIS B C 1
ATOM 2359 O O . HIS B 1 103 ? -8.766 -12.969 5.234 1 77.69 103 HIS B O 1
ATOM 2365 N N . ALA B 1 104 ? -9.875 -14.547 4.312 1 88.56 104 ALA B N 1
ATOM 2366 C CA . ALA B 1 104 ? -8.93 -14.773 3.225 1 88.56 104 ALA B CA 1
ATOM 2367 C C . ALA B 1 104 ? -8.547 -13.461 2.547 1 88.56 104 ALA B C 1
ATOM 2369 O O . ALA B 1 104 ? -7.383 -13.25 2.199 1 88.56 104 ALA B O 1
ATOM 2370 N N . ALA B 1 105 ? -9.438 -12.547 2.52 1 90.25 105 ALA B N 1
ATOM 2371 C CA . ALA B 1 105 ? -9.195 -11.266 1.862 1 90.25 105 ALA B CA 1
ATOM 2372 C C . ALA B 1 105 ? -8.258 -10.391 2.688 1 90.25 105 ALA B C 1
ATOM 2374 O O . ALA B 1 105 ? -7.418 -9.68 2.135 1 90.25 105 ALA B O 1
ATOM 2375 N N . ASP B 1 106 ? -8.336 -10.422 4.023 1 87.12 106 ASP B N 1
ATOM 2376 C CA . ASP B 1 106 ? -7.426 -9.672 4.891 1 87.12 106 ASP B CA 1
ATOM 2377 C C . ASP B 1 106 ? -5.992 -10.164 4.727 1 87.12 106 ASP B C 1
ATOM 2379 O O . ASP B 1 106 ? -5.059 -9.367 4.668 1 87.12 106 ASP B O 1
ATOM 2383 N N . HIS B 1 107 ? -5.898 -11.453 4.734 1 90.81 107 HIS B N 1
ATOM 2384 C CA . HIS B 1 107 ? -4.57 -12.047 4.578 1 90.81 107 HIS B CA 1
ATOM 2385 C C . HIS B 1 107 ? -3.936 -11.617 3.256 1 90.81 107 HIS B C 1
ATOM 2387 O O . HIS B 1 107 ? -2.752 -11.281 3.215 1 90.81 107 HIS B O 1
ATOM 2393 N N . LEU B 1 108 ? -4.742 -11.609 2.178 1 94 108 LEU B N 1
ATOM 2394 C CA . LEU B 1 108 ? -4.227 -11.195 0.877 1 94 108 LEU B CA 1
ATOM 2395 C C . LEU B 1 108 ? -3.779 -9.734 0.909 1 94 108 LEU B C 1
ATOM 2397 O O . LEU B 1 108 ? -2.721 -9.398 0.376 1 94 108 LEU B O 1
ATOM 2401 N N . VAL B 1 109 ? -4.52 -8.906 1.51 1 90.94 109 VAL B N 1
ATOM 2402 C CA . VAL B 1 109 ? -4.137 -7.504 1.643 1 90.94 109 VAL B CA 1
ATOM 2403 C C . VAL B 1 109 ? -2.816 -7.398 2.4 1 90.94 109 VAL B C 1
ATOM 2405 O O . VAL B 1 109 ? -1.926 -6.645 2.006 1 90.94 109 VAL B O 1
ATOM 2408 N N . ASP B 1 110 ? -2.691 -8.133 3.443 1 89.94 110 ASP B N 1
ATOM 2409 C CA . ASP B 1 110 ? -1.48 -8.094 4.254 1 89.94 110 ASP B CA 1
ATOM 2410 C C . ASP B 1 110 ? -0.262 -8.539 3.445 1 89.94 110 ASP B C 1
ATOM 2412 O O . ASP B 1 110 ? 0.798 -7.91 3.521 1 89.94 110 ASP B O 1
ATOM 2416 N N . VAL B 1 111 ? -0.423 -9.562 2.727 1 94.12 111 VAL B N 1
ATOM 2417 C CA . VAL B 1 111 ? 0.681 -10.094 1.936 1 94.12 111 VAL B CA 1
ATOM 2418 C C . VAL B 1 111 ? 1.059 -9.102 0.84 1 94.12 111 VAL B C 1
ATOM 2420 O O . VAL B 1 111 ? 2.242 -8.844 0.61 1 94.12 111 VAL B O 1
ATOM 2423 N N . ALA B 1 112 ? 0.062 -8.578 0.142 1 94.75 112 ALA B N 1
ATOM 2424 C CA . ALA B 1 112 ? 0.326 -7.59 -0.9 1 94.75 112 ALA B CA 1
ATOM 2425 C C . ALA B 1 112 ? 0.994 -6.344 -0.322 1 94.75 112 ALA B C 1
ATOM 2427 O O . ALA B 1 112 ? 1.926 -5.801 -0.917 1 94.75 112 ALA B O 1
ATOM 2428 N N . ALA B 1 113 ? 0.55 -5.938 0.805 1 90.75 113 ALA B N 1
ATOM 2429 C CA . ALA B 1 113 ? 1.14 -4.789 1.484 1 90.75 113 ALA B CA 1
ATOM 2430 C C . ALA B 1 113 ? 2.592 -5.059 1.862 1 90.75 113 ALA B C 1
ATOM 2432 O O . ALA B 1 113 ? 3.455 -4.191 1.7 1 90.75 113 ALA B O 1
ATOM 2433 N N . THR B 1 114 ? 2.834 -6.207 2.439 1 92.5 114 THR B N 1
ATOM 2434 C CA . THR B 1 114 ? 4.191 -6.605 2.789 1 92.5 114 THR B CA 1
ATOM 2435 C C . THR B 1 114 ? 5.09 -6.609 1.556 1 92.5 114 THR B C 1
ATOM 2437 O O . THR B 1 114 ? 6.238 -6.168 1.615 1 92.5 114 THR B O 1
ATOM 2440 N N . THR B 1 115 ? 4.551 -7.051 0.436 1 94.5 115 THR B N 1
ATOM 2441 C CA . THR B 1 115 ? 5.305 -7.062 -0.813 1 94.5 115 THR B CA 1
ATOM 2442 C C . THR B 1 115 ? 5.672 -5.645 -1.234 1 94.5 115 THR B C 1
ATOM 2444 O O . THR B 1 115 ? 6.82 -5.375 -1.59 1 94.5 115 THR B O 1
ATOM 2447 N N . VAL B 1 116 ? 4.715 -4.777 -1.188 1 91.56 116 VAL B N 1
ATOM 2448 C CA . VAL B 1 116 ? 4.988 -3.377 -1.495 1 91.56 116 VAL B CA 1
ATOM 2449 C C . VAL B 1 116 ? 6.133 -2.871 -0.622 1 91.56 116 VAL B C 1
ATOM 2451 O O . VAL B 1 116 ? 7.113 -2.32 -1.13 1 91.56 116 VAL B O 1
ATOM 2454 N N . ARG B 1 117 ? 6.102 -3.086 0.673 1 89.44 117 ARG B N 1
ATOM 2455 C CA . ARG B 1 117 ? 7.074 -2.574 1.633 1 89.44 117 ARG B CA 1
ATOM 2456 C C . ARG B 1 117 ? 8.461 -3.156 1.371 1 89.44 117 ARG B C 1
ATOM 2458 O O . ARG B 1 117 ? 9.445 -2.416 1.284 1 89.44 117 ARG B O 1
ATOM 2465 N N . GLU B 1 118 ? 8.508 -4.418 1.286 1 92.56 118 GLU B N 1
ATOM 2466 C CA . GLU B 1 118 ? 9.797 -5.094 1.157 1 92.56 118 GLU B CA 1
ATOM 2467 C C . GLU B 1 118 ? 10.477 -4.742 -0.165 1 92.56 118 GLU B C 1
ATOM 2469 O O . GLU B 1 118 ? 11.664 -4.422 -0.193 1 92.56 118 GLU B O 1
ATOM 2474 N N . VAL B 1 119 ? 9.75 -4.738 -1.261 1 92.69 119 VAL B N 1
ATOM 2475 C CA . VAL B 1 119 ? 10.336 -4.477 -2.57 1 92.69 119 VAL B CA 1
ATOM 2476 C C . VAL B 1 119 ? 10.773 -3.018 -2.662 1 92.69 119 VAL B C 1
ATOM 2478 O O . VAL B 1 119 ? 11.852 -2.715 -3.182 1 92.69 119 VAL B O 1
ATOM 2481 N N . ALA B 1 120 ? 9.969 -2.15 -2.18 1 86.94 120 ALA B N 1
ATOM 2482 C CA . ALA B 1 120 ? 10.336 -0.738 -2.193 1 86.94 120 ALA B CA 1
ATOM 2483 C C . ALA B 1 120 ? 11.617 -0.498 -1.4 1 86.94 120 ALA B C 1
ATOM 2485 O O . ALA B 1 120 ? 12.508 0.229 -1.851 1 86.94 120 ALA B O 1
ATOM 2486 N N . ARG B 1 121 ? 11.727 -1.099 -0.214 1 86.12 121 ARG B N 1
ATOM 2487 C CA . ARG B 1 121 ? 12.906 -0.958 0.629 1 86.12 121 ARG B CA 1
ATOM 2488 C C . ARG B 1 121 ? 14.141 -1.52 -0.065 1 86.12 121 ARG B C 1
ATOM 2490 O O . ARG B 1 121 ? 15.195 -0.877 -0.086 1 86.12 121 ARG B O 1
ATOM 2497 N N . MET B 1 122 ? 13.961 -2.688 -0.584 1 89.31 122 MET B N 1
ATOM 2498 C CA . MET B 1 122 ? 15.078 -3.355 -1.238 1 89.31 122 MET B CA 1
ATOM 2499 C C . MET B 1 122 ? 15.516 -2.592 -2.482 1 89.31 122 MET B C 1
ATOM 2501 O O . MET B 1 122 ? 16.719 -2.494 -2.77 1 89.31 122 MET B O 1
ATOM 2505 N N . GLN B 1 123 ? 14.516 -2.172 -3.211 1 87.31 123 GLN B N 1
ATOM 2506 C CA . GLN B 1 123 ? 14.82 -1.411 -4.418 1 87.31 123 GLN B CA 1
ATOM 2507 C C . GLN B 1 123 ? 15.602 -0.144 -4.09 1 87.31 123 GLN B C 1
ATOM 2509 O O . GLN B 1 123 ? 16.547 0.209 -4.797 1 87.31 123 GLN B O 1
ATOM 2514 N N . ASN B 1 124 ? 15.188 0.563 -3.084 1 81.25 124 ASN B N 1
ATOM 2515 C CA . ASN B 1 124 ? 15.883 1.763 -2.639 1 81.25 124 ASN B CA 1
ATOM 2516 C C . ASN B 1 124 ? 17.328 1.452 -2.227 1 81.25 124 ASN B C 1
ATOM 2518 O O . ASN B 1 124 ? 18.25 2.17 -2.604 1 81.25 124 ASN B O 1
ATOM 2522 N N . ALA B 1 125 ? 17.516 0.42 -1.434 1 83.38 125 ALA B N 1
ATOM 2523 C CA . ALA B 1 125 ? 18.844 0.012 -0.993 1 83.38 125 ALA B CA 1
ATOM 2524 C C . ALA B 1 125 ? 19.719 -0.359 -2.182 1 83.38 125 ALA B C 1
ATOM 2526 O O . ALA B 1 125 ? 20.891 0.035 -2.244 1 83.38 125 ALA B O 1
ATOM 2527 N N . ALA B 1 126 ? 19.188 -1.137 -3.078 1 85.31 126 ALA B N 1
ATOM 2528 C CA . ALA B 1 126 ? 19.922 -1.53 -4.281 1 85.31 126 ALA B CA 1
ATOM 2529 C C . ALA B 1 126 ? 20.281 -0.312 -5.125 1 85.31 126 ALA B C 1
ATOM 2531 O O . ALA B 1 126 ? 21.406 -0.215 -5.633 1 85.31 126 ALA B O 1
ATOM 2532 N N . GLY B 1 127 ? 19.297 0.544 -5.238 1 80.12 127 GLY B N 1
ATOM 2533 C CA . GLY B 1 127 ? 19.516 1.749 -6.023 1 80.12 127 GLY B CA 1
ATOM 2534 C C . GLY B 1 127 ? 20.656 2.604 -5.5 1 80.12 127 GLY B C 1
ATOM 2535 O O . GLY B 1 127 ? 21.422 3.184 -6.277 1 80.12 127 GLY B O 1
ATOM 2536 N N . ARG B 1 128 ? 20.828 2.682 -4.258 1 77.69 128 ARG B N 1
ATOM 2537 C CA . ARG B 1 128 ? 21.906 3.445 -3.627 1 77.69 128 ARG B CA 1
ATOM 2538 C C . ARG B 1 128 ? 23.266 2.873 -3.992 1 77.69 128 ARG B C 1
ATOM 2540 O O . ARG B 1 128 ? 24.266 3.596 -4.004 1 77.69 128 ARG B O 1
ATOM 2547 N N . LYS B 1 129 ? 23.266 1.574 -4.348 1 86.5 129 LYS B N 1
ATOM 2548 C CA . LYS B 1 129 ? 24.516 0.896 -4.715 1 86.5 129 LYS B CA 1
ATOM 2549 C C . LYS B 1 129 ? 24.641 0.767 -6.23 1 86.5 129 LYS B C 1
ATOM 2551 O O . LYS B 1 129 ? 25.547 0.102 -6.727 1 86.5 129 LYS B O 1
ATOM 2556 N N . GLY B 1 130 ? 23.672 1.281 -6.914 1 82.69 130 GLY B N 1
ATOM 2557 C CA . GLY B 1 130 ? 23.688 1.208 -8.367 1 82.69 130 GLY B CA 1
ATOM 2558 C C . GLY B 1 130 ? 23.312 -0.163 -8.898 1 82.69 130 GLY B C 1
ATOM 2559 O O . GLY B 1 130 ? 23.688 -0.527 -10.016 1 82.69 130 GLY B O 1
ATOM 2560 N N . LEU B 1 131 ? 22.656 -0.892 -8.07 1 87.38 131 LEU B N 1
ATOM 2561 C CA . LEU B 1 131 ? 22.25 -2.238 -8.469 1 87.38 131 LEU B CA 1
ATOM 2562 C C . LEU B 1 131 ? 20.766 -2.287 -8.781 1 87.38 131 LEU B C 1
ATOM 2564 O O . LEU B 1 131 ? 20 -1.416 -8.352 1 87.38 131 LEU B O 1
ATOM 2568 N N . ARG B 1 132 ? 20.484 -3.307 -9.57 1 87.06 132 ARG B N 1
ATOM 2569 C CA . ARG B 1 132 ? 19.078 -3.559 -9.859 1 87.06 132 ARG B CA 1
ATOM 2570 C C . ARG B 1 132 ? 18.547 -4.699 -9 1 87.06 132 ARG B C 1
ATOM 2572 O O . ARG B 1 132 ? 19.234 -5.699 -8.781 1 87.06 132 ARG B O 1
ATOM 2579 N N . LEU B 1 133 ? 17.391 -4.418 -8.477 1 90.5 133 LEU B N 1
ATOM 2580 C CA . LEU B 1 133 ? 16.703 -5.496 -7.766 1 90.5 133 LEU B CA 1
ATOM 2581 C C . LEU B 1 133 ? 16.016 -6.438 -8.742 1 90.5 133 LEU B C 1
ATOM 2583 O O . LEU B 1 133 ? 15.148 -6.012 -9.516 1 90.5 133 LEU B O 1
ATOM 2587 N N . LEU B 1 134 ? 16.375 -7.688 -8.719 1 93.44 134 LEU B N 1
ATOM 2588 C CA . LEU B 1 134 ? 15.766 -8.664 -9.617 1 93.44 134 LEU B CA 1
ATOM 2589 C C . LEU B 1 134 ? 14.492 -9.234 -9.008 1 93.44 134 LEU B C 1
ATOM 2591 O O . LEU B 1 134 ? 14.523 -9.805 -7.914 1 93.44 134 LEU B O 1
ATOM 2595 N N . THR B 1 135 ? 13.414 -8.969 -9.695 1 95.94 135 THR B N 1
ATOM 2596 C CA . THR B 1 135 ? 12.094 -9.469 -9.305 1 95.94 135 THR B CA 1
ATOM 2597 C C . THR B 1 135 ? 11.375 -10.07 -10.508 1 95.94 135 THR B C 1
ATOM 2599 O O . THR B 1 135 ? 11.852 -9.977 -11.641 1 95.94 135 THR B O 1
ATOM 2602 N N . PHE B 1 136 ? 10.336 -10.742 -10.32 1 96.56 136 PHE B N 1
ATOM 2603 C CA . PHE B 1 136 ? 9.461 -11.148 -11.422 1 96.56 136 PHE B CA 1
ATOM 2604 C C . PHE B 1 136 ? 8 -10.961 -11.039 1 96.56 136 PHE B C 1
ATOM 2606 O O . PHE B 1 136 ? 7.652 -10.977 -9.859 1 96.56 136 PHE B O 1
ATOM 2613 N N . THR B 1 137 ? 7.203 -10.75 -11.984 1 97.69 137 THR B N 1
ATOM 2614 C CA . THR B 1 137 ? 5.758 -10.609 -11.852 1 97.69 137 THR B CA 1
ATOM 2615 C C . THR B 1 137 ? 5.035 -11.328 -12.984 1 97.69 137 THR B C 1
ATOM 2617 O O . THR B 1 137 ? 5.395 -11.172 -14.156 1 97.69 137 THR B O 1
ATOM 2620 N N . LEU B 1 138 ? 4.141 -12.125 -12.641 1 98.12 138 LEU B N 1
ATOM 2621 C CA . LEU B 1 138 ? 3.242 -12.812 -13.562 1 98.12 138 LEU B CA 1
ATOM 2622 C C . LEU B 1 138 ? 1.792 -12.422 -13.305 1 98.12 138 LEU B C 1
ATOM 2624 O O . LEU B 1 138 ? 1.356 -12.367 -12.148 1 98.12 138 LEU B O 1
ATOM 2628 N N . GLU B 1 139 ? 1.096 -12.047 -14.328 1 97.69 139 GLU B N 1
ATOM 2629 C CA . GLU B 1 139 ? -0.32 -11.703 -14.219 1 97.69 139 GLU B CA 1
ATOM 2630 C C . GLU B 1 139 ? -1.15 -12.461 -15.25 1 97.69 139 GLU B C 1
ATOM 2632 O O . GLU B 1 139 ? -0.768 -12.555 -16.422 1 97.69 139 GLU B O 1
ATOM 2637 N N . THR B 1 140 ? -2.244 -13.031 -14.781 1 97.38 140 THR B N 1
ATOM 2638 C CA . THR B 1 140 ? -3.18 -13.703 -15.68 1 97.38 140 THR B CA 1
ATOM 2639 C C . THR B 1 140 ? -4.598 -13.656 -15.109 1 97.38 140 THR B C 1
ATOM 2641 O O . THR B 1 140 ? -4.84 -13.031 -14.078 1 97.38 140 THR B O 1
ATOM 2644 N N . GLU B 1 141 ? -5.527 -14.18 -15.875 1 97.31 141 GLU B N 1
ATOM 2645 C CA . GLU B 1 141 ? -6.926 -14.25 -15.469 1 97.31 141 GLU B CA 1
ATOM 2646 C C . GLU B 1 141 ? -7.492 -15.648 -15.68 1 97.31 141 GLU B C 1
ATOM 2648 O O . GLU B 1 141 ? -7.141 -16.328 -16.641 1 97.31 141 GLU B O 1
ATOM 2653 N N . VAL B 1 142 ? -8.32 -16.062 -14.758 1 98 142 VAL B N 1
ATOM 2654 C CA . VAL B 1 142 ? -9.039 -17.312 -14.914 1 98 142 VAL B CA 1
ATOM 2655 C C . VAL B 1 142 ? -10.539 -17.078 -14.695 1 98 142 VAL B C 1
ATOM 2657 O O . VAL B 1 142 ? -10.93 -16.297 -13.836 1 98 142 VAL B O 1
ATOM 2660 N N . HIS B 1 143 ? -11.336 -17.656 -15.5 1 97.81 143 HIS B N 1
ATOM 2661 C CA . HIS B 1 143 ? -12.781 -17.641 -15.336 1 97.81 143 HIS B CA 1
ATOM 2662 C C . HIS B 1 143 ? -13.289 -18.922 -14.68 1 97.81 143 HIS B C 1
ATOM 2664 O O . HIS B 1 143 ? -13.188 -20 -15.258 1 97.81 143 HIS B O 1
ATOM 2670 N N . LEU B 1 144 ? -13.875 -18.734 -13.484 1 97.62 144 LEU B N 1
ATOM 2671 C CA . LEU B 1 144 ? -14.312 -19.906 -12.719 1 97.62 144 LEU B CA 1
ATOM 2672 C C . LEU B 1 144 ? -15.82 -20.094 -12.828 1 97.62 144 LEU B C 1
ATOM 2674 O O . LEU B 1 144 ? -16.594 -19.172 -12.586 1 97.62 144 LEU B O 1
ATOM 2678 N N . ALA B 1 145 ? -16.266 -21.266 -13.062 1 95.69 145 ALA B N 1
ATOM 2679 C CA . ALA B 1 145 ? -17.656 -21.578 -13.336 1 95.69 145 ALA B CA 1
ATOM 2680 C C . ALA B 1 145 ? -18.5 -21.5 -12.062 1 95.69 145 ALA B C 1
ATOM 2682 O O . ALA B 1 145 ? -19.656 -21.062 -12.102 1 95.69 145 ALA B O 1
ATOM 2683 N N . ALA B 1 146 ? -17.984 -21.953 -10.938 1 93.56 146 ALA B N 1
ATOM 2684 C CA . ALA B 1 146 ? -18.688 -21.953 -9.648 1 93.56 146 ALA B CA 1
ATOM 2685 C C . ALA B 1 146 ? -17.75 -21.547 -8.516 1 93.56 146 ALA B C 1
ATOM 2687 O O . ALA B 1 146 ? -16.531 -21.688 -8.625 1 93.56 146 ALA B O 1
ATOM 2688 N N . PRO B 1 147 ? -18.281 -21.062 -7.426 1 89.69 147 PRO B N 1
ATOM 2689 C CA . PRO B 1 147 ? -17.469 -20.672 -6.281 1 89.69 147 PRO B CA 1
ATOM 2690 C C . PRO B 1 147 ? -16.625 -21.812 -5.734 1 89.69 147 PRO B C 1
ATOM 2692 O O . PRO B 1 147 ? -15.5 -21.609 -5.27 1 89.69 147 PRO B O 1
ATOM 2695 N N . ALA B 1 148 ? -17.125 -22.969 -5.824 1 92.19 148 ALA B N 1
ATOM 2696 C CA . ALA B 1 148 ? -16.422 -24.141 -5.316 1 92.19 148 ALA B CA 1
ATOM 2697 C C . ALA B 1 148 ? -15.148 -24.406 -6.125 1 92.19 148 ALA B C 1
ATOM 2699 O O . ALA B 1 148 ? -14.227 -25.078 -5.641 1 92.19 148 ALA B O 1
ATOM 2700 N N . ASP B 1 149 ? -15.117 -23.859 -7.363 1 96.56 149 ASP B N 1
ATOM 2701 C CA . ASP B 1 149 ? -13.961 -24.062 -8.234 1 96.56 149 ASP B CA 1
ATOM 2702 C C . ASP B 1 149 ? -12.742 -23.312 -7.707 1 96.56 149 ASP B C 1
ATOM 2704 O O . ASP B 1 149 ? -11.602 -23.641 -8.047 1 96.56 149 ASP B O 1
ATOM 2708 N N . LEU B 1 150 ? -12.992 -22.359 -6.863 1 96.69 150 LEU B N 1
ATOM 2709 C CA . LEU B 1 150 ? -11.891 -21.562 -6.348 1 96.69 150 LEU B CA 1
ATOM 2710 C C . LEU B 1 150 ? -10.961 -22.406 -5.488 1 96.69 150 LEU B C 1
ATOM 2712 O O . LEU B 1 150 ? -9.734 -22.328 -5.625 1 96.69 150 LEU B O 1
ATOM 2716 N N . HIS B 1 151 ? -11.586 -23.172 -4.688 1 96.12 151 HIS B N 1
ATOM 2717 C CA . HIS B 1 151 ? -10.789 -24.031 -3.818 1 96.12 151 HIS B CA 1
ATOM 2718 C C . HIS B 1 151 ? -9.961 -25.016 -4.629 1 96.12 151 HIS B C 1
ATOM 2720 O O . HIS B 1 151 ? -8.758 -25.156 -4.398 1 96.12 151 HIS B O 1
ATOM 2726 N N . ALA B 1 152 ? -10.609 -25.641 -5.555 1 97.88 152 ALA B N 1
ATOM 2727 C CA . ALA B 1 152 ? -9.922 -26.609 -6.406 1 97.88 152 ALA B CA 1
ATOM 2728 C C . ALA B 1 152 ? -8.812 -25.938 -7.211 1 97.88 152 ALA B C 1
ATOM 2730 O O . ALA B 1 152 ? -7.711 -26.484 -7.336 1 97.88 152 ALA B O 1
ATOM 2731 N N . PHE B 1 153 ? -9.164 -24.828 -7.738 1 98.44 153 PHE B N 1
ATOM 2732 C CA . PHE B 1 153 ? -8.172 -24.062 -8.484 1 98.44 153 PHE B CA 1
ATOM 2733 C C . PHE B 1 153 ? -6.965 -23.734 -7.613 1 98.44 153 PHE B C 1
ATOM 2735 O O . PHE B 1 153 ? -5.82 -23.938 -8.031 1 98.44 153 PHE B O 1
ATOM 2742 N N . THR B 1 154 ? -7.184 -23.203 -6.391 1 98.38 154 THR B N 1
ATOM 2743 C CA . THR B 1 154 ? -6.129 -22.812 -5.461 1 98.38 154 THR B CA 1
ATOM 2744 C C . THR B 1 154 ? -5.242 -24.016 -5.125 1 98.38 154 THR B C 1
ATOM 2746 O O . THR B 1 154 ? -4.016 -23.891 -5.094 1 98.38 154 THR B O 1
ATOM 2749 N N . GLU B 1 155 ? -5.828 -25.172 -4.93 1 98.44 155 GLU B N 1
ATOM 2750 C CA . GLU B 1 155 ? -5.086 -26.375 -4.602 1 98.44 155 GLU B CA 1
ATOM 2751 C C . GLU B 1 155 ? -4.184 -26.812 -5.758 1 98.44 155 GLU B C 1
ATOM 2753 O O . GLU B 1 155 ? -3.025 -27.172 -5.547 1 98.44 155 GLU B O 1
ATOM 2758 N N . GLU B 1 156 ? -4.734 -26.734 -6.965 1 98.69 156 GLU B N 1
ATOM 2759 C CA . GLU B 1 156 ? -3.957 -27.125 -8.141 1 98.69 156 GLU B CA 1
ATOM 2760 C C . GLU B 1 156 ? -2.816 -26.141 -8.391 1 98.69 156 GLU B C 1
ATOM 2762 O O . GLU B 1 156 ? -1.715 -26.547 -8.773 1 98.69 156 GLU B O 1
ATOM 2767 N N . LEU B 1 157 ? -3.09 -24.906 -8.164 1 98.62 157 LEU B N 1
ATOM 2768 C CA . LEU B 1 157 ? -2.047 -23.906 -8.336 1 98.62 157 LEU B CA 1
ATOM 2769 C C . LEU B 1 157 ? -0.95 -24.078 -7.293 1 98.62 157 LEU B C 1
ATOM 2771 O O . LEU B 1 157 ? 0.236 -23.953 -7.605 1 98.62 157 LEU B O 1
ATOM 2775 N N . ALA B 1 158 ? -1.354 -24.328 -6.078 1 98.75 158 ALA B N 1
ATOM 2776 C CA . ALA B 1 158 ? -0.393 -24.578 -5.004 1 98.75 158 ALA B CA 1
ATOM 2777 C C . ALA B 1 158 ? 0.533 -25.734 -5.352 1 98.75 158 ALA B C 1
ATOM 2779 O O . ALA B 1 158 ? 1.748 -25.656 -5.16 1 98.75 158 ALA B O 1
ATOM 2780 N N . LYS B 1 159 ? -0.064 -26.797 -5.855 1 98.75 159 LYS B N 1
ATOM 2781 C CA . LYS B 1 159 ? 0.711 -27.969 -6.246 1 98.75 159 LYS B CA 1
ATOM 2782 C C . LYS B 1 159 ? 1.668 -27.641 -7.387 1 98.75 159 LYS B C 1
ATOM 2784 O O . LYS B 1 159 ? 2.836 -28.031 -7.359 1 98.75 159 LYS B O 1
ATOM 2789 N N . ALA B 1 160 ? 1.183 -26.969 -8.398 1 98.69 160 ALA B N 1
ATOM 2790 C CA . ALA B 1 160 ? 2.004 -26.578 -9.547 1 98.69 160 ALA B CA 1
ATOM 2791 C C . ALA B 1 160 ? 3.188 -25.719 -9.109 1 98.69 160 ALA B C 1
ATOM 2793 O O . ALA B 1 160 ? 4.316 -25.938 -9.555 1 98.69 160 ALA B O 1
ATOM 2794 N N . MET B 1 161 ? 2.969 -24.734 -8.227 1 98.56 161 MET B N 1
ATOM 2795 C CA . MET B 1 161 ? 4.035 -23.875 -7.723 1 98.56 161 MET B CA 1
ATOM 2796 C C . MET B 1 161 ? 5.055 -24.672 -6.922 1 98.56 161 MET B C 1
ATOM 2798 O O . MET B 1 161 ? 6.262 -24.484 -7.082 1 98.56 161 MET B O 1
ATOM 2802 N N . ALA B 1 162 ? 4.547 -25.562 -6.105 1 98.56 162 ALA B N 1
ATOM 2803 C CA . ALA B 1 162 ? 5.426 -26.406 -5.289 1 98.56 162 ALA B CA 1
ATOM 2804 C C . ALA B 1 162 ? 6.344 -27.25 -6.164 1 98.56 162 ALA B C 1
ATOM 2806 O O . ALA B 1 162 ? 7.523 -27.438 -5.848 1 98.56 162 ALA B O 1
ATOM 2807 N N . ASP B 1 163 ? 5.836 -27.781 -7.23 1 98.62 163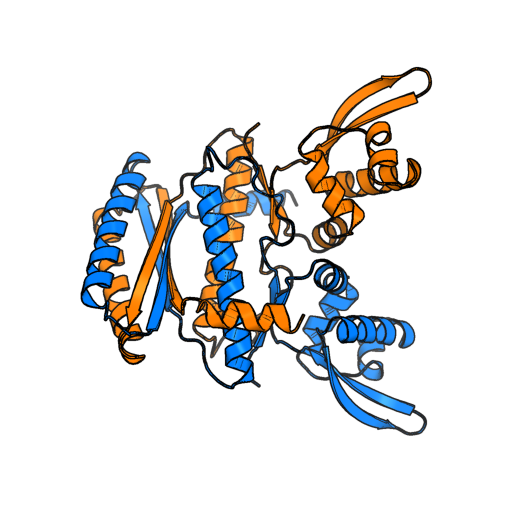 ASP B N 1
ATOM 2808 C CA . ASP B 1 163 ? 6.617 -28.594 -8.148 1 98.62 163 ASP B CA 1
ATOM 2809 C C . ASP B 1 163 ? 7.746 -27.797 -8.781 1 98.62 163 ASP B C 1
ATOM 2811 O O . ASP B 1 163 ? 8.883 -28.266 -8.875 1 98.62 163 ASP B O 1
ATOM 2815 N N . VAL B 1 164 ? 7.406 -26.625 -9.258 1 98.75 164 VAL B N 1
ATOM 2816 C CA . VAL B 1 164 ? 8.422 -25.781 -9.883 1 98.75 164 VAL B CA 1
ATOM 2817 C C . VAL B 1 164 ? 9.492 -25.422 -8.852 1 98.75 164 VAL B C 1
ATOM 2819 O O . VAL B 1 164 ? 10.688 -25.484 -9.141 1 98.75 164 VAL B O 1
ATOM 2822 N N . VAL B 1 165 ? 9.094 -25.062 -7.617 1 98.5 165 VAL B N 1
ATOM 2823 C CA . VAL B 1 165 ? 10.016 -24.703 -6.547 1 98.5 165 VAL B CA 1
ATOM 2824 C C . VAL B 1 165 ? 10.953 -25.875 -6.254 1 98.5 165 VAL B C 1
ATOM 2826 O O . VAL B 1 165 ? 12.164 -25.688 -6.133 1 98.5 165 VAL B O 1
ATOM 2829 N N . ALA B 1 166 ? 10.414 -27.031 -6.215 1 98.12 166 ALA B N 1
ATOM 2830 C CA . ALA B 1 166 ? 11.195 -28.234 -5.895 1 98.12 166 ALA B CA 1
ATOM 2831 C C . ALA B 1 166 ? 12.289 -28.469 -6.938 1 98.12 166 ALA B C 1
ATOM 2833 O O . ALA B 1 166 ? 13.383 -28.922 -6.602 1 98.12 166 ALA B O 1
ATOM 2834 N N . ARG B 1 167 ? 12.078 -28.109 -8.141 1 97.56 167 ARG B N 1
ATOM 2835 C CA . ARG B 1 167 ? 13.016 -28.328 -9.234 1 97.56 167 ARG B CA 1
ATOM 2836 C C . ARG B 1 167 ? 14.164 -27.328 -9.18 1 97.56 167 ARG B C 1
ATOM 2838 O O . ARG B 1 167 ? 15.266 -27.625 -9.648 1 97.56 167 ARG B O 1
ATOM 2845 N N . PHE B 1 168 ? 13.891 -26.203 -8.586 1 97.81 168 PHE B N 1
ATOM 2846 C CA . PHE B 1 168 ? 14.883 -25.141 -8.672 1 97.81 168 PHE B CA 1
ATOM 2847 C C . PHE B 1 168 ? 15.531 -24.906 -7.312 1 97.81 168 PHE B C 1
ATOM 2849 O O . PHE B 1 168 ? 16.562 -24.234 -7.219 1 97.81 168 PHE B O 1
ATOM 2856 N N . ASP B 1 169 ? 14.953 -25.438 -6.281 1 97.69 169 ASP B N 1
ATOM 2857 C CA . ASP B 1 169 ? 15.43 -25.156 -4.93 1 97.69 169 ASP B CA 1
ATOM 2858 C C . ASP B 1 169 ? 16.828 -25.75 -4.703 1 97.69 169 ASP B C 1
ATOM 2860 O O . ASP B 1 169 ? 17.016 -26.953 -4.848 1 97.69 169 ASP B O 1
ATOM 2864 N N . SER B 1 170 ? 17.734 -24.922 -4.465 1 95.88 170 SER B N 1
ATOM 2865 C CA . SER B 1 170 ? 19.125 -25.297 -4.227 1 95.88 170 SER B CA 1
ATOM 2866 C C . SER B 1 170 ? 19.594 -24.844 -2.846 1 95.88 170 SER B C 1
ATOM 2868 O O . SER B 1 170 ? 19.609 -23.656 -2.547 1 95.88 170 SER B O 1
ATOM 2870 N N . PRO B 1 171 ? 20.047 -25.844 -2.043 1 90.31 171 PRO B N 1
ATOM 2871 C CA . PRO B 1 171 ? 20.578 -25.453 -0.737 1 90.31 171 PRO B CA 1
ATOM 2872 C C . PRO B 1 171 ? 21.719 -24.438 -0.845 1 90.31 171 PRO B C 1
ATOM 2874 O O . PRO B 1 171 ? 22.594 -24.594 -1.7 1 90.31 171 PRO B O 1
ATOM 2877 N N . GLY B 1 172 ? 21.781 -23.438 -0.189 1 91.62 172 GLY B N 1
ATOM 2878 C CA . GLY B 1 172 ? 22.812 -22.406 -0.187 1 91.62 172 GLY B CA 1
ATOM 2879 C C . GLY B 1 172 ? 22.516 -21.266 -1.152 1 91.62 172 GLY B C 1
ATOM 2880 O O . GLY B 1 172 ? 23.25 -20.281 -1.191 1 91.62 172 GLY B O 1
ATOM 2881 N N . GLY B 1 173 ? 21.531 -21.484 -1.993 1 94.88 173 GLY B N 1
ATOM 2882 C CA . GLY B 1 173 ? 21.172 -20.438 -2.943 1 94.88 173 GLY B CA 1
ATOM 2883 C C . GLY B 1 173 ? 20.562 -19.219 -2.287 1 94.88 173 GLY B C 1
ATOM 2884 O O . GLY B 1 173 ? 20.375 -19.188 -1.068 1 94.88 173 GLY B O 1
ATOM 2885 N N . ARG B 1 174 ? 20.359 -18.25 -3.1 1 94.62 174 ARG B N 1
ATOM 2886 C CA . ARG B 1 174 ? 19.719 -17.031 -2.625 1 94.62 174 ARG B CA 1
ATOM 2887 C C . ARG B 1 174 ? 18.219 -17.234 -2.441 1 94.62 174 ARG B C 1
ATOM 2889 O O . ARG B 1 174 ? 17.531 -17.688 -3.359 1 94.62 174 ARG B O 1
ATOM 2896 N N . ALA B 1 175 ? 17.734 -16.844 -1.354 1 96.88 175 ALA B N 1
ATOM 2897 C CA . ALA B 1 175 ? 16.328 -17.047 -1.027 1 96.88 175 ALA B CA 1
ATOM 2898 C C . ALA B 1 175 ? 15.445 -16.016 -1.721 1 96.88 175 ALA B C 1
ATOM 2900 O O . ALA B 1 175 ? 15.742 -14.812 -1.684 1 96.88 175 ALA B O 1
ATOM 2901 N N . TYR B 1 176 ? 14.414 -16.484 -2.396 1 97.62 176 TYR B N 1
ATOM 2902 C CA . TYR B 1 176 ? 13.367 -15.656 -2.979 1 97.62 176 TYR B CA 1
ATOM 2903 C C . TYR B 1 176 ? 12.008 -15.977 -2.359 1 97.62 176 TYR B C 1
ATOM 2905 O O . TYR B 1 176 ? 11.625 -17.141 -2.273 1 97.62 176 TYR B O 1
ATOM 2913 N N . ARG B 1 177 ? 11.336 -14.992 -1.887 1 98.06 177 ARG B N 1
ATOM 2914 C CA . ARG B 1 177 ? 9.922 -15.141 -1.549 1 98.06 177 ARG B CA 1
ATOM 2915 C C . ARG B 1 177 ? 9.062 -15.188 -2.807 1 98.06 177 ARG B C 1
ATOM 2917 O O . ARG B 1 177 ? 9.219 -14.367 -3.709 1 98.06 177 ARG B O 1
ATOM 2924 N N . VAL B 1 178 ? 8.195 -16.156 -2.902 1 98.56 178 VAL B N 1
ATOM 2925 C CA . VAL B 1 178 ? 7.281 -16.328 -4.027 1 98.56 178 VAL B CA 1
ATOM 2926 C C . VAL B 1 178 ? 5.836 -16.281 -3.533 1 98.56 178 VAL B C 1
ATOM 2928 O O . VAL B 1 178 ? 5.477 -17 -2.594 1 98.56 178 VAL B O 1
ATOM 2931 N N . VAL B 1 179 ? 5.043 -15.469 -4.133 1 98.44 179 VAL B N 1
ATOM 2932 C CA . VAL B 1 179 ? 3.643 -15.32 -3.75 1 98.44 179 VAL B CA 1
ATOM 2933 C C . VAL B 1 179 ? 2.744 -15.633 -4.945 1 98.44 179 VAL B C 1
ATOM 2935 O O . VAL B 1 179 ? 3.049 -15.242 -6.074 1 98.44 179 VAL B O 1
ATOM 2938 N N . GLY B 1 180 ? 1.706 -16.359 -4.805 1 98.44 180 GLY B N 1
ATOM 2939 C CA . GLY B 1 180 ? 0.552 -16.5 -5.68 1 98.44 180 GLY B CA 1
ATOM 2940 C C . GLY B 1 180 ? -0.743 -16.031 -5.039 1 98.44 180 GLY B C 1
ATOM 2941 O O . GLY B 1 180 ? -1.01 -16.344 -3.873 1 98.44 180 GLY B O 1
ATOM 2942 N N . ALA B 1 181 ? -1.457 -15.273 -5.77 1 98.31 181 ALA B N 1
ATOM 2943 C CA . ALA B 1 181 ? -2.682 -14.734 -5.18 1 98.31 181 ALA B CA 1
ATOM 2944 C C . ALA B 1 181 ? -3.752 -14.523 -6.246 1 98.31 181 ALA B C 1
ATOM 2946 O O . ALA B 1 181 ? -3.438 -14.375 -7.43 1 98.31 181 ALA B O 1
ATOM 2947 N N . GLY B 1 182 ? -4.961 -14.477 -5.805 1 98.06 182 GLY B N 1
ATOM 2948 C CA . GLY B 1 182 ? -6.062 -14.188 -6.711 1 98.06 182 GLY B CA 1
ATOM 2949 C C . GLY B 1 182 ? -7.242 -13.531 -6.023 1 98.06 182 GLY B C 1
ATOM 2950 O O . GLY B 1 182 ? -7.5 -13.781 -4.844 1 98.06 182 GLY B O 1
ATOM 2951 N N . HIS B 1 183 ? -7.941 -12.688 -6.719 1 97.38 183 HIS B N 1
ATOM 2952 C CA . HIS B 1 183 ? -9.172 -12.023 -6.309 1 97.38 183 HIS B CA 1
ATOM 2953 C C . HIS B 1 183 ? -10.078 -11.766 -7.504 1 97.38 183 HIS B C 1
ATOM 2955 O O . HIS B 1 183 ? -9.633 -11.812 -8.648 1 97.38 183 HIS B O 1
ATOM 2961 N N . PRO B 1 184 ? -11.391 -11.609 -7.281 1 96.31 184 PRO B N 1
ATOM 2962 C CA . PRO B 1 184 ? -12.289 -11.328 -8.406 1 96.31 184 PRO B CA 1
ATOM 2963 C C . PRO B 1 184 ? -11.852 -10.117 -9.227 1 96.31 184 PRO B C 1
ATOM 2965 O O . PRO B 1 184 ? -11.367 -9.133 -8.664 1 96.31 184 PRO B O 1
ATOM 2968 N N . ALA B 1 185 ? -11.984 -10.227 -10.523 1 94.81 185 ALA B N 1
ATOM 2969 C CA . ALA B 1 185 ? -11.656 -9.117 -11.414 1 94.81 185 ALA B CA 1
ATOM 2970 C C . ALA B 1 185 ? -12.695 -8.008 -11.32 1 94.81 185 ALA B C 1
ATOM 2972 O O . ALA B 1 185 ? -13.875 -8.266 -11.078 1 94.81 185 ALA B O 1
ATOM 2973 N N . ILE B 1 186 ? -12.242 -6.754 -11.305 1 82.5 186 ILE B N 1
ATOM 2974 C CA . ILE B 1 186 ? -13.164 -5.621 -11.289 1 82.5 186 ILE B CA 1
ATOM 2975 C C . ILE B 1 186 ? -13.953 -5.578 -12.594 1 82.5 186 ILE B C 1
ATOM 2977 O O . ILE B 1 186 ? -13.367 -5.672 -13.68 1 82.5 186 ILE B O 1
ATOM 2981 N N . ARG B 1 187 ? -15.281 -5.773 -12.516 1 66.25 187 ARG B N 1
ATOM 2982 C CA . ARG B 1 187 ? -16.125 -5.703 -13.711 1 66.25 187 ARG B CA 1
ATOM 2983 C C . ARG B 1 187 ? -16.266 -4.262 -14.195 1 66.25 187 ARG B C 1
ATOM 2985 O O . ARG B 1 187 ? -16.266 -3.33 -13.391 1 66.25 187 ARG B O 1
ATOM 2992 N N . ASP B 1 188 ? -15.891 -3.963 -15.508 1 53 188 ASP B N 1
ATOM 2993 C CA . ASP B 1 188 ? -16.094 -2.672 -16.156 1 53 188 ASP B CA 1
ATOM 2994 C C . ASP B 1 188 ? -17.344 -1.971 -15.633 1 53 188 ASP B C 1
ATOM 2996 O O . ASP B 1 188 ? -17.375 -0.742 -15.539 1 53 188 ASP B O 1
ATOM 3000 N N . THR B 1 189 ? -18.453 -2.615 -15.508 1 46.56 189 THR B N 1
ATOM 3001 C CA . THR B 1 189 ? -19.672 -1.882 -15.219 1 46.56 189 THR B CA 1
ATOM 3002 C C . THR B 1 189 ? -19.625 -1.27 -13.828 1 46.56 189 THR B C 1
ATOM 3004 O O . THR B 1 189 ? -20.297 -0.268 -13.562 1 46.56 189 THR B O 1
ATOM 3007 N N . GLU B 1 190 ? -19.078 -1.805 -12.914 1 44.53 190 GLU B N 1
ATOM 3008 C CA . GLU B 1 190 ? -19.094 -1.324 -11.531 1 44.53 190 GLU B CA 1
ATOM 3009 C C . GLU B 1 190 ? -18.094 -0.192 -11.328 1 44.53 190 GLU B C 1
ATOM 3011 O O . GLU B 1 190 ? -18.109 0.484 -10.297 1 44.53 190 GLU B O 1
ATOM 3016 N N . GLU B 1 191 ? -17.031 -0.073 -12.023 1 44.69 191 GLU B N 1
ATOM 3017 C CA . GLU B 1 191 ? -16.188 1.115 -12 1 44.69 191 GLU B CA 1
ATOM 3018 C C . GLU B 1 191 ? -16.984 2.373 -12.312 1 44.69 191 GLU B C 1
ATOM 3020 O O . GLU B 1 191 ? -16.656 3.465 -11.859 1 44.69 191 GLU B O 1
ATOM 3025 N N . GLU B 1 192 ? -17.875 2.314 -13.297 1 42 192 GLU B N 1
ATOM 3026 C CA . GLU B 1 192 ? -18.656 3.457 -13.766 1 42 192 GLU B CA 1
ATOM 3027 C C . GLU B 1 192 ? -19.547 4.016 -12.664 1 42 192 GLU B C 1
ATOM 3029 O O . GLU B 1 192 ? -19.719 5.23 -12.555 1 42 192 GLU B O 1
ATOM 3034 N N . ASN B 1 193 ? -20.188 3.217 -11.953 1 41.56 193 ASN B N 1
ATOM 3035 C CA . ASN B 1 193 ? -21.203 3.742 -11.055 1 41.56 193 ASN B CA 1
ATOM 3036 C C . ASN B 1 193 ? -20.578 4.418 -9.836 1 41.56 193 ASN B C 1
ATOM 3038 O O . ASN B 1 193 ? -21.188 5.289 -9.219 1 41.56 193 ASN B O 1
ATOM 3042 N N . ASP B 1 194 ? -19.531 4.008 -9.438 1 39.5 194 ASP B N 1
ATOM 3043 C CA . ASP B 1 194 ? -18.953 4.68 -8.273 1 39.5 194 ASP B CA 1
ATOM 3044 C C . ASP B 1 194 ? -18.328 6.012 -8.664 1 39.5 194 ASP B C 1
ATOM 3046 O O . ASP B 1 194 ? -18.188 6.914 -7.836 1 39.5 194 ASP B O 1
ATOM 3050 N N . ASP B 1 195 ? -17.781 6.184 -9.867 1 36.66 195 ASP B N 1
ATOM 3051 C CA . ASP B 1 195 ? -17.359 7.5 -10.32 1 36.66 195 ASP B CA 1
ATOM 3052 C C . ASP B 1 195 ? -18.547 8.445 -10.469 1 36.66 195 ASP B C 1
ATOM 3054 O O . ASP B 1 195 ? -18.406 9.664 -10.406 1 36.66 195 ASP B O 1
ATOM 3058 N N . ARG B 1 196 ? -19.766 8 -11.023 1 35.47 196 ARG B N 1
ATOM 3059 C CA . ARG B 1 196 ? -20.859 8.945 -11.195 1 35.47 196 ARG B CA 1
ATOM 3060 C C . ARG B 1 196 ? -21.406 9.398 -9.844 1 35.47 196 ARG B C 1
ATOM 3062 O O . ARG B 1 196 ? -22.156 10.375 -9.773 1 35.47 196 ARG B O 1
ATOM 3069 N N . ALA B 1 197 ? -21.422 8.664 -8.82 1 35.28 197 ALA B N 1
ATOM 3070 C CA . ALA B 1 197 ? -21.984 9.227 -7.598 1 35.28 197 ALA B CA 1
ATOM 3071 C C . ALA B 1 197 ? -20.984 10.156 -6.91 1 35.28 197 ALA B C 1
ATOM 3073 O O . ALA B 1 197 ? -21.281 10.711 -5.848 1 35.28 197 ALA B O 1
ATOM 3074 N N . ALA B 1 198 ? -19.734 10.32 -7.441 1 30.55 198 ALA B N 1
ATOM 3075 C CA . ALA B 1 198 ? -18.969 11.453 -6.941 1 30.55 198 ALA B CA 1
ATOM 3076 C C . ALA B 1 198 ? -19.156 12.68 -7.828 1 30.55 198 ALA B C 1
ATOM 3078 O O . ALA B 1 198 ? -19.203 12.57 -9.055 1 30.55 198 ALA B O 1
#

Solvent-accessible surface area (backbone atoms only — not comparable to full-atom values): 21171 Å² total; per-residue (Å²): 126,82,84,29,44,38,65,45,75,46,57,68,51,45,32,57,44,42,36,70,68,44,40,53,46,50,56,61,18,70,47,73,46,30,42,82,64,43,13,71,74,70,72,49,53,50,69,57,41,44,49,51,51,48,52,35,36,76,60,62,49,28,41,80,76,46,78,43,82,46,98,92,45,76,44,56,25,31,25,34,68,36,54,26,37,35,40,40,24,62,72,64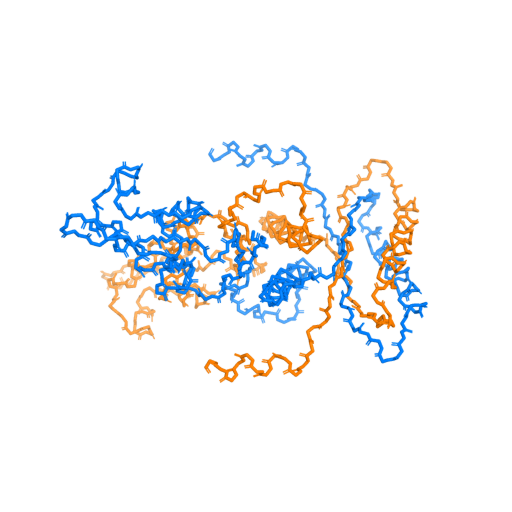,43,32,73,74,74,64,74,73,82,65,48,50,45,56,54,41,37,50,52,25,33,49,47,32,47,52,51,33,50,48,38,34,57,27,45,76,72,75,42,80,53,72,40,47,70,43,79,50,69,34,21,36,74,47,78,72,44,51,58,56,49,51,53,51,46,52,50,42,52,49,53,50,35,63,74,51,48,30,94,89,27,54,50,26,37,36,39,38,37,36,36,66,48,83,55,76,72,63,59,54,56,60,56,65,76,98,126,81,83,30,43,39,67,45,76,45,56,69,50,45,32,57,44,42,35,71,68,46,40,54,46,51,54,60,17,68,46,73,44,30,41,83,65,43,13,71,75,71,71,49,53,50,68,58,40,44,50,51,49,48,53,35,36,76,60,62,49,29,41,81,76,46,75,43,83,46,98,91,45,75,44,55,25,31,24,33,68,37,53,27,36,34,39,40,23,62,72,64,42,35,73,74,74,62,74,78,78,61,48,52,45,56,54,39,36,51,51,25,34,50,48,30,45,52,51,32,50,47,39,34,56,27,45,77,71,74,41,81,54,74,41,46,69,44,78,50,71,33,21,36,73,48,79,72,44,51,58,57,50,52,52,50,46,52,51,42,52,49,52,51,35,63,74,51,48,31,92,88,28,55,50,26,37,34,39,37,37,36,37,67,48,84,55,75,72,63,61,52,56,62,57,67,77,99